Protein AF-A0A126QUS2-F1 (afdb_monomer)

Sequence (479 aa):
MNGDLIKRTFTTRTPDKPGAFMRACKVIKEQGGNITRVSYKRGGLNLFIEVEGTKGVLDAIEMGLSEMSYVDFQPKVPTVLVMEVKIPNTPGMLFPVLEIIDRHEVNITYLNSREENRGFQNFNIGMEVKDPTVSKKILDEVSDIYLLNVVSYNGNYDVLDTTVGYIRLANKIQRLFSLDDDKVREFVAECRGVTELLTQRGQDPVVVFDRVRQLADFIAYHRDLNFRPRITQHQLTEETSLYVIEPPCGSNTYVLRNDDSLLFVDSGMGIFSDEMITELRETFPAFFSMQKTMLVTHADADHCGLLSVIDNAEIVVDARTAADLFDMARPTSDKDAYNYCYGRLCRIITDYVAPRRENIRIIGDAPKSHSEFVLLDKLRFGDIELEIFEGPGTHTKGQTVIICRNPKLLFTGDLYSNDKDVIPERAEYNKIAPFLSENSEEDLDRLTDTRTKLGAIMDSIGRTGMIVCGGHGNIKKLR

Solvent-accessible surface area (backbone atoms only — not comparable to full-atom values): 25761 Å² total; per-residue (Å²): 132,87,65,70,70,44,79,47,75,47,39,23,48,47,62,99,49,93,64,41,67,59,53,56,52,46,46,32,52,74,51,66,40,42,78,78,45,77,49,76,44,98,88,68,46,41,34,40,41,29,31,38,26,33,66,70,37,48,54,53,32,51,51,55,38,36,77,71,61,24,54,82,42,83,73,74,74,76,32,43,39,27,36,36,36,54,34,59,62,53,93,68,55,65,50,65,58,53,52,53,38,51,76,70,74,54,64,76,76,40,78,51,76,44,80,82,53,86,65,32,30,40,33,42,41,24,31,66,55,86,47,51,71,60,51,37,51,47,54,54,61,44,37,74,79,31,54,54,41,71,79,43,70,72,72,90,45,74,75,33,49,53,53,53,47,49,37,48,48,35,55,48,51,29,68,67,67,68,53,53,72,64,59,40,37,51,50,44,53,48,49,51,54,37,40,54,57,28,48,77,68,78,42,71,44,63,62,48,52,52,40,52,49,53,46,52,56,52,50,58,62,41,42,76,95,51,50,60,54,53,73,50,78,43,79,64,54,96,67,36,33,39,35,40,36,38,42,45,62,66,25,35,26,32,38,38,36,37,90,64,34,38,38,29,44,28,40,15,36,21,66,47,43,72,61,50,53,50,54,45,40,73,75,32,83,59,50,90,79,33,47,35,36,34,39,46,31,39,52,51,53,29,30,45,11,33,61,57,67,54,76,77,37,47,32,39,30,34,62,48,20,54,44,34,50,78,50,69,75,80,58,90,48,75,68,42,40,54,52,48,46,41,50,58,55,43,29,64,76,33,51,48,47,66,51,62,71,90,40,52,45,74,41,52,82,73,66,99,74,55,85,56,77,38,81,39,49,76,48,77,56,88,94,33,50,35,40,34,22,36,41,55,37,70,90,44,63,39,26,27,33,40,36,20,82,61,74,26,40,36,38,37,32,80,80,36,62,30,84,90,50,48,58,73,55,36,60,52,43,57,73,53,47,67,90,76,74,74,74,53,73,68,51,49,50,47,43,48,53,51,49,49,54,50,49,51,53,40,56,76,72,47,47,61,66,21,39,37,40,30,22,37,47,48,71,45,75,37,114

Nearest PDB structures (foldseek):
  2zho-assembly2_D  TM=3.622E-01  e=1.612E-03  Thermus thermophilus
  6dzs-assembly1_A  TM=5.737E-01  e=2.313E-02  Mycolicibacterium hassiacum DSM 44199
  2zho-assembly2_C  TM=3.548E-01  e=4.053E-03  Thermus thermophilus
  3lgh-assembly1_A  TM=5.063E-01  e=6.784E-02  Helicobacter pylori 26695
  6mrj-assembly1_B  TM=5.068E-01  e=1.022E-01  Helicobacter pylori 26695

Radius of gyration: 31.04 Å; Cα contacts (8 Å, |Δi|>4): 875; chains: 1; bounding box: 86×50×77 Å

Structure (mmCIF, N/CA/C/O backbone):
data_AF-A0A126QUS2-F1
#
_entry.id   AF-A0A126QUS2-F1
#
loop_
_atom_site.group_PDB
_atom_site.id
_atom_site.type_symbol
_atom_site.label_atom_id
_atom_site.label_alt_id
_atom_site.label_comp_id
_atom_site.label_asym_id
_atom_site.label_entity_id
_atom_site.label_seq_id
_atom_site.pdbx_PDB_ins_code
_atom_site.Cartn_x
_atom_site.Cartn_y
_atom_site.Cartn_z
_atom_site.occupancy
_atom_site.B_iso_or_equiv
_atom_site.auth_seq_id
_atom_site.auth_comp_id
_atom_site.auth_asym_id
_atom_site.auth_atom_id
_atom_site.pdbx_PDB_model_num
ATOM 1 N N . MET A 1 1 ? 60.218 20.935 -7.279 1.00 40.72 1 MET A N 1
ATOM 2 C CA . MET A 1 1 ? 58.766 20.707 -7.149 1.00 40.72 1 MET A CA 1
ATOM 3 C C . MET A 1 1 ? 58.408 19.614 -8.138 1.00 40.72 1 MET A C 1
ATOM 5 O O . MET A 1 1 ? 58.378 19.896 -9.328 1.00 40.72 1 MET A O 1
ATOM 9 N N . ASN A 1 2 ? 58.252 18.368 -7.688 1.00 46.09 2 ASN A N 1
ATOM 10 C CA . ASN A 1 2 ? 57.676 17.334 -8.547 1.00 46.09 2 ASN A CA 1
ATOM 11 C C . ASN A 1 2 ? 56.182 17.639 -8.623 1.00 46.09 2 ASN A C 1
ATOM 13 O O . ASN A 1 2 ? 55.486 17.479 -7.627 1.00 46.09 2 ASN A O 1
ATOM 17 N N . GLY A 1 3 ? 55.728 18.197 -9.745 1.00 58.38 3 GLY A N 1
ATOM 18 C CA . GLY A 1 3 ? 54.296 18.334 -9.990 1.00 58.38 3 GLY A CA 1
ATOM 19 C C . GLY A 1 3 ? 53.677 16.945 -10.092 1.00 58.38 3 GLY A C 1
ATOM 20 O O . GLY A 1 3 ? 54.296 16.058 -10.682 1.00 58.38 3 GLY A O 1
ATOM 21 N N . ASP A 1 4 ? 52.491 16.762 -9.518 1.00 78.75 4 ASP A N 1
ATOM 22 C CA . ASP A 1 4 ? 51.771 15.496 -9.611 1.00 78.75 4 ASP A CA 1
ATOM 23 C C . ASP A 1 4 ? 51.600 15.098 -11.079 1.00 78.75 4 ASP A C 1
ATOM 25 O O . ASP A 1 4 ? 51.144 15.883 -11.921 1.00 78.75 4 ASP A O 1
ATOM 29 N N . LEU A 1 5 ? 52.022 13.872 -11.383 1.00 83.44 5 LEU A N 1
ATOM 30 C CA . LEU A 1 5 ? 51.798 13.257 -12.678 1.00 83.44 5 LEU A CA 1
ATOM 31 C C . LEU A 1 5 ? 50.332 12.842 -12.744 1.00 83.44 5 LEU A C 1
ATOM 33 O O . LEU A 1 5 ? 49.849 12.079 -11.910 1.00 83.44 5 LEU A O 1
ATOM 37 N N . ILE A 1 6 ? 49.626 13.359 -13.740 1.00 84.38 6 ILE A N 1
ATOM 38 C CA . ILE A 1 6 ? 48.226 13.036 -13.997 1.00 84.38 6 ILE A CA 1
ATOM 39 C C . ILE A 1 6 ? 48.101 12.460 -15.402 1.00 84.38 6 ILE A C 1
ATOM 41 O O . ILE A 1 6 ? 48.962 12.675 -16.257 1.00 84.38 6 ILE A O 1
ATOM 45 N N . LYS A 1 7 ? 47.022 11.719 -15.646 1.00 85.38 7 LYS A N 1
ATOM 46 C CA . LYS A 1 7 ? 46.723 11.140 -16.957 1.00 85.38 7 LYS A CA 1
ATOM 47 C C . LYS A 1 7 ? 45.656 11.969 -17.657 1.00 85.38 7 LYS A C 1
ATOM 49 O O . LYS A 1 7 ? 44.636 12.297 -17.054 1.00 85.38 7 LYS A O 1
ATOM 54 N N . ARG A 1 8 ? 45.869 12.283 -18.934 1.00 82.38 8 ARG A N 1
ATOM 55 C CA . ARG A 1 8 ? 44.876 12.932 -19.803 1.00 82.38 8 ARG A CA 1
ATOM 56 C C . ARG A 1 8 ? 44.750 12.136 -21.094 1.00 82.38 8 ARG A C 1
ATOM 58 O O . ARG A 1 8 ? 45.752 11.748 -21.688 1.00 82.38 8 ARG A O 1
ATOM 65 N N . THR A 1 9 ? 43.514 11.871 -21.512 1.00 81.00 9 THR A N 1
ATOM 66 C CA . THR A 1 9 ? 43.241 11.232 -22.804 1.00 81.00 9 THR A CA 1
ATOM 67 C C . THR A 1 9 ? 43.006 12.304 -23.858 1.00 81.00 9 THR A C 1
ATOM 69 O O . THR A 1 9 ? 42.042 13.059 -23.773 1.00 81.00 9 THR A O 1
ATOM 72 N N . PHE A 1 10 ? 43.867 12.335 -24.868 1.00 78.44 10 PHE A N 1
ATOM 73 C CA . PHE A 1 10 ? 43.698 13.130 -26.075 1.00 78.44 10 PHE A CA 1
ATOM 74 C C . PHE A 1 10 ? 42.977 12.292 -27.118 1.00 78.44 10 PHE A C 1
ATOM 76 O O . PHE A 1 10 ? 43.404 11.179 -27.437 1.00 78.44 10 PHE A O 1
ATOM 83 N N . THR A 1 11 ? 41.890 12.826 -27.663 1.00 69.06 11 THR A N 1
ATOM 84 C CA . THR A 1 11 ? 41.209 12.195 -28.790 1.00 69.06 11 THR A CA 1
ATOM 85 C C . THR A 1 11 ? 41.461 13.006 -30.041 1.00 69.06 11 THR A C 1
ATOM 87 O O . THR A 1 11 ? 41.293 14.224 -30.040 1.00 69.06 11 THR A O 1
ATOM 90 N N . THR A 1 12 ? 41.905 12.323 -31.094 1.00 67.19 12 THR A N 1
ATOM 91 C CA . THR A 1 12 ? 42.358 12.979 -32.309 1.00 67.19 12 THR A CA 1
ATOM 92 C C . THR A 1 12 ? 41.802 12.372 -33.579 1.00 67.19 12 THR A C 1
ATOM 94 O O . THR A 1 12 ? 41.605 11.161 -33.645 1.00 67.19 12 THR A O 1
ATOM 97 N N . ARG A 1 13 ? 41.592 13.193 -34.612 1.00 67.31 13 ARG A N 1
ATOM 98 C CA . ARG A 1 13 ? 41.239 12.712 -35.952 1.00 67.31 13 ARG A CA 1
ATOM 99 C C . ARG A 1 13 ? 42.498 12.631 -36.812 1.00 67.31 13 ARG A C 1
ATOM 101 O O . ARG A 1 13 ? 42.921 13.605 -37.426 1.00 67.31 13 ARG A O 1
ATOM 108 N N . THR A 1 14 ? 43.141 11.469 -36.841 1.00 64.81 14 THR A N 1
ATOM 109 C CA . THR A 1 14 ? 44.347 11.271 -37.653 1.00 64.81 14 THR A CA 1
ATOM 110 C C . THR A 1 14 ? 44.002 11.185 -39.141 1.00 64.81 14 THR A C 1
ATOM 112 O O . THR A 1 14 ? 43.144 10.378 -39.503 1.00 64.81 14 THR A O 1
ATOM 115 N N . PRO A 1 15 ? 44.686 11.936 -40.025 1.00 62.25 15 PRO A N 1
ATOM 116 C CA . PRO A 1 15 ? 44.553 11.767 -41.468 1.00 62.25 15 PRO A CA 1
ATOM 117 C C . PRO A 1 15 ? 44.891 10.331 -41.880 1.00 62.25 15 PRO A C 1
ATOM 119 O O . PRO A 1 15 ? 45.889 9.787 -41.401 1.00 62.25 15 PRO A O 1
ATOM 122 N N . ASP A 1 16 ? 44.129 9.749 -42.809 1.00 67.56 16 ASP A N 1
ATOM 123 C CA . ASP A 1 16 ? 44.437 8.438 -43.404 1.00 67.56 16 ASP A CA 1
ATOM 124 C C . ASP A 1 16 ? 45.608 8.556 -44.395 1.00 67.56 16 ASP A C 1
ATOM 126 O O . ASP A 1 16 ? 45.455 8.554 -45.616 1.00 67.56 16 ASP A O 1
ATOM 130 N N . LYS A 1 17 ? 46.799 8.812 -43.845 1.00 68.69 17 LYS A N 1
ATOM 131 C CA . LYS A 1 17 ? 48.063 8.963 -44.569 1.00 68.69 17 LYS A CA 1
ATOM 132 C C . LYS A 1 17 ? 49.201 8.336 -43.757 1.00 68.69 17 LYS A C 1
ATOM 134 O O . LYS A 1 17 ? 49.209 8.461 -42.526 1.00 68.69 17 LYS A O 1
ATOM 139 N N . PRO A 1 18 ? 50.213 7.738 -44.413 1.00 71.19 18 PRO A N 1
ATOM 140 C CA . PRO A 1 18 ? 51.394 7.217 -43.732 1.00 71.19 18 PRO A CA 1
ATOM 141 C C . PRO A 1 18 ? 52.031 8.243 -42.781 1.00 71.19 18 PRO A C 1
ATOM 143 O O . PRO A 1 18 ? 52.167 9.425 -43.105 1.00 71.19 18 PRO A O 1
ATOM 146 N N . GLY A 1 19 ? 52.410 7.789 -41.584 1.00 74.50 19 GLY A N 1
ATOM 147 C CA . GLY A 1 19 ? 53.106 8.611 -40.589 1.00 74.50 19 GLY A CA 1
ATOM 148 C C . GLY A 1 19 ? 52.229 9.560 -39.761 1.00 74.50 19 GLY A C 1
ATOM 149 O O . GLY A 1 19 ? 52.776 10.343 -38.989 1.00 74.50 19 GLY A O 1
ATOM 150 N N . ALA A 1 20 ? 50.895 9.508 -39.864 1.00 74.19 20 ALA A N 1
ATOM 151 C CA . ALA A 1 20 ? 50.008 10.363 -39.064 1.00 74.19 20 ALA A CA 1
ATOM 152 C C . ALA A 1 20 ? 50.176 10.164 -37.548 1.00 74.19 20 ALA A C 1
ATOM 154 O O . ALA A 1 20 ? 50.407 11.132 -36.827 1.00 74.19 20 ALA A O 1
ATOM 155 N N . PHE A 1 21 ? 50.167 8.917 -37.072 1.00 80.06 21 PHE A N 1
ATOM 156 C CA . PHE 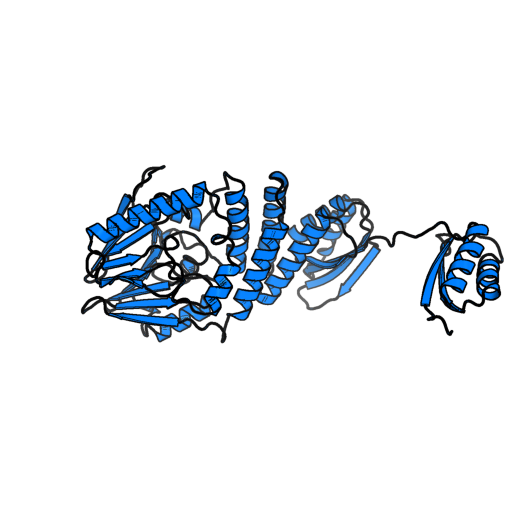A 1 21 ? 50.382 8.624 -35.652 1.00 80.06 21 PHE A CA 1
ATOM 157 C C . PHE A 1 21 ? 51.794 9.002 -35.173 1.00 80.06 21 PHE A C 1
ATOM 159 O O . PHE A 1 21 ? 51.961 9.549 -34.087 1.00 80.06 21 PHE A O 1
ATOM 166 N N . MET A 1 22 ? 52.808 8.804 -36.022 1.00 84.31 22 MET A N 1
ATOM 167 C CA . MET A 1 22 ? 54.194 9.180 -35.724 1.00 84.31 22 MET A CA 1
ATOM 168 C C . MET A 1 22 ? 54.332 10.676 -35.411 1.00 84.31 22 MET A C 1
ATOM 170 O O . MET A 1 22 ? 55.096 11.043 -34.521 1.00 84.31 22 MET A O 1
ATOM 174 N N . ARG A 1 23 ? 53.577 11.543 -36.102 1.00 83.19 23 ARG A N 1
ATOM 175 C CA . ARG A 1 23 ? 53.578 12.984 -35.815 1.00 83.19 23 ARG A CA 1
ATOM 176 C C . ARG A 1 23 ? 52.968 13.304 -34.446 1.00 83.19 23 ARG A C 1
ATOM 178 O O . ARG A 1 23 ? 53.544 14.108 -33.725 1.00 83.19 23 ARG A O 1
ATOM 185 N N . ALA A 1 24 ? 51.881 12.634 -34.056 1.00 82.31 24 ALA A N 1
ATOM 186 C CA . ALA A 1 24 ? 51.285 12.805 -32.726 1.00 82.31 24 ALA A CA 1
ATOM 187 C C . ALA A 1 24 ? 52.246 12.353 -31.608 1.00 82.31 24 ALA A C 1
ATOM 189 O O . ALA A 1 24 ? 52.451 13.068 -30.629 1.00 82.31 24 ALA A O 1
ATOM 190 N N . CYS A 1 25 ? 52.924 11.214 -31.794 1.00 87.62 25 CYS A N 1
ATOM 191 C CA . CYS A 1 25 ? 53.952 10.747 -30.860 1.00 87.62 25 CYS A CA 1
ATOM 192 C C . CYS A 1 25 ? 55.148 11.704 -30.767 1.00 87.62 25 CYS A C 1
ATOM 194 O O . CYS A 1 25 ? 55.746 11.825 -29.700 1.00 87.62 25 CYS A O 1
ATOM 196 N N . LYS A 1 26 ? 55.507 12.385 -31.864 1.00 89.25 26 LYS A N 1
ATOM 197 C CA . LYS A 1 26 ? 56.592 13.373 -31.872 1.00 89.25 26 LYS A CA 1
ATOM 198 C C . LYS A 1 26 ? 56.271 14.560 -30.958 1.00 89.25 26 LYS A C 1
ATOM 200 O O . LYS A 1 26 ? 57.111 14.891 -30.130 1.00 89.25 26 LYS A O 1
ATOM 205 N N . VAL A 1 27 ? 55.058 15.112 -31.042 1.00 89.38 27 VAL A N 1
ATOM 206 C CA . VAL A 1 27 ? 54.600 16.204 -30.160 1.00 89.38 27 VAL A CA 1
ATOM 207 C C . VAL A 1 27 ? 54.654 15.782 -28.691 1.00 89.38 27 VAL A C 1
ATOM 209 O O . VAL A 1 27 ? 55.227 16.484 -27.864 1.00 89.38 27 VAL A O 1
ATOM 212 N N . ILE A 1 28 ? 54.125 14.597 -28.368 1.00 90.25 28 ILE A N 1
ATOM 213 C CA . ILE A 1 28 ? 54.113 14.079 -26.990 1.00 90.25 28 ILE A CA 1
ATOM 214 C C . ILE A 1 28 ? 55.537 13.887 -26.454 1.00 90.25 28 ILE A C 1
ATOM 216 O O . ILE A 1 28 ? 55.835 14.275 -25.324 1.00 90.25 28 ILE A O 1
ATOM 220 N N . LYS A 1 29 ? 56.434 13.343 -27.286 1.00 92.38 29 LYS A N 1
ATOM 221 C CA . LYS A 1 29 ? 57.846 13.146 -26.946 1.00 92.38 29 LYS A CA 1
ATOM 222 C C . LYS A 1 29 ? 58.571 14.470 -26.703 1.00 92.38 29 LYS A C 1
ATOM 224 O O . LYS A 1 29 ? 59.339 14.559 -25.751 1.00 92.38 29 LYS A O 1
ATOM 229 N N . GLU A 1 30 ? 58.364 15.473 -27.556 1.00 92.00 30 GLU A N 1
ATOM 230 C CA . GLU A 1 30 ? 59.038 16.778 -27.457 1.00 92.00 30 GLU A CA 1
ATOM 231 C C . GLU A 1 30 ? 58.664 17.533 -26.177 1.00 92.00 30 GLU A C 1
ATOM 233 O O . GLU A 1 30 ? 59.507 18.231 -25.621 1.00 92.00 30 GLU A O 1
ATOM 238 N N . GLN A 1 31 ? 57.447 17.327 -25.668 1.00 92.69 31 GLN A N 1
ATOM 239 C CA . GLN A 1 31 ? 56.984 17.907 -24.404 1.00 92.69 31 GLN A CA 1
ATOM 240 C C . GLN A 1 31 ? 57.300 17.040 -23.172 1.00 92.69 31 GLN A C 1
ATOM 242 O O . GLN A 1 31 ? 57.011 17.439 -22.047 1.00 92.69 31 GLN A O 1
ATOM 247 N N . GLY A 1 32 ? 57.894 15.855 -23.352 1.00 90.81 32 GLY A N 1
ATOM 248 C CA . GLY A 1 32 ? 58.251 14.957 -22.249 1.00 90.81 32 GLY A CA 1
ATOM 249 C C . GLY A 1 32 ? 57.075 14.192 -21.629 1.00 90.81 32 GLY A C 1
ATOM 250 O O . GLY A 1 32 ? 57.175 13.761 -20.483 1.00 90.81 32 GLY A O 1
ATOM 251 N N . GLY A 1 33 ? 55.965 14.020 -22.355 1.00 90.06 33 GLY A N 1
ATOM 252 C CA . GLY A 1 33 ? 54.841 13.187 -21.916 1.00 90.06 33 GLY A CA 1
ATOM 253 C C . GLY A 1 33 ? 55.093 11.693 -22.143 1.00 90.06 33 GLY A C 1
ATOM 254 O O . GLY A 1 33 ? 55.750 11.300 -23.110 1.00 90.06 33 GLY A O 1
ATOM 255 N N . ASN A 1 34 ? 54.536 10.847 -21.276 1.00 92.50 34 ASN A N 1
ATOM 256 C CA . ASN A 1 34 ? 54.620 9.392 -21.393 1.00 92.50 34 ASN A CA 1
ATOM 257 C C . ASN A 1 34 ? 53.281 8.802 -21.852 1.00 92.50 34 ASN A C 1
ATOM 259 O O . ASN A 1 34 ? 52.273 8.957 -21.173 1.00 92.50 34 ASN A O 1
ATOM 263 N N . ILE A 1 35 ? 53.250 8.106 -22.987 1.00 90.69 35 ILE A N 1
ATOM 264 C CA . ILE A 1 35 ? 52.018 7.476 -23.481 1.00 90.69 35 ILE A CA 1
ATOM 265 C C . ILE A 1 35 ? 51.737 6.210 -22.662 1.00 90.69 35 ILE A C 1
ATOM 267 O O . ILE A 1 35 ? 52.508 5.254 -22.719 1.00 90.69 35 ILE A O 1
ATOM 271 N N . THR A 1 36 ? 50.617 6.175 -21.940 1.00 86.44 36 THR A N 1
ATOM 272 C CA . THR A 1 36 ? 50.207 5.027 -21.112 1.00 86.44 36 THR A CA 1
ATOM 273 C C . THR A 1 36 ? 49.215 4.110 -21.817 1.00 86.44 36 THR A C 1
ATOM 275 O O . THR A 1 36 ? 49.141 2.925 -21.490 1.00 86.44 36 THR A O 1
ATOM 278 N N . ARG A 1 37 ? 48.457 4.623 -22.796 1.00 79.75 37 ARG A N 1
ATOM 279 C CA . ARG A 1 37 ? 47.489 3.833 -23.573 1.00 79.75 37 ARG A CA 1
ATOM 280 C C . ARG A 1 37 ? 47.241 4.441 -24.950 1.00 79.75 37 ARG A C 1
ATOM 282 O O . ARG A 1 37 ? 47.162 5.658 -25.083 1.00 79.75 37 ARG A O 1
ATOM 289 N N . VAL A 1 38 ? 47.052 3.595 -25.965 1.00 83.38 38 VAL A N 1
ATOM 290 C CA . VAL A 1 38 ? 46.671 4.013 -27.326 1.00 83.38 38 VAL A CA 1
ATOM 291 C C . VAL A 1 38 ? 45.564 3.113 -27.865 1.00 83.38 38 VAL A C 1
ATOM 293 O O . VAL A 1 38 ? 45.621 1.899 -27.686 1.00 83.38 38 VAL A O 1
ATOM 296 N N . SER A 1 39 ? 44.579 3.693 -28.553 1.00 73.50 39 SER A N 1
ATOM 297 C CA . SER A 1 39 ? 43.556 2.954 -29.305 1.00 73.50 39 SER A CA 1
ATOM 298 C C . SER A 1 39 ? 43.272 3.631 -30.647 1.00 73.50 39 SER A C 1
ATOM 300 O O . SER A 1 39 ? 43.123 4.850 -30.709 1.00 73.50 39 SER A O 1
ATOM 302 N N . TYR A 1 40 ? 43.198 2.851 -31.728 1.00 73.44 40 TYR A N 1
ATOM 303 C CA . TYR A 1 40 ? 42.969 3.341 -33.091 1.00 73.44 40 TYR A CA 1
ATOM 304 C C . TYR A 1 40 ? 41.919 2.486 -33.810 1.00 73.44 40 TYR A C 1
ATOM 306 O O . TYR A 1 40 ? 42.024 1.259 -33.828 1.00 73.44 40 TYR A O 1
ATOM 314 N N . LYS A 1 41 ? 40.929 3.129 -34.450 1.00 63.53 41 LYS A N 1
ATOM 315 C CA . LYS A 1 41 ? 39.885 2.449 -35.239 1.00 63.53 41 LYS A CA 1
ATOM 316 C C . LYS A 1 41 ? 39.936 2.885 -36.706 1.00 63.53 41 LYS A C 1
ATOM 318 O O . LYS A 1 41 ? 39.550 4.001 -37.052 1.00 63.53 41 LYS A O 1
ATOM 323 N N . ARG A 1 42 ? 40.321 1.951 -37.583 1.00 51.62 42 ARG A N 1
ATOM 324 C CA . ARG A 1 42 ? 40.563 2.151 -39.031 1.00 51.62 42 ARG A CA 1
ATOM 325 C C . ARG A 1 42 ? 39.344 2.632 -39.848 1.00 51.62 42 ARG A C 1
ATOM 327 O O . ARG A 1 42 ? 39.516 3.065 -40.974 1.00 51.62 42 ARG A O 1
ATOM 334 N N . GLY A 1 43 ? 38.131 2.609 -39.290 1.00 54.00 43 GLY A N 1
ATOM 335 C CA . GLY A 1 43 ? 36.902 3.084 -39.950 1.00 54.00 43 GLY A CA 1
ATOM 336 C C . GLY A 1 43 ? 36.346 4.422 -39.444 1.00 54.00 43 GLY A C 1
ATOM 337 O O . GLY A 1 43 ? 35.296 4.840 -39.914 1.00 54.00 43 GLY A O 1
ATOM 338 N N . GLY A 1 44 ? 36.995 5.073 -38.468 1.00 56.41 44 GLY A N 1
ATOM 339 C CA . GLY A 1 44 ? 36.476 6.297 -37.833 1.00 56.41 44 GLY A CA 1
ATOM 340 C C . GLY A 1 44 ? 37.417 7.502 -37.856 1.00 56.41 44 GLY A C 1
ATOM 341 O O . GLY A 1 44 ? 37.053 8.539 -37.318 1.00 56.41 44 GLY A O 1
ATOM 342 N N . LEU A 1 45 ? 38.624 7.376 -38.426 1.00 59.28 45 LEU A N 1
ATOM 343 C CA . LEU A 1 45 ? 39.726 8.358 -38.351 1.00 59.28 45 LEU A CA 1
ATOM 344 C C . LEU A 1 45 ? 40.156 8.748 -36.918 1.00 59.28 45 LEU A C 1
ATOM 346 O O . LEU A 1 45 ? 41.055 9.568 -36.771 1.00 59.28 45 LEU A O 1
ATOM 350 N N . ASN A 1 46 ? 39.575 8.149 -35.873 1.00 65.31 46 ASN A N 1
ATOM 351 C CA . ASN A 1 46 ? 39.789 8.540 -34.482 1.00 65.31 46 ASN A CA 1
ATOM 352 C C . ASN A 1 46 ? 40.912 7.721 -33.821 1.00 65.31 46 ASN A C 1
ATOM 354 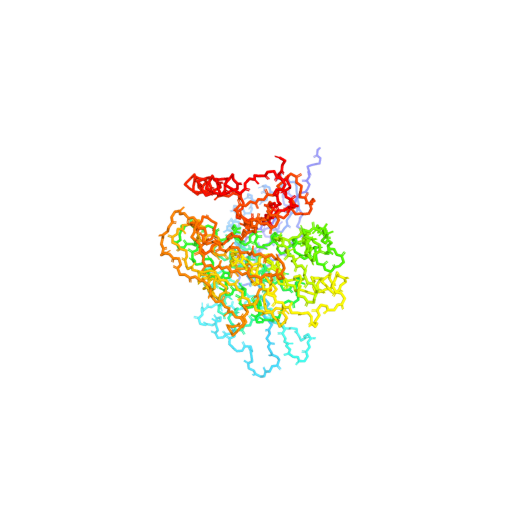O O . ASN A 1 46 ? 40.895 6.485 -33.828 1.00 65.31 46 ASN A O 1
ATOM 358 N N . LEU A 1 47 ? 41.865 8.433 -33.228 1.00 73.31 47 LEU A N 1
ATOM 359 C CA . LEU A 1 47 ? 42.991 7.944 -32.445 1.00 73.31 47 LEU A CA 1
ATOM 360 C C . LEU A 1 47 ? 42.880 8.499 -31.020 1.00 73.31 47 LEU A C 1
ATOM 362 O O . LEU A 1 47 ? 42.837 9.712 -30.825 1.00 73.31 47 LEU A O 1
ATOM 366 N N . PHE A 1 48 ? 42.897 7.607 -30.036 1.00 78.19 48 PHE A N 1
ATOM 367 C CA . PHE A 1 48 ? 42.902 7.931 -28.613 1.00 78.19 48 PHE A CA 1
ATOM 368 C C . PHE A 1 48 ? 44.296 7.704 -28.044 1.00 78.19 48 PHE A C 1
ATOM 370 O O . PHE A 1 48 ? 44.851 6.616 -28.216 1.00 78.19 48 PHE A O 1
ATOM 377 N N . ILE A 1 49 ? 44.844 8.702 -27.356 1.00 82.81 49 ILE A N 1
ATOM 378 C CA . ILE A 1 49 ? 46.161 8.633 -26.721 1.00 82.81 49 ILE A CA 1
ATOM 379 C C . ILE A 1 49 ? 46.027 9.108 -25.277 1.00 82.81 49 ILE A C 1
ATOM 381 O O . ILE A 1 49 ? 45.752 10.277 -25.027 1.00 82.81 49 ILE A O 1
ATOM 385 N N . GLU A 1 50 ? 46.225 8.211 -24.321 1.00 86.25 50 GLU A N 1
ATOM 386 C CA . GLU A 1 50 ? 46.357 8.573 -22.913 1.00 86.25 50 GLU A CA 1
ATOM 387 C C . GLU A 1 50 ? 47.822 8.861 -22.612 1.00 86.25 50 GLU A C 1
ATOM 389 O O . GLU A 1 50 ? 48.695 8.039 -22.904 1.00 86.25 50 GLU A O 1
ATOM 394 N N . VAL A 1 51 ? 48.081 10.040 -22.056 1.00 88.31 51 VAL A N 1
ATOM 395 C CA . VAL A 1 51 ? 49.424 10.504 -21.722 1.00 88.31 51 VAL A CA 1
ATOM 396 C C . VAL A 1 51 ? 49.469 10.869 -20.250 1.00 88.31 51 VAL A C 1
ATOM 398 O O . VAL A 1 51 ? 48.590 11.563 -19.740 1.00 88.31 51 VAL A O 1
ATOM 401 N N . GLU A 1 52 ? 50.513 10.405 -19.585 1.00 92.12 52 GLU A N 1
ATOM 402 C CA . GLU A 1 52 ? 50.889 10.783 -18.236 1.00 92.12 52 GLU A CA 1
ATOM 403 C C . GLU A 1 52 ? 51.948 11.888 -18.284 1.00 92.12 52 GLU A C 1
ATOM 405 O O . GLU A 1 52 ? 52.932 11.806 -19.025 1.00 92.12 52 GLU A O 1
ATOM 410 N N . GLY A 1 53 ? 51.735 12.939 -17.501 1.00 91.44 53 GLY A N 1
ATOM 411 C CA . GLY A 1 53 ? 52.632 14.084 -17.428 1.00 91.44 53 GLY A CA 1
ATOM 412 C C . GLY A 1 53 ? 52.189 15.070 -16.358 1.00 91.44 53 GLY A C 1
ATOM 413 O O . GLY A 1 53 ? 51.115 14.939 -15.769 1.00 91.44 53 GLY A O 1
ATOM 414 N N . THR A 1 54 ? 53.012 16.082 -16.096 1.00 91.62 54 THR A N 1
ATOM 415 C CA . THR A 1 54 ? 52.578 17.208 -15.261 1.00 91.62 54 THR A CA 1
ATOM 416 C C . THR A 1 54 ? 51.538 18.034 -16.016 1.00 91.62 54 THR A C 1
ATOM 418 O O . THR A 1 54 ? 51.507 18.033 -17.247 1.00 91.62 54 THR A O 1
ATOM 421 N N . LYS A 1 55 ? 50.702 18.791 -15.298 1.00 82.88 55 LYS A N 1
ATOM 422 C CA . LYS A 1 55 ? 49.671 19.638 -15.924 1.00 82.88 55 LYS A CA 1
ATOM 423 C C . LYS A 1 55 ? 50.231 20.533 -17.044 1.00 82.88 55 LYS A C 1
ATOM 425 O O . LYS A 1 55 ? 49.671 20.546 -18.130 1.00 82.88 55 LYS A O 1
ATOM 430 N N . GLY A 1 56 ? 51.375 21.187 -16.814 1.00 85.88 56 GLY A N 1
ATOM 431 C CA . GLY A 1 56 ? 52.020 22.038 -17.823 1.00 85.88 56 GLY A CA 1
ATOM 432 C C . GLY A 1 56 ? 52.505 21.276 -19.064 1.00 85.88 56 GLY A C 1
ATOM 433 O O . GLY A 1 56 ? 52.375 21.784 -20.172 1.00 85.88 56 GLY A O 1
ATOM 434 N N . VAL A 1 57 ? 52.999 20.043 -18.897 1.00 89.62 57 VAL A N 1
ATOM 435 C CA . VAL A 1 57 ? 53.363 19.160 -20.022 1.00 89.62 57 VAL A CA 1
ATOM 436 C C . VAL A 1 57 ? 52.122 18.773 -20.823 1.00 89.62 57 VAL A C 1
ATOM 438 O O . VAL A 1 57 ? 52.133 18.836 -22.048 1.00 89.62 57 VAL A O 1
ATOM 441 N N . LEU A 1 58 ? 51.033 18.405 -20.147 1.00 86.50 58 LEU A N 1
ATOM 442 C CA . LEU A 1 58 ? 49.797 17.988 -20.808 1.00 86.50 58 LEU A CA 1
ATOM 443 C C . LEU A 1 58 ? 49.111 19.142 -21.547 1.00 86.50 58 LEU A C 1
ATOM 445 O O . LEU A 1 58 ? 48.621 18.929 -22.651 1.00 86.50 58 LEU A O 1
ATOM 449 N N . ASP A 1 59 ? 49.128 20.352 -20.986 1.00 84.69 59 ASP A N 1
ATOM 450 C CA . ASP A 1 59 ? 48.588 21.550 -21.640 1.00 84.69 59 ASP A CA 1
ATOM 451 C C . ASP A 1 59 ? 49.416 21.917 -22.894 1.00 84.69 59 ASP A C 1
ATOM 453 O O . ASP A 1 59 ? 48.856 22.254 -23.938 1.00 84.69 59 ASP A O 1
ATOM 457 N N . ALA A 1 60 ? 50.747 21.766 -22.847 1.00 86.06 60 ALA A N 1
ATOM 458 C CA . ALA A 1 60 ? 51.616 21.973 -24.011 1.00 86.06 60 ALA A CA 1
ATOM 459 C C . ALA A 1 60 ? 51.413 20.907 -25.107 1.00 86.06 60 ALA A C 1
ATOM 461 O O . ALA A 1 60 ? 51.452 21.220 -26.299 1.00 86.06 60 ALA A O 1
ATOM 462 N N . ILE A 1 61 ? 51.160 19.653 -24.715 1.00 87.50 61 ILE A N 1
ATOM 463 C CA . ILE A 1 61 ? 50.805 18.566 -25.640 1.00 87.50 61 ILE A CA 1
ATOM 464 C C . ILE A 1 61 ? 49.460 18.847 -26.311 1.00 87.50 61 ILE A C 1
ATOM 466 O O . ILE A 1 61 ? 49.335 18.660 -27.519 1.00 87.50 61 ILE A O 1
ATOM 470 N N . GLU A 1 62 ? 48.470 19.318 -25.552 1.00 83.81 62 GLU A N 1
ATOM 471 C CA . GLU A 1 62 ? 47.153 19.681 -26.079 1.00 83.81 62 GLU A CA 1
ATOM 472 C C . GLU A 1 62 ? 47.260 20.756 -27.159 1.00 83.81 62 GLU A C 1
ATOM 474 O O . GLU A 1 62 ? 46.711 20.597 -28.251 1.00 83.81 62 GLU A O 1
ATOM 479 N N . MET A 1 63 ? 48.036 21.806 -26.887 1.00 81.12 63 MET A N 1
ATOM 480 C CA . MET A 1 63 ? 48.282 22.893 -27.830 1.00 81.12 63 MET A CA 1
ATOM 481 C C . MET A 1 63 ? 48.974 22.387 -29.105 1.00 81.12 63 MET A C 1
ATOM 483 O O . MET A 1 63 ? 48.475 22.624 -30.204 1.00 81.12 63 MET A O 1
ATOM 487 N N . GLY A 1 64 ? 50.048 21.598 -28.976 1.00 84.31 64 GLY A N 1
ATOM 488 C CA . GLY A 1 64 ? 50.778 21.060 -30.132 1.00 84.31 64 GLY A CA 1
ATOM 489 C C . GLY A 1 64 ? 49.966 20.070 -30.980 1.00 84.31 64 GLY A C 1
ATOM 490 O O . GLY A 1 64 ? 50.103 20.033 -32.202 1.00 84.31 64 GLY A O 1
ATOM 491 N N . LEU A 1 65 ? 49.081 19.280 -30.362 1.00 81.50 65 LEU A N 1
ATOM 492 C CA . LEU A 1 65 ? 48.154 18.413 -31.097 1.00 81.50 65 LEU A CA 1
ATOM 493 C C . LEU A 1 65 ? 47.005 19.221 -31.738 1.00 81.50 65 LEU A C 1
ATOM 495 O O . LEU A 1 65 ? 46.532 18.864 -32.819 1.00 81.50 65 LEU A O 1
ATOM 499 N N . SER A 1 66 ? 46.567 20.322 -31.124 1.00 75.81 66 SER A N 1
ATOM 500 C CA . SER A 1 66 ? 45.520 21.200 -31.674 1.00 75.81 66 SER A CA 1
ATOM 501 C C . SER A 1 66 ? 45.998 21.957 -32.917 1.00 75.81 66 SER A C 1
ATOM 503 O O . SER A 1 66 ? 45.284 22.010 -33.916 1.00 75.81 66 SER A O 1
ATOM 505 N N . GLU A 1 67 ? 47.243 22.445 -32.918 1.00 77.44 67 GLU A N 1
ATOM 506 C CA . GLU A 1 67 ? 47.871 23.118 -34.072 1.00 77.44 67 GLU A CA 1
ATOM 507 C C . GLU A 1 67 ? 47.963 22.228 -35.319 1.00 77.44 67 GLU A C 1
ATOM 509 O O . GLU A 1 67 ? 47.948 22.712 -36.450 1.00 77.44 67 GLU A O 1
ATOM 514 N N . MET A 1 68 ? 48.010 20.908 -35.131 1.00 70.62 68 MET A N 1
ATOM 515 C CA . MET A 1 68 ? 48.004 19.944 -36.229 1.00 70.62 68 MET A CA 1
ATOM 516 C C . MET A 1 68 ? 46.594 19.652 -36.777 1.00 70.62 68 MET A C 1
ATOM 518 O O . MET A 1 68 ? 46.465 18.809 -37.668 1.00 70.62 68 MET A O 1
ATOM 522 N N . SER A 1 69 ? 45.551 20.302 -36.241 1.00 60.06 69 SER A N 1
ATOM 523 C CA . SER A 1 69 ? 44.129 19.947 -36.405 1.00 60.06 69 SER A CA 1
ATOM 524 C C . SER A 1 69 ? 43.815 18.522 -35.934 1.00 60.06 69 SER A C 1
ATOM 526 O O . SER A 1 69 ? 42.893 17.879 -36.436 1.00 60.06 69 SER A O 1
ATOM 528 N N . TYR A 1 70 ? 44.624 17.984 -35.010 1.00 63.16 70 TYR A N 1
ATOM 529 C CA . TYR A 1 70 ? 44.434 16.628 -34.499 1.00 63.16 70 TYR A CA 1
ATOM 530 C C . TYR A 1 70 ? 43.405 16.646 -33.377 1.00 63.16 70 TYR A C 1
ATOM 532 O O . TYR A 1 70 ? 42.628 15.708 -33.312 1.00 63.16 70 TYR A O 1
ATOM 540 N N . VAL A 1 71 ? 43.318 17.693 -32.557 1.00 55.00 71 VAL A N 1
ATOM 541 C CA . VAL A 1 71 ? 42.315 17.802 -31.485 1.00 55.00 71 VAL A CA 1
ATOM 542 C C . VAL A 1 71 ? 41.091 18.548 -32.003 1.00 55.00 71 VAL A C 1
ATOM 544 O O . VAL A 1 71 ? 41.066 19.770 -32.000 1.00 55.00 71 VAL A O 1
ATOM 547 N N . ASP A 1 72 ? 40.089 17.809 -32.475 1.00 51.34 72 ASP A N 1
ATOM 548 C CA . ASP A 1 72 ? 38.766 18.389 -32.762 1.00 51.34 72 ASP A CA 1
ATOM 549 C C . ASP A 1 72 ? 37.621 17.375 -32.611 1.00 51.34 72 ASP A C 1
ATOM 551 O O . ASP A 1 72 ? 36.571 17.439 -33.248 1.00 51.34 72 ASP A O 1
ATOM 555 N N . PHE A 1 73 ? 37.823 16.369 -31.762 1.00 45.12 73 PHE A N 1
ATOM 556 C CA . PHE A 1 73 ? 36.772 15.413 -31.462 1.00 45.12 73 PHE A CA 1
ATOM 557 C C . PHE A 1 73 ? 36.895 14.994 -30.008 1.00 45.12 73 PHE A C 1
ATOM 559 O O . PHE A 1 73 ? 37.706 14.137 -29.685 1.00 45.12 73 PHE A O 1
ATOM 566 N N . GLN A 1 74 ? 36.076 15.558 -29.123 1.00 43.91 74 GLN A N 1
ATOM 567 C CA . GLN A 1 74 ? 35.580 14.735 -28.031 1.00 43.91 74 GLN A CA 1
ATOM 568 C C . GLN A 1 74 ? 34.514 13.828 -28.651 1.00 43.91 74 GLN A C 1
ATOM 570 O O . GLN A 1 74 ? 33.437 14.329 -28.985 1.00 43.91 74 GLN A O 1
ATOM 575 N N . PRO A 1 75 ? 34.756 12.520 -28.863 1.00 44.62 75 PRO A N 1
ATOM 576 C CA . PRO A 1 75 ? 33.643 11.614 -29.042 1.00 44.62 75 PRO A CA 1
ATOM 577 C C . PRO A 1 75 ? 32.796 11.791 -27.799 1.00 44.62 75 PRO A C 1
ATOM 579 O O . PRO A 1 75 ? 33.248 11.476 -26.696 1.00 44.62 75 PRO A O 1
ATOM 582 N N . LYS A 1 76 ? 31.565 12.275 -27.973 1.00 50.16 76 LYS A N 1
ATOM 583 C CA . LYS A 1 76 ? 30.520 11.908 -27.031 1.00 50.16 76 LYS A CA 1
ATOM 584 C C . LYS A 1 76 ? 30.604 10.392 -26.945 1.00 50.16 76 LYS A C 1
ATOM 586 O O . LYS A 1 76 ? 30.426 9.712 -27.956 1.00 50.16 76 LYS A O 1
ATOM 591 N N . VAL A 1 77 ? 31.007 9.880 -25.784 1.00 57.75 77 VAL A N 1
ATOM 592 C CA . VAL A 1 77 ? 30.885 8.454 -25.509 1.00 57.75 77 VAL A CA 1
ATOM 593 C C . VAL A 1 77 ? 29.414 8.155 -25.780 1.00 57.75 77 VAL A C 1
ATOM 595 O O . VAL A 1 77 ? 28.575 8.822 -25.169 1.00 57.75 77 VAL A O 1
ATOM 598 N N . PRO A 1 78 ? 29.086 7.285 -26.752 1.00 67.88 78 PRO A N 1
ATOM 599 C CA . PRO A 1 78 ? 27.695 7.015 -27.060 1.00 67.88 78 PRO A CA 1
ATOM 600 C C . PRO A 1 78 ? 27.031 6.546 -25.772 1.00 67.88 78 PRO A C 1
ATOM 602 O O . PRO A 1 78 ? 27.591 5.722 -25.040 1.00 67.88 78 PRO A O 1
ATOM 605 N N . THR A 1 79 ? 25.873 7.119 -25.461 1.00 79.50 79 THR A N 1
ATOM 606 C CA . THR A 1 79 ? 25.081 6.617 -24.350 1.00 79.50 79 THR A CA 1
ATOM 607 C C . THR A 1 79 ? 24.602 5.230 -24.743 1.00 79.50 79 THR A C 1
ATOM 609 O O . THR A 1 79 ? 23.992 5.053 -25.796 1.00 79.50 79 THR A O 1
ATOM 612 N N . VAL A 1 80 ? 24.925 4.235 -23.926 1.00 82.38 80 VAL A N 1
ATOM 613 C CA . VAL A 1 80 ? 24.527 2.847 -24.152 1.00 82.38 80 VAL A CA 1
ATOM 614 C C . VAL A 1 80 ? 23.614 2.434 -23.015 1.00 82.38 80 VAL A C 1
ATOM 616 O O . VAL A 1 80 ? 23.911 2.660 -21.841 1.00 82.38 80 VAL A O 1
ATOM 619 N N . LEU A 1 81 ? 22.504 1.820 -23.392 1.00 88.38 81 LEU A N 1
ATOM 620 C CA . LEU A 1 81 ? 21.557 1.189 -22.494 1.00 88.38 81 LEU A CA 1
ATOM 621 C C . LEU A 1 81 ? 21.649 -0.318 -22.722 1.00 88.38 81 LEU A C 1
ATOM 623 O O . LEU A 1 81 ? 21.457 -0.784 -23.844 1.00 88.38 81 LEU A O 1
ATOM 627 N N . VAL A 1 82 ? 21.977 -1.065 -21.672 1.00 90.31 82 VAL A N 1
ATOM 628 C CA . VAL A 1 82 ? 21.975 -2.528 -21.678 1.00 90.31 82 VAL A CA 1
ATOM 629 C C . VAL A 1 82 ? 20.830 -3.002 -20.806 1.00 90.31 82 VAL A C 1
ATOM 631 O O . VAL A 1 82 ? 20.844 -2.807 -19.586 1.00 90.31 82 VAL A O 1
ATOM 634 N N . MET A 1 83 ? 19.857 -3.633 -21.449 1.00 94.69 83 MET A N 1
ATOM 635 C CA . MET A 1 83 ? 18.746 -4.290 -20.783 1.00 94.69 83 MET A CA 1
ATOM 636 C C . MET A 1 83 ? 18.974 -5.796 -20.716 1.00 94.69 83 MET A C 1
ATOM 638 O O . MET A 1 83 ? 19.517 -6.388 -21.645 1.00 94.69 83 MET A O 1
ATOM 642 N N . GLU A 1 84 ? 18.559 -6.405 -19.617 1.00 94.56 84 GLU A N 1
ATOM 643 C CA . GLU A 1 84 ? 18.493 -7.850 -19.439 1.00 94.56 84 GLU A CA 1
ATOM 644 C C . GLU A 1 84 ? 17.026 -8.269 -19.481 1.00 94.56 84 GLU A C 1
ATOM 646 O O . GLU A 1 84 ? 16.205 -7.735 -18.735 1.00 94.56 84 GLU A O 1
ATOM 651 N N . VAL A 1 85 ? 16.698 -9.197 -20.377 1.00 95.25 85 VAL A N 1
ATOM 652 C CA . VAL A 1 85 ? 15.331 -9.675 -20.594 1.00 95.25 85 VAL A CA 1
ATOM 653 C C . VAL A 1 85 ? 15.270 -11.161 -20.268 1.00 95.25 85 VAL A C 1
ATOM 655 O O . VAL A 1 85 ? 16.009 -11.955 -20.860 1.00 95.25 85 VAL A O 1
ATOM 658 N N . LYS A 1 86 ? 14.386 -11.542 -19.344 1.00 93.62 86 LYS A N 1
ATOM 659 C CA . LYS A 1 86 ? 14.137 -12.943 -18.978 1.00 93.62 86 LYS A CA 1
ATOM 660 C C . LYS A 1 86 ? 13.108 -13.537 -19.937 1.00 93.62 86 LYS A C 1
ATOM 662 O O . LYS A 1 86 ? 11.926 -13.209 -19.867 1.00 93.62 86 LYS A O 1
ATOM 667 N N . ILE A 1 87 ? 13.558 -14.408 -20.837 1.00 94.00 87 ILE A N 1
ATOM 668 C CA . ILE A 1 87 ? 12.747 -14.934 -21.943 1.00 94.00 87 ILE A CA 1
ATOM 669 C C . ILE A 1 87 ? 12.522 -16.444 -21.759 1.00 94.00 87 ILE A C 1
ATOM 671 O O . ILE A 1 87 ? 13.493 -17.167 -21.512 1.00 94.00 87 ILE A O 1
ATOM 675 N N . PRO A 1 88 ? 11.287 -16.965 -21.909 1.00 92.50 88 PRO A N 1
ATOM 676 C CA . PRO A 1 88 ? 11.023 -18.400 -21.848 1.00 92.50 88 PRO A CA 1
ATOM 677 C C . PRO A 1 88 ? 11.879 -19.185 -22.846 1.00 92.50 88 PRO A C 1
ATOM 679 O O . PRO A 1 88 ? 12.007 -18.809 -24.012 1.00 92.50 88 PRO A O 1
ATOM 682 N N . ASN A 1 89 ? 12.438 -20.313 -22.408 1.00 91.12 89 ASN A N 1
ATOM 683 C CA . ASN A 1 89 ? 13.322 -21.143 -23.226 1.00 91.12 89 ASN A CA 1
ATOM 684 C C . ASN A 1 89 ? 12.517 -22.053 -24.174 1.00 91.12 89 ASN A C 1
ATOM 686 O O . ASN A 1 89 ? 12.551 -23.278 -24.073 1.00 91.12 89 ASN A O 1
ATOM 690 N N . THR A 1 90 ? 11.739 -21.446 -25.075 1.00 90.88 90 THR A N 1
ATOM 691 C CA . THR A 1 90 ? 10.958 -22.146 -26.105 1.00 90.88 90 THR A CA 1
ATOM 692 C C . THR A 1 90 ? 11.168 -21.506 -27.486 1.00 90.88 90 THR A C 1
ATOM 694 O O . THR A 1 90 ? 11.578 -20.343 -27.575 1.00 90.88 90 THR A O 1
ATOM 697 N N . PRO A 1 91 ? 10.960 -22.251 -28.592 1.00 93.31 91 PRO A N 1
ATOM 698 C CA . PRO A 1 91 ? 11.254 -21.756 -29.935 1.00 93.31 91 PRO A CA 1
ATOM 699 C C . PRO A 1 91 ? 10.551 -20.431 -30.259 1.00 93.31 91 PRO A C 1
ATOM 701 O O . PRO A 1 91 ? 9.341 -20.305 -30.104 1.00 93.31 91 PRO A O 1
ATOM 704 N N . GLY A 1 92 ? 11.318 -19.453 -30.748 1.00 93.06 92 GLY A N 1
ATOM 705 C CA . GLY A 1 92 ? 10.794 -18.171 -31.234 1.00 93.06 92 GLY A CA 1
ATOM 706 C C . GLY A 1 92 ? 10.601 -17.078 -30.178 1.00 93.06 92 GLY A C 1
ATOM 707 O O . GLY A 1 92 ? 10.318 -15.948 -30.554 1.00 93.06 92 GLY A O 1
ATOM 708 N N . MET A 1 93 ? 10.816 -17.344 -28.886 1.00 94.94 93 MET A N 1
ATOM 709 C CA . MET A 1 93 ? 10.483 -16.376 -27.824 1.00 94.94 93 MET A CA 1
ATOM 710 C C . MET A 1 93 ? 11.343 -15.102 -27.796 1.00 94.94 93 MET A C 1
ATOM 712 O O . MET A 1 93 ? 10.912 -14.095 -27.240 1.00 94.94 93 MET A O 1
ATOM 716 N N . LEU A 1 94 ? 12.523 -15.096 -28.427 1.00 94.88 94 LEU A N 1
ATOM 717 C CA . LEU A 1 94 ? 13.327 -13.877 -28.605 1.00 94.88 94 LEU A CA 1
ATO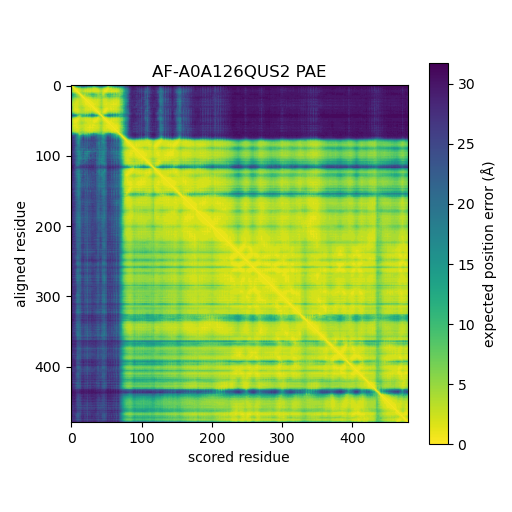M 718 C C . LEU A 1 94 ? 12.737 -12.933 -29.671 1.00 94.88 94 LEU A C 1
ATOM 720 O O . LEU A 1 94 ? 12.948 -11.724 -29.607 1.00 94.88 94 LEU A O 1
ATOM 724 N N . PHE A 1 95 ? 12.003 -13.472 -30.651 1.00 96.56 95 PHE A N 1
ATOM 725 C CA . PHE A 1 95 ? 11.538 -12.722 -31.820 1.00 96.56 95 PHE A CA 1
ATOM 726 C C . PHE A 1 95 ? 10.696 -11.480 -31.471 1.00 96.56 95 PHE A C 1
ATOM 728 O O . PHE A 1 95 ? 11.008 -10.428 -32.022 1.00 96.56 95 PHE A O 1
ATOM 735 N N . PRO A 1 96 ? 9.730 -11.522 -30.526 1.00 97.62 96 PRO A N 1
ATOM 736 C CA . PRO A 1 96 ? 8.961 -10.336 -30.140 1.00 97.62 96 PRO A CA 1
ATOM 737 C C . PRO A 1 96 ? 9.825 -9.159 -29.668 1.00 97.62 96 PRO A C 1
ATOM 739 O O . PRO A 1 96 ? 9.547 -8.015 -30.008 1.00 97.62 96 PRO A O 1
ATOM 742 N N . VAL A 1 97 ? 10.912 -9.426 -28.934 1.00 97.06 97 VAL A N 1
ATOM 743 C CA . VAL A 1 97 ? 11.830 -8.371 -28.468 1.00 97.06 97 VAL A CA 1
ATOM 744 C C . VAL A 1 97 ? 12.577 -7.746 -29.644 1.00 97.06 97 VAL A C 1
ATOM 746 O O . VAL A 1 97 ? 12.718 -6.528 -29.710 1.00 97.06 97 VAL A O 1
ATOM 749 N N . LEU A 1 98 ? 13.035 -8.569 -30.591 1.00 96.56 98 LEU A N 1
ATOM 750 C CA . LEU A 1 98 ? 13.714 -8.082 -31.794 1.00 96.56 98 LEU A CA 1
ATOM 751 C C . LEU A 1 98 ? 12.765 -7.285 -32.695 1.00 96.56 98 LEU A C 1
ATOM 753 O O . LEU A 1 98 ? 13.173 -6.263 -33.233 1.00 96.56 98 LEU A O 1
ATOM 757 N N . GLU A 1 99 ? 11.507 -7.715 -32.816 1.00 97.56 99 GLU A N 1
ATOM 758 C CA . GLU A 1 99 ? 10.476 -7.013 -33.586 1.00 97.56 99 GLU A CA 1
ATOM 759 C C . GLU A 1 99 ? 10.158 -5.633 -32.990 1.00 97.56 99 GLU A C 1
ATOM 761 O O . GLU A 1 99 ? 10.035 -4.662 -33.736 1.00 97.56 99 GLU A O 1
ATOM 766 N N . ILE A 1 100 ? 10.078 -5.518 -31.657 1.00 97.69 100 ILE A N 1
ATOM 767 C CA . ILE A 1 100 ? 9.918 -4.222 -30.976 1.00 97.69 100 ILE A CA 1
ATOM 768 C C . ILE A 1 100 ? 11.099 -3.302 -31.306 1.00 97.69 100 ILE A C 1
ATOM 770 O O . ILE A 1 100 ? 10.895 -2.165 -31.721 1.00 97.69 100 ILE A O 1
ATOM 774 N N . ILE A 1 101 ? 12.336 -3.786 -31.156 1.00 95.50 101 ILE A N 1
ATOM 775 C CA . ILE A 1 101 ? 13.541 -2.978 -31.406 1.00 95.50 101 ILE A CA 1
ATOM 776 C C . ILE A 1 101 ? 13.614 -2.519 -32.874 1.00 95.50 101 ILE A C 1
ATOM 778 O O . ILE A 1 101 ? 13.907 -1.350 -33.135 1.00 95.50 101 ILE A O 1
ATOM 782 N N . ASP A 1 102 ? 13.320 -3.418 -33.819 1.00 94.50 102 ASP A N 1
ATOM 783 C CA . ASP A 1 102 ? 13.341 -3.146 -35.262 1.00 94.50 102 ASP A CA 1
ATOM 784 C C . ASP A 1 102 ? 12.286 -2.109 -35.673 1.00 94.50 102 ASP A C 1
ATOM 786 O O . ASP A 1 102 ? 12.596 -1.168 -36.402 1.00 94.50 102 ASP A O 1
ATOM 790 N N . ARG A 1 103 ? 11.068 -2.199 -35.118 1.00 96.62 103 ARG A N 1
ATOM 791 C CA . ARG A 1 103 ? 9.976 -1.233 -35.352 1.00 96.62 103 ARG A CA 1
ATOM 792 C C . ARG A 1 103 ? 10.357 0.203 -34.986 1.00 96.62 103 ARG A C 1
ATOM 794 O O . ARG A 1 103 ? 9.834 1.145 -35.577 1.00 96.62 103 ARG A O 1
ATOM 801 N N . HIS A 1 104 ? 11.246 0.364 -34.010 1.00 95.06 104 HIS A N 1
ATOM 802 C CA . HIS A 1 104 ? 11.765 1.657 -33.558 1.00 95.06 104 HIS A CA 1
ATOM 803 C C . HIS A 1 104 ? 13.062 2.078 -34.269 1.00 95.06 104 HIS A C 1
ATOM 805 O O . HIS A 1 104 ? 13.661 3.085 -33.895 1.00 95.06 104 HIS A O 1
ATOM 811 N N . GLU A 1 105 ? 13.500 1.328 -35.287 1.00 92.06 105 GLU A N 1
ATOM 812 C CA . GLU A 1 105 ? 14.699 1.588 -36.098 1.00 92.06 105 GLU A CA 1
ATOM 813 C C . GLU A 1 105 ? 15.999 1.703 -35.267 1.00 92.06 105 GLU A C 1
ATOM 815 O O . GLU A 1 105 ? 16.932 2.445 -35.603 1.00 92.06 105 GLU A O 1
ATOM 820 N N . VAL A 1 106 ? 16.085 0.956 -34.157 1.00 89.38 106 VAL A N 1
ATOM 821 C CA . VAL A 1 106 ? 17.250 0.954 -33.260 1.00 89.38 106 VAL A CA 1
ATOM 822 C C . VAL A 1 106 ? 18.162 -0.236 -33.552 1.00 89.38 106 VAL A C 1
ATOM 824 O O . VAL A 1 106 ? 17.745 -1.388 -33.570 1.00 89.38 106 VAL A O 1
ATOM 827 N N . ASN A 1 107 ? 19.459 0.028 -33.719 1.00 83.94 107 ASN A N 1
ATOM 828 C CA . ASN A 1 107 ? 20.450 -1.034 -33.880 1.00 83.94 107 ASN A CA 1
ATOM 829 C C . ASN A 1 107 ? 20.873 -1.621 -32.528 1.00 83.94 107 ASN A C 1
ATOM 831 O O . ASN A 1 107 ? 21.243 -0.890 -31.604 1.00 83.94 107 ASN A O 1
ATOM 835 N N . ILE A 1 108 ? 20.936 -2.951 -32.464 1.00 86.06 108 ILE A N 1
ATOM 836 C CA . ILE A 1 108 ? 21.528 -3.681 -31.341 1.00 86.06 108 ILE A CA 1
ATOM 837 C C . ILE A 1 108 ? 23.056 -3.562 -31.423 1.00 86.06 108 ILE A C 1
ATOM 839 O O . ILE A 1 108 ? 23.683 -3.979 -32.397 1.00 86.06 108 ILE A O 1
ATOM 843 N N . THR A 1 109 ? 23.668 -2.983 -30.392 1.00 81.81 109 THR A N 1
ATOM 844 C CA . THR A 1 109 ? 25.126 -2.816 -30.275 1.00 81.81 109 THR A CA 1
ATOM 845 C C . THR A 1 109 ? 25.791 -3.984 -29.552 1.00 81.81 109 THR A C 1
ATOM 847 O O . THR A 1 109 ? 26.990 -4.213 -29.717 1.00 81.81 109 THR A O 1
ATOM 850 N N . TYR A 1 110 ? 25.015 -4.731 -28.766 1.00 79.69 110 TYR A N 1
ATOM 851 C CA . TYR A 1 110 ? 25.465 -5.878 -27.990 1.00 79.69 110 TYR A CA 1
ATOM 852 C C . TYR A 1 110 ? 24.324 -6.880 -27.819 1.00 79.69 110 TYR A C 1
ATOM 854 O O . TYR A 1 110 ? 23.210 -6.484 -27.498 1.00 79.69 110 TYR A O 1
ATOM 862 N N . LEU A 1 111 ? 24.597 -8.170 -27.999 1.00 87.44 111 LEU A N 1
ATOM 863 C CA . LEU A 1 111 ? 23.653 -9.239 -27.687 1.00 87.44 111 LEU A CA 1
ATOM 864 C C . LEU A 1 111 ? 24.422 -10.416 -27.100 1.00 87.44 111 LEU A C 1
ATOM 866 O O . LEU A 1 111 ? 25.329 -10.950 -27.741 1.00 87.44 111 LEU A O 1
ATOM 870 N N . ASN A 1 112 ? 24.058 -10.823 -25.893 1.00 87.50 112 ASN A N 1
ATOM 871 C CA . ASN A 1 112 ? 24.478 -12.094 -25.322 1.00 87.50 112 ASN A CA 1
ATOM 872 C C . ASN A 1 112 ? 23.252 -12.822 -24.761 1.00 87.50 112 ASN A C 1
ATOM 874 O O . ASN A 1 112 ? 22.217 -12.202 -24.511 1.00 87.50 112 ASN A O 1
ATOM 878 N N . SER A 1 113 ? 23.388 -14.120 -24.522 1.00 86.88 113 SER A N 1
ATOM 879 C CA . SER A 1 113 ? 22.450 -14.845 -23.678 1.00 86.88 113 SER A CA 1
ATOM 880 C C . SER A 1 113 ? 23.187 -15.759 -22.717 1.00 86.88 113 SER A C 1
ATOM 882 O O . SER A 1 113 ? 24.309 -16.207 -22.980 1.00 86.88 113 SER A O 1
ATOM 884 N N . ARG A 1 114 ? 22.544 -16.027 -21.586 1.00 77.44 114 ARG A N 1
ATOM 885 C CA . ARG A 1 114 ? 22.971 -17.035 -20.625 1.00 77.44 114 ARG A CA 1
ATOM 886 C C . ARG A 1 114 ? 21.784 -17.936 -20.314 1.00 77.44 114 ARG A C 1
ATOM 888 O O . ARG A 1 114 ? 20.747 -17.467 -19.847 1.00 77.44 114 ARG A O 1
ATOM 895 N N . GLU A 1 115 ? 21.948 -19.232 -20.561 1.00 75.56 115 GLU A N 1
ATOM 896 C CA . GLU A 1 115 ? 21.016 -20.238 -20.058 1.00 75.56 115 GLU A CA 1
ATOM 897 C C . GLU A 1 115 ? 21.252 -20.391 -18.552 1.00 75.56 115 GLU A C 1
ATOM 899 O O . GLU A 1 115 ? 22.328 -20.813 -18.122 1.00 75.56 115 GLU A O 1
ATOM 904 N N . GLU A 1 116 ? 20.273 -19.984 -17.744 1.00 67.62 116 GLU A N 1
ATOM 905 C CA . GLU A 1 116 ? 20.332 -20.152 -16.288 1.00 67.62 116 GLU A CA 1
ATOM 906 C C . GLU A 1 116 ? 19.653 -21.445 -15.837 1.00 67.62 116 GLU A C 1
ATOM 908 O O . GLU A 1 116 ? 20.125 -22.101 -14.908 1.00 67.62 116 GLU A O 1
ATOM 913 N N . ASN A 1 117 ? 18.568 -21.845 -16.507 1.00 70.12 117 ASN A N 1
ATOM 914 C CA . ASN A 1 117 ? 17.882 -23.112 -16.282 1.00 70.12 117 ASN A CA 1
ATOM 915 C C . ASN A 1 117 ? 17.105 -23.561 -17.536 1.00 70.12 117 ASN A C 1
ATOM 917 O O . ASN A 1 117 ? 17.057 -22.870 -18.549 1.00 70.12 117 ASN A O 1
ATOM 921 N N . ARG A 1 118 ? 16.446 -24.726 -17.459 1.00 69.25 118 ARG A N 1
ATOM 922 C CA . ARG A 1 118 ? 15.654 -25.271 -18.578 1.00 69.25 118 ARG A CA 1
ATOM 923 C C . ARG A 1 118 ? 14.391 -24.462 -18.918 1.00 69.25 118 ARG A C 1
ATOM 925 O O . ARG A 1 118 ? 13.805 -24.716 -19.963 1.00 69.25 118 ARG A O 1
ATOM 932 N N . GLY A 1 119 ? 13.947 -23.544 -18.058 1.00 85.06 119 GLY A N 1
ATOM 933 C CA . GLY A 1 119 ? 12.687 -22.807 -18.213 1.00 85.06 119 GLY A CA 1
ATOM 934 C C . GLY A 1 119 ? 12.830 -21.447 -18.898 1.00 85.06 119 GLY A C 1
ATOM 935 O O . GLY A 1 119 ? 11.929 -21.046 -19.633 1.00 85.06 119 GLY A O 1
ATOM 936 N N . PHE A 1 120 ? 13.952 -20.749 -18.706 1.00 89.38 120 PHE A N 1
ATOM 937 C CA . PHE A 1 120 ? 14.196 -19.426 -19.288 1.00 89.38 120 PHE A CA 1
ATOM 938 C C . PHE A 1 120 ? 15.677 -19.174 -19.603 1.00 89.38 120 PHE A C 1
ATOM 940 O O . PHE A 1 120 ? 16.575 -19.830 -19.074 1.00 89.38 120 PHE A O 1
ATOM 947 N N . GLN A 1 121 ? 15.924 -18.183 -20.457 1.00 91.00 121 GLN A N 1
ATOM 948 C CA . GLN A 1 121 ? 17.245 -17.623 -20.731 1.00 91.00 121 GLN A CA 1
ATOM 949 C C . GLN A 1 121 ? 17.224 -16.112 -20.494 1.00 91.00 121 GLN A C 1
ATOM 951 O O . GLN A 1 121 ? 16.266 -15.435 -20.873 1.00 91.00 121 GLN A O 1
ATOM 956 N N . ASN A 1 122 ? 18.301 -15.585 -19.914 1.00 91.12 122 ASN A N 1
ATOM 957 C CA . ASN A 1 122 ? 18.488 -14.145 -19.768 1.00 91.12 122 ASN A CA 1
ATOM 958 C C . ASN A 1 122 ? 19.271 -13.622 -20.973 1.00 91.12 122 ASN A C 1
ATOM 960 O O . ASN A 1 122 ? 20.374 -14.100 -21.256 1.00 91.12 122 ASN A O 1
ATOM 964 N N . PHE A 1 123 ? 18.699 -12.655 -21.687 1.00 94.06 123 PHE A N 1
ATOM 965 C CA . PHE A 1 123 ? 19.325 -11.994 -22.829 1.00 94.06 123 PHE A CA 1
ATOM 966 C C . PHE A 1 123 ? 19.785 -10.597 -22.432 1.00 94.06 123 PHE A C 1
ATOM 968 O O . PHE A 1 123 ? 18.949 -9.770 -22.080 1.00 94.06 123 PHE A O 1
ATOM 975 N N . ASN A 1 124 ? 21.085 -10.307 -22.537 1.00 91.62 124 ASN A N 1
ATOM 976 C CA . ASN A 1 124 ? 21.566 -8.932 -22.421 1.00 91.62 124 ASN A CA 1
ATOM 977 C C . ASN A 1 124 ? 21.606 -8.291 -23.801 1.00 91.62 124 ASN A C 1
ATOM 979 O O . ASN A 1 124 ? 22.342 -8.744 -24.680 1.00 91.62 124 ASN A O 1
ATOM 983 N N . ILE A 1 125 ? 20.848 -7.216 -23.962 1.00 93.38 125 ILE A N 1
ATOM 984 C CA . ILE A 1 125 ? 20.677 -6.491 -25.214 1.00 93.38 125 ILE A CA 1
ATOM 985 C C . ILE A 1 125 ? 21.136 -5.054 -24.988 1.00 93.38 125 ILE A C 1
ATOM 987 O O . ILE A 1 125 ? 20.550 -4.315 -24.201 1.00 93.38 125 ILE A O 1
ATOM 991 N N . GLY A 1 126 ? 22.221 -4.666 -25.651 1.00 88.50 126 GLY A N 1
ATOM 992 C CA . GLY A 1 126 ? 22.723 -3.299 -25.664 1.00 88.50 126 GLY A CA 1
ATOM 993 C C . GLY A 1 126 ? 22.212 -2.534 -26.874 1.00 88.50 126 GLY A C 1
ATOM 994 O O . GLY A 1 126 ? 22.238 -3.044 -27.995 1.00 88.50 126 GLY A O 1
ATOM 995 N N . MET A 1 127 ? 21.805 -1.291 -26.648 1.00 90.88 127 MET A N 1
ATOM 996 C CA . MET A 1 127 ? 21.394 -0.346 -27.681 1.00 90.88 127 MET A CA 1
ATOM 997 C C . MET A 1 127 ? 22.022 1.027 -27.444 1.00 90.88 127 MET A C 1
ATOM 999 O O . MET A 1 127 ? 22.255 1.441 -26.307 1.00 90.88 127 MET A O 1
ATOM 1003 N N . GLU A 1 128 ? 22.335 1.728 -28.533 1.00 86.44 128 GLU A N 1
ATOM 1004 C CA . GLU A 1 128 ? 22.759 3.129 -28.475 1.00 86.44 128 GLU A CA 1
ATOM 1005 C C . GLU A 1 128 ? 21.534 4.027 -28.256 1.00 86.44 128 GLU A C 1
ATOM 1007 O O . GLU A 1 128 ? 20.565 3.965 -29.014 1.00 86.44 128 GLU A O 1
ATOM 1012 N N . VAL A 1 129 ? 21.589 4.891 -27.245 1.00 84.81 129 VAL A N 1
ATOM 1013 C CA . VAL A 1 129 ? 20.544 5.878 -26.958 1.00 84.81 129 VAL A CA 1
ATOM 1014 C C . VAL A 1 129 ? 20.786 7.108 -27.830 1.00 84.81 129 VAL A C 1
ATOM 1016 O O . VAL A 1 129 ? 21.557 7.999 -27.477 1.00 84.81 129 VAL A O 1
ATOM 1019 N N . LYS A 1 130 ? 20.139 7.141 -28.998 1.00 85.88 130 LYS A N 1
ATOM 1020 C CA . LYS A 1 130 ? 20.123 8.318 -29.887 1.00 85.88 130 LYS A CA 1
ATOM 1021 C C . LYS A 1 130 ? 18.989 9.279 -29.547 1.00 85.88 130 LYS A C 1
ATOM 1023 O O . LYS A 1 130 ? 19.192 10.489 -29.551 1.00 85.88 130 LYS A O 1
ATOM 1028 N N . ASP A 1 131 ? 17.823 8.716 -29.244 1.00 88.94 131 ASP A N 1
ATOM 1029 C CA . ASP A 1 131 ? 16.633 9.421 -28.782 1.00 88.94 131 ASP A CA 1
ATOM 1030 C C . ASP A 1 131 ? 16.133 8.740 -27.491 1.00 88.94 131 ASP A C 1
ATOM 1032 O O . ASP A 1 131 ? 15.705 7.580 -27.540 1.00 88.94 131 ASP A O 1
ATOM 1036 N N . PRO A 1 132 ? 16.189 9.420 -26.329 1.00 89.38 132 PRO A N 1
ATOM 1037 C CA . PRO A 1 132 ? 15.755 8.843 -25.060 1.00 89.38 132 PRO A CA 1
ATOM 1038 C C . PRO A 1 132 ? 14.260 8.496 -25.035 1.00 89.38 132 PRO A C 1
ATOM 1040 O O . PRO A 1 132 ? 13.869 7.568 -24.328 1.00 89.38 132 PRO A O 1
ATOM 1043 N N . THR A 1 133 ? 13.417 9.182 -25.813 1.00 92.69 133 THR A N 1
ATOM 1044 C CA . THR A 1 133 ? 11.986 8.870 -25.915 1.00 92.69 133 THR A CA 1
ATOM 1045 C C . THR A 1 133 ? 11.756 7.555 -26.655 1.00 92.69 133 THR A C 1
ATOM 1047 O O . THR A 1 133 ? 10.892 6.776 -26.256 1.00 92.69 133 THR A O 1
ATOM 1050 N N . VAL A 1 134 ? 12.548 7.269 -27.691 1.00 94.69 134 VAL A N 1
ATOM 1051 C CA . VAL A 1 134 ? 12.499 5.979 -28.397 1.00 94.69 134 VAL A CA 1
ATOM 1052 C C . VAL A 1 134 ? 12.995 4.854 -27.489 1.00 94.69 134 VAL A C 1
ATOM 1054 O O . VAL A 1 134 ? 12.319 3.838 -27.346 1.00 94.69 134 VAL A O 1
ATOM 1057 N N . SER A 1 135 ? 14.123 5.050 -26.797 1.00 94.44 135 SER A N 1
ATOM 1058 C CA . SER A 1 135 ? 14.635 4.056 -25.843 1.00 94.44 135 SER A CA 1
ATOM 1059 C C . SER A 1 135 ? 13.652 3.775 -24.704 1.00 94.44 135 SER A C 1
ATOM 1061 O O . SER A 1 135 ? 13.488 2.617 -24.329 1.00 94.44 135 SER A O 1
ATOM 1063 N N . LYS A 1 136 ? 12.954 4.801 -24.194 1.00 94.81 136 LYS A N 1
ATOM 1064 C CA . LYS A 1 136 ? 11.866 4.619 -23.225 1.00 94.81 136 LYS A CA 1
ATOM 1065 C C . LYS A 1 136 ? 10.760 3.721 -23.786 1.00 94.81 136 LYS A C 1
ATOM 1067 O O . LYS A 1 136 ? 10.395 2.760 -23.123 1.00 94.81 136 LYS A O 1
ATOM 1072 N N . LYS A 1 137 ? 10.261 3.996 -24.998 1.00 95.50 137 LYS A N 1
ATOM 1073 C CA . LYS A 1 137 ? 9.198 3.185 -25.624 1.00 95.50 137 LYS A CA 1
ATOM 1074 C C . LYS A 1 137 ? 9.601 1.721 -25.780 1.00 95.50 137 LYS A C 1
ATOM 1076 O O . LYS A 1 137 ? 8.792 0.845 -25.507 1.00 95.50 137 LYS A O 1
ATOM 1081 N N . ILE A 1 138 ? 10.855 1.457 -26.156 1.00 96.75 138 ILE A N 1
ATOM 1082 C CA . ILE A 1 138 ? 11.379 0.087 -26.234 1.00 96.75 138 ILE A CA 1
ATOM 1083 C C . ILE A 1 138 ? 11.354 -0.582 -24.855 1.00 96.75 138 ILE A C 1
ATOM 1085 O O . ILE A 1 138 ? 10.889 -1.712 -24.750 1.00 96.75 138 ILE A O 1
ATOM 1089 N N . LEU A 1 139 ? 11.827 0.093 -23.799 1.00 96.62 139 LEU A N 1
ATOM 1090 C CA . LEU A 1 139 ? 11.775 -0.460 -22.440 1.00 96.62 139 LEU A CA 1
ATOM 1091 C C . LEU A 1 139 ? 10.330 -0.738 -22.000 1.00 96.62 139 LEU A C 1
ATOM 1093 O O . LEU A 1 139 ? 10.062 -1.815 -21.473 1.00 96.62 139 LEU A O 1
ATOM 1097 N N . ASP A 1 140 ? 9.409 0.193 -22.263 1.00 95.06 140 ASP A N 1
ATOM 1098 C CA . ASP A 1 140 ? 7.989 0.040 -21.940 1.00 95.06 140 ASP A CA 1
ATOM 1099 C C . ASP A 1 140 ? 7.391 -1.189 -22.656 1.00 95.06 140 ASP A C 1
ATOM 1101 O O . ASP A 1 140 ? 6.869 -2.080 -21.990 1.00 95.06 140 ASP A O 1
ATOM 1105 N N . GLU A 1 141 ? 7.529 -1.285 -23.985 1.00 96.25 141 GLU A N 1
ATOM 1106 C CA . GLU A 1 141 ? 6.970 -2.386 -24.791 1.00 96.25 141 GLU A CA 1
ATOM 1107 C C . GLU A 1 141 ? 7.604 -3.746 -24.459 1.00 96.25 141 GLU A C 1
ATOM 1109 O O . GLU A 1 141 ? 6.921 -4.769 -24.460 1.00 96.25 141 GLU A O 1
ATOM 1114 N N . VAL A 1 142 ? 8.906 -3.790 -24.151 1.00 96.62 142 VAL A N 1
ATOM 1115 C CA . VAL A 1 142 ? 9.562 -5.038 -23.727 1.00 96.62 142 VAL A CA 1
ATOM 1116 C C . VAL A 1 142 ? 9.075 -5.462 -22.339 1.00 96.62 142 VAL A C 1
ATOM 1118 O O . VAL A 1 142 ? 8.855 -6.653 -22.115 1.00 96.62 142 VAL A O 1
ATOM 1121 N N . SER A 1 143 ? 8.862 -4.510 -21.423 1.00 95.19 143 SER A N 1
ATOM 1122 C CA . SER A 1 143 ? 8.359 -4.798 -20.072 1.00 95.19 143 SER A CA 1
ATOM 1123 C C . SER A 1 143 ? 6.916 -5.317 -20.043 1.00 95.19 143 SER A C 1
ATOM 1125 O O . SER A 1 143 ? 6.532 -5.996 -19.091 1.00 95.19 143 SER A O 1
ATOM 1127 N N . ASP A 1 144 ? 6.136 -5.055 -21.098 1.00 93.50 144 ASP A N 1
ATOM 1128 C CA . ASP A 1 144 ? 4.777 -5.589 -21.255 1.00 93.50 144 ASP A CA 1
ATOM 1129 C C . ASP A 1 144 ? 4.761 -7.098 -21.514 1.00 93.50 144 ASP A C 1
ATOM 1131 O O . ASP A 1 144 ? 3.828 -7.794 -21.109 1.00 93.50 144 ASP A O 1
ATOM 1135 N N . ILE A 1 145 ? 5.792 -7.613 -22.187 1.00 94.06 145 ILE A N 1
ATOM 1136 C CA . ILE A 1 145 ? 5.843 -9.014 -22.619 1.00 94.06 145 ILE A CA 1
ATOM 1137 C C . ILE A 1 145 ? 6.758 -9.877 -21.752 1.00 94.06 145 ILE A C 1
ATOM 1139 O O . ILE A 1 145 ? 6.487 -11.067 -21.596 1.00 94.06 145 ILE A O 1
ATOM 1143 N N . TYR A 1 146 ? 7.816 -9.305 -21.171 1.00 94.56 146 TYR A N 1
ATOM 1144 C CA . TYR A 1 146 ? 8.814 -10.045 -20.399 1.00 94.56 146 TYR A CA 1
ATOM 1145 C C . TYR A 1 146 ? 9.317 -9.261 -19.189 1.00 94.56 146 TYR A C 1
ATOM 1147 O O . TYR A 1 146 ? 9.280 -8.034 -19.145 1.00 94.56 146 TYR A O 1
ATOM 1155 N N . LEU A 1 147 ? 9.853 -9.993 -18.208 1.00 92.38 147 LEU A N 1
ATOM 1156 C CA . LEU A 1 147 ? 10.547 -9.386 -17.080 1.00 92.38 147 LEU A CA 1
ATOM 1157 C C . LEU A 1 147 ? 11.836 -8.713 -17.574 1.00 92.38 147 LEU A C 1
ATOM 1159 O O . LEU A 1 147 ? 12.659 -9.334 -18.257 1.00 92.38 147 LEU A O 1
ATOM 1163 N N . LEU A 1 148 ? 11.991 -7.443 -17.209 1.00 93.50 148 LEU A N 1
ATOM 1164 C CA . LEU A 1 148 ? 13.021 -6.546 -17.714 1.00 93.50 148 LEU A CA 1
ATOM 1165 C C . LEU A 1 148 ? 13.859 -5.982 -16.567 1.00 93.50 148 LEU A C 1
ATOM 1167 O O . LEU A 1 148 ? 13.327 -5.495 -15.569 1.00 93.50 148 LEU A O 1
ATOM 1171 N N . ASN A 1 149 ? 15.174 -5.965 -16.749 1.00 92.69 149 ASN A N 1
ATOM 1172 C CA . ASN A 1 149 ? 16.126 -5.293 -15.873 1.00 92.69 149 ASN A CA 1
ATOM 1173 C C . ASN A 1 149 ? 17.036 -4.364 -16.690 1.00 92.69 149 ASN A C 1
ATOM 1175 O O . ASN A 1 149 ? 17.299 -4.602 -17.867 1.00 92.69 149 ASN A O 1
ATOM 1179 N N . VAL A 1 150 ? 17.540 -3.296 -16.067 1.00 91.88 150 VAL A N 1
ATOM 1180 C CA . VAL A 1 150 ? 18.504 -2.378 -16.692 1.00 91.88 150 VAL A CA 1
ATOM 1181 C C . VAL A 1 150 ? 19.870 -2.556 -16.040 1.00 91.88 150 VAL A C 1
ATOM 1183 O O . VAL A 1 150 ? 20.157 -1.975 -14.986 1.00 91.88 150 VAL A O 1
ATOM 1186 N N . VAL A 1 151 ? 20.721 -3.335 -16.709 1.00 85.44 151 VAL A N 1
ATOM 1187 C CA . VAL A 1 151 ? 22.061 -3.720 -16.244 1.00 85.44 151 VAL A CA 1
ATOM 1188 C C . VAL A 1 151 ? 23.020 -2.543 -16.281 1.00 85.44 151 VAL A C 1
ATOM 1190 O O . VAL A 1 151 ? 23.741 -2.292 -15.317 1.00 85.44 151 VAL A O 1
ATOM 1193 N N . SER A 1 152 ? 23.035 -1.794 -17.383 1.00 80.12 152 SER A N 1
ATOM 1194 C CA . SER A 1 152 ? 23.873 -0.605 -17.497 1.00 80.12 152 SER A CA 1
ATOM 1195 C C . SER A 1 152 ? 23.172 0.491 -18.281 1.00 80.12 152 SER A C 1
ATOM 1197 O O . SER A 1 152 ? 22.415 0.247 -19.215 1.00 80.12 152 SER A O 1
ATOM 1199 N N . TYR A 1 153 ? 23.404 1.718 -17.838 1.00 83.75 153 TYR A N 1
ATOM 1200 C CA . TYR A 1 153 ? 22.913 2.928 -18.466 1.00 83.75 153 TYR A CA 1
ATOM 1201 C C . TYR A 1 153 ? 23.782 4.077 -17.963 1.00 83.75 153 TYR A C 1
ATOM 1203 O O . TYR A 1 153 ? 23.956 4.228 -16.752 1.00 83.75 153 TYR A O 1
ATOM 1211 N N . ASN A 1 154 ? 24.377 4.826 -18.888 1.00 71.75 154 ASN A N 1
ATOM 1212 C CA . ASN A 1 154 ? 25.324 5.911 -18.609 1.00 71.75 154 ASN A CA 1
ATOM 1213 C C . ASN A 1 154 ? 24.844 7.274 -19.141 1.00 71.75 154 ASN A C 1
ATOM 1215 O O . ASN A 1 154 ? 25.663 8.158 -19.389 1.00 71.75 154 ASN A O 1
ATOM 1219 N N . GLY A 1 155 ? 23.539 7.411 -19.384 1.00 73.50 155 GLY A N 1
ATOM 1220 C CA . GLY A 1 155 ? 22.915 8.664 -19.801 1.00 73.50 155 GLY A CA 1
ATOM 1221 C C . GLY A 1 155 ? 22.477 9.523 -18.617 1.00 73.50 155 GLY A C 1
ATOM 1222 O O . GLY A 1 155 ? 22.637 9.135 -17.462 1.00 73.50 155 GLY A O 1
ATOM 1223 N N . ASN A 1 156 ? 21.948 10.698 -18.943 1.00 73.88 156 ASN A N 1
ATOM 1224 C CA . ASN A 1 156 ? 21.338 11.639 -18.005 1.00 73.88 156 ASN A CA 1
ATOM 1225 C C . ASN A 1 156 ? 20.213 12.361 -18.758 1.00 73.88 156 ASN A C 1
ATOM 1227 O O . ASN A 1 156 ? 20.406 13.461 -19.284 1.00 73.88 156 ASN A O 1
ATOM 1231 N N . TYR A 1 157 ? 19.111 11.645 -18.960 1.00 77.75 157 TYR A N 1
ATOM 1232 C CA . TYR A 1 157 ? 17.956 12.078 -19.737 1.00 77.75 157 TYR A CA 1
ATOM 1233 C C . TYR A 1 157 ? 16.703 11.867 -18.890 1.00 77.75 157 TYR A C 1
ATOM 1235 O O . TYR A 1 157 ? 16.220 10.741 -18.823 1.00 77.75 157 TYR A O 1
ATOM 1243 N N . ASP A 1 158 ? 16.134 12.929 -18.318 1.00 78.88 158 ASP A N 1
ATOM 1244 C CA . ASP A 1 158 ? 15.042 12.880 -17.327 1.00 78.88 158 ASP A CA 1
ATOM 1245 C C . ASP A 1 158 ? 13.954 11.818 -17.613 1.00 78.88 158 ASP A C 1
ATOM 1247 O O . ASP A 1 158 ? 13.604 11.000 -16.757 1.00 78.88 158 ASP A O 1
ATOM 1251 N N . VAL A 1 159 ? 13.457 11.767 -18.856 1.00 79.88 159 VAL A N 1
ATOM 1252 C CA . VAL A 1 159 ? 12.412 10.823 -19.304 1.00 79.88 159 VAL A CA 1
ATOM 1253 C C . VAL A 1 159 ? 12.872 9.356 -19.255 1.00 79.88 159 VAL A C 1
ATOM 1255 O O . VAL A 1 159 ? 12.120 8.467 -18.842 1.00 79.88 159 VAL A O 1
ATOM 1258 N N . LEU A 1 160 ? 14.105 9.085 -19.685 1.00 87.62 160 LEU A N 1
ATOM 1259 C CA . LEU A 1 160 ? 14.680 7.740 -19.681 1.00 87.62 160 LEU A CA 1
ATOM 1260 C C . LEU A 1 160 ? 15.184 7.358 -18.284 1.00 87.62 160 LEU A C 1
ATOM 1262 O O . LEU A 1 160 ? 15.035 6.207 -17.885 1.00 87.62 160 LEU A O 1
ATOM 1266 N N . ASP A 1 161 ? 15.705 8.320 -17.524 1.00 88.00 161 ASP A N 1
ATOM 1267 C CA . ASP A 1 161 ? 16.191 8.148 -16.153 1.00 88.00 161 ASP A CA 1
ATOM 1268 C C . ASP A 1 161 ? 15.053 7.712 -15.229 1.00 88.00 161 ASP A C 1
ATOM 1270 O O . ASP A 1 161 ? 15.211 6.757 -14.470 1.00 88.00 161 ASP A O 1
ATOM 1274 N N . THR A 1 162 ? 13.879 8.337 -15.364 1.00 90.75 162 THR A N 1
ATOM 1275 C CA . THR A 1 162 ? 12.658 7.945 -14.642 1.00 90.75 162 THR A CA 1
ATOM 1276 C C . THR A 1 162 ? 12.271 6.499 -14.960 1.00 90.75 162 THR A C 1
ATOM 1278 O O . THR A 1 162 ? 11.991 5.710 -14.057 1.00 90.75 162 THR A O 1
ATOM 1281 N N . THR A 1 163 ? 12.329 6.127 -16.244 1.00 94.25 163 THR A N 1
ATOM 1282 C CA . THR A 1 163 ? 11.986 4.779 -16.726 1.00 94.25 163 THR A CA 1
ATOM 1283 C C . THR A 1 163 ? 12.940 3.717 -16.191 1.00 94.25 163 THR A C 1
ATOM 1285 O O . THR A 1 163 ? 12.534 2.721 -15.592 1.00 94.25 163 THR A O 1
ATOM 1288 N N . VAL A 1 164 ? 14.240 3.964 -16.330 1.00 93.12 164 VAL A N 1
ATOM 1289 C CA . VAL A 1 164 ? 15.298 3.115 -15.773 1.00 93.12 164 VAL A CA 1
ATOM 1290 C C . VAL A 1 164 ? 15.174 3.028 -14.249 1.00 93.12 164 VAL A C 1
ATOM 1292 O O . VAL A 1 164 ? 15.379 1.957 -13.672 1.00 93.12 164 VAL A O 1
ATOM 1295 N N . GLY A 1 165 ? 14.829 4.140 -13.597 1.00 93.38 165 GLY A N 1
ATOM 1296 C CA . GLY A 1 165 ? 14.644 4.254 -12.156 1.00 93.38 165 GLY A CA 1
ATOM 1297 C C . GLY A 1 165 ? 13.560 3.319 -11.636 1.00 93.38 165 GLY A C 1
ATOM 1298 O O . GLY A 1 165 ? 13.846 2.486 -10.770 1.00 93.38 165 GLY A O 1
ATOM 1299 N N . TYR A 1 166 ? 12.345 3.391 -12.188 1.00 95.31 166 TYR A N 1
ATOM 1300 C CA . TYR A 1 166 ? 11.260 2.536 -11.711 1.00 95.31 166 TYR A CA 1
ATOM 1301 C C . TYR A 1 166 ? 11.455 1.060 -12.105 1.00 95.31 166 TYR A C 1
ATOM 1303 O O . TYR A 1 166 ? 11.088 0.185 -11.325 1.00 95.31 166 TYR A O 1
ATOM 1311 N N . ILE A 1 167 ? 12.096 0.743 -13.244 1.00 95.81 167 ILE A N 1
ATOM 1312 C CA . ILE A 1 167 ? 12.434 -0.654 -13.592 1.00 95.81 167 ILE A CA 1
ATOM 1313 C C . ILE A 1 167 ? 13.405 -1.226 -12.555 1.00 95.81 167 ILE A C 1
ATOM 1315 O O . ILE A 1 167 ? 13.226 -2.338 -12.055 1.00 95.81 167 ILE A O 1
ATOM 1319 N N . ARG A 1 168 ? 14.435 -0.463 -12.174 1.00 94.81 168 ARG A N 1
ATOM 1320 C CA . ARG A 1 168 ? 15.371 -0.876 -11.117 1.00 94.81 168 ARG A CA 1
ATOM 1321 C C . ARG A 1 168 ? 14.678 -1.017 -9.764 1.00 94.81 168 ARG A C 1
ATOM 1323 O O . ARG A 1 168 ? 15.014 -1.940 -9.020 1.00 94.81 168 ARG A O 1
ATOM 1330 N N . LEU A 1 169 ? 13.718 -0.143 -9.459 1.00 95.75 169 LEU A N 1
ATOM 1331 C CA . LEU A 1 169 ? 12.889 -0.244 -8.259 1.00 95.75 169 LEU A CA 1
ATOM 1332 C C . LEU A 1 169 ? 12.053 -1.531 -8.263 1.00 95.75 169 LEU A C 1
ATOM 1334 O O . LEU A 1 169 ? 12.099 -2.266 -7.281 1.00 95.75 169 LEU A O 1
ATOM 1338 N N . ALA A 1 170 ? 11.384 -1.855 -9.370 1.00 95.62 170 ALA A N 1
ATOM 1339 C CA . ALA A 1 170 ? 10.603 -3.082 -9.522 1.00 95.62 170 ALA A CA 1
ATOM 1340 C C . ALA A 1 170 ? 11.460 -4.335 -9.275 1.00 95.62 170 ALA A C 1
ATOM 1342 O O . ALA A 1 170 ? 11.118 -5.187 -8.459 1.00 95.62 170 ALA A O 1
ATOM 1343 N N . ASN A 1 171 ? 12.646 -4.391 -9.890 1.00 92.94 171 ASN A N 1
ATOM 1344 C CA . ASN A 1 171 ? 13.606 -5.479 -9.685 1.00 92.94 171 ASN A CA 1
ATOM 1345 C C . ASN A 1 171 ? 14.129 -5.548 -8.239 1.00 92.94 171 ASN A C 1
ATOM 1347 O O . ASN A 1 171 ? 14.433 -6.626 -7.726 1.00 92.94 171 ASN A O 1
ATOM 1351 N N . LYS A 1 172 ? 14.277 -4.401 -7.564 1.00 94.94 172 LYS A N 1
ATOM 1352 C CA . LYS A 1 172 ? 14.642 -4.361 -6.143 1.00 94.94 172 LYS A CA 1
ATOM 1353 C C . LYS A 1 172 ? 13.525 -4.947 -5.280 1.00 94.94 172 LYS A C 1
ATOM 1355 O O . LYS A 1 172 ? 13.811 -5.821 -4.471 1.00 94.94 172 LYS A O 1
ATOM 1360 N N . ILE A 1 173 ? 12.288 -4.502 -5.480 1.00 94.12 173 ILE A N 1
ATOM 1361 C CA . ILE A 1 173 ? 11.100 -4.973 -4.755 1.00 94.12 173 ILE A CA 1
ATOM 1362 C C . ILE A 1 173 ? 10.892 -6.474 -4.981 1.00 94.12 173 ILE A C 1
ATOM 1364 O O . ILE A 1 173 ? 10.672 -7.202 -4.017 1.00 94.12 173 ILE A O 1
ATOM 1368 N N . GLN A 1 174 ? 11.074 -6.958 -6.215 1.00 93.88 174 GLN A N 1
ATOM 1369 C CA . GLN A 1 174 ? 11.043 -8.389 -6.521 1.00 93.88 174 GLN A CA 1
ATOM 1370 C C . GLN A 1 174 ? 11.993 -9.179 -5.622 1.00 93.88 174 GLN A C 1
ATOM 1372 O O . GLN A 1 174 ? 11.603 -10.196 -5.063 1.00 93.88 174 GLN A O 1
ATOM 1377 N N . ARG A 1 175 ? 13.236 -8.711 -5.456 1.00 93.75 175 ARG A N 1
ATOM 1378 C CA . ARG A 1 175 ? 14.222 -9.383 -4.598 1.00 93.75 175 ARG A CA 1
ATOM 1379 C C . ARG A 1 175 ? 13.888 -9.277 -3.114 1.00 93.75 175 ARG A C 1
ATOM 1381 O O . ARG A 1 175 ? 14.136 -10.232 -2.391 1.00 93.75 175 ARG A O 1
ATOM 1388 N N . LEU A 1 176 ? 13.367 -8.133 -2.666 1.00 94.75 176 LEU A N 1
ATOM 1389 C CA . LEU A 1 176 ? 13.008 -7.925 -1.261 1.00 94.75 176 LEU A CA 1
ATOM 1390 C C . LEU A 1 176 ? 11.852 -8.828 -0.823 1.00 94.75 176 LEU A C 1
ATOM 1392 O O . LEU A 1 176 ? 11.879 -9.339 0.291 1.00 94.75 176 LEU A O 1
ATOM 1396 N N . PHE A 1 177 ? 10.860 -9.039 -1.690 1.00 92.00 177 PHE A N 1
ATOM 1397 C CA . PHE A 1 177 ? 9.621 -9.737 -1.325 1.00 92.00 177 PHE A CA 1
ATOM 1398 C C . PHE A 1 177 ? 9.390 -11.048 -2.074 1.00 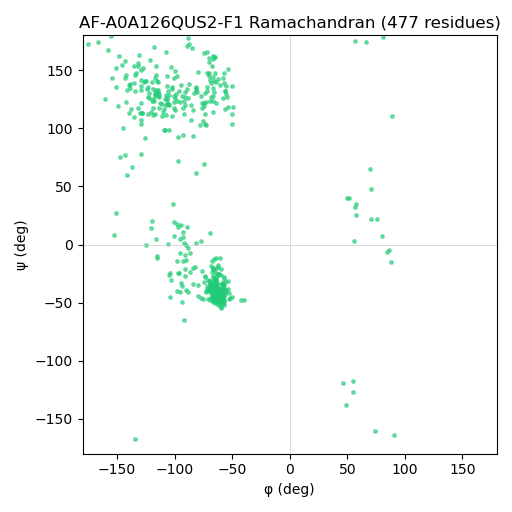92.00 177 PHE A C 1
ATOM 1400 O O . PHE A 1 177 ? 8.352 -11.672 -1.894 1.00 92.00 177 PHE A O 1
ATOM 1407 N N . SER A 1 178 ? 10.348 -11.483 -2.897 1.00 90.75 178 SER A N 1
ATOM 1408 C CA . SER A 1 178 ? 10.226 -12.671 -3.753 1.00 90.75 178 SER A CA 1
ATOM 1409 C C . SER A 1 178 ? 8.955 -12.661 -4.614 1.00 90.75 178 SER A C 1
ATOM 1411 O O . SER A 1 178 ? 8.301 -13.690 -4.769 1.00 90.75 178 SER A O 1
ATOM 1413 N N . LEU A 1 179 ? 8.596 -11.490 -5.160 1.00 89.19 179 LEU A N 1
ATOM 1414 C CA . LEU A 1 179 ? 7.406 -11.346 -6.002 1.00 89.19 179 LEU A CA 1
ATOM 1415 C C . LEU A 1 179 ? 7.519 -12.208 -7.264 1.00 89.19 179 LEU A C 1
ATOM 1417 O O . LEU A 1 179 ? 8.590 -12.307 -7.876 1.00 89.19 179 LEU A O 1
ATOM 1421 N N . ASP A 1 180 ? 6.397 -12.791 -7.675 1.00 90.38 180 ASP A N 1
ATOM 1422 C CA . ASP A 1 180 ? 6.301 -13.488 -8.951 1.00 90.38 180 ASP A CA 1
ATOM 1423 C C . ASP A 1 180 ? 6.444 -12.523 -10.144 1.00 90.38 180 ASP A C 1
ATOM 1425 O O . ASP A 1 180 ? 6.326 -11.300 -10.025 1.00 90.38 180 ASP A O 1
ATOM 1429 N N . ASP A 1 181 ? 6.735 -13.089 -11.317 1.00 89.56 181 ASP A N 1
ATOM 1430 C CA . ASP A 1 181 ? 6.979 -12.305 -12.528 1.00 89.56 181 ASP A CA 1
ATOM 1431 C C . ASP A 1 181 ? 5.745 -11.476 -12.946 1.00 89.56 181 ASP A C 1
ATOM 1433 O O . ASP A 1 181 ? 5.910 -10.460 -13.623 1.00 89.56 181 ASP A O 1
ATOM 1437 N N . ASP A 1 182 ? 4.523 -11.878 -12.575 1.00 89.94 182 ASP A N 1
ATOM 1438 C CA . ASP A 1 182 ? 3.282 -11.188 -12.947 1.00 89.94 182 ASP A CA 1
ATOM 1439 C C . ASP A 1 182 ? 3.084 -9.927 -12.099 1.00 89.94 182 ASP A C 1
ATOM 1441 O O . ASP A 1 182 ? 2.875 -8.851 -12.662 1.00 89.94 182 ASP A O 1
ATOM 1445 N N . LYS A 1 183 ? 3.283 -10.015 -10.779 1.00 91.19 183 LYS A N 1
ATOM 1446 C CA . LYS A 1 183 ? 3.260 -8.861 -9.864 1.00 91.19 183 LYS A CA 1
ATOM 1447 C C . LYS A 1 183 ? 4.341 -7.837 -10.182 1.00 91.19 183 LYS A C 1
ATOM 1449 O O . LYS A 1 183 ? 4.119 -6.636 -10.041 1.00 91.19 183 LYS A O 1
ATOM 1454 N N . VAL A 1 184 ? 5.519 -8.272 -10.632 1.00 93.75 184 VAL A N 1
ATOM 1455 C CA . VAL A 1 184 ? 6.570 -7.323 -11.040 1.00 93.75 184 VAL A CA 1
ATOM 1456 C C . VAL A 1 184 ? 6.177 -6.579 -12.313 1.00 93.75 184 VAL A C 1
ATOM 1458 O O . VAL A 1 184 ? 6.402 -5.371 -12.399 1.00 93.75 184 VAL A O 1
ATOM 1461 N N . ARG A 1 185 ? 5.556 -7.261 -13.286 1.00 92.50 185 ARG A N 1
ATOM 1462 C CA . ARG A 1 185 ? 5.025 -6.593 -14.486 1.00 92.50 185 ARG A CA 1
ATOM 1463 C C . ARG A 1 185 ? 3.871 -5.654 -14.144 1.00 92.50 185 ARG A C 1
ATOM 1465 O O . ARG A 1 185 ? 3.841 -4.544 -14.668 1.00 92.50 185 ARG A O 1
ATOM 1472 N N . GLU A 1 186 ? 2.986 -6.048 -13.229 1.00 93.81 186 GLU A N 1
ATOM 1473 C CA . GLU A 1 186 ? 1.939 -5.175 -12.686 1.00 93.81 186 GLU A CA 1
ATOM 1474 C C . GLU A 1 186 ? 2.550 -3.913 -12.061 1.00 93.81 186 GLU A C 1
ATOM 1476 O O . GLU A 1 186 ? 2.185 -2.804 -12.441 1.00 93.81 186 GLU A O 1
ATOM 1481 N N . PHE A 1 187 ? 3.560 -4.059 -11.198 1.00 95.88 187 PHE A N 1
ATOM 1482 C CA . PHE A 1 187 ? 4.255 -2.927 -10.583 1.00 95.88 187 PHE A CA 1
ATOM 1483 C C . PHE A 1 187 ? 4.889 -1.991 -11.622 1.00 95.88 187 PHE A C 1
ATOM 1485 O O . PHE A 1 187 ? 4.772 -0.771 -11.518 1.00 95.88 187 PHE A O 1
ATOM 1492 N N . VAL A 1 188 ? 5.540 -2.541 -12.653 1.00 96.62 188 VAL A N 1
ATOM 1493 C CA . VAL A 1 188 ? 6.122 -1.752 -13.751 1.00 96.62 188 VAL A CA 1
ATOM 1494 C C . VAL A 1 188 ? 5.042 -1.008 -14.543 1.00 96.62 188 VAL A C 1
ATOM 1496 O O . VAL A 1 188 ? 5.201 0.179 -14.841 1.00 96.62 188 VAL A O 1
ATOM 1499 N N . ALA A 1 189 ? 3.927 -1.669 -14.859 1.00 95.00 189 ALA A N 1
ATOM 1500 C CA . ALA A 1 189 ? 2.792 -1.040 -15.525 1.00 95.00 189 ALA A CA 1
ATOM 1501 C C . ALA A 1 189 ? 2.194 0.094 -14.679 1.00 95.00 189 ALA A C 1
ATOM 1503 O O . ALA A 1 189 ? 1.926 1.177 -15.205 1.00 95.00 189 ALA A O 1
ATOM 1504 N N . GLU A 1 190 ? 2.081 -0.109 -13.368 1.00 96.06 190 GLU A N 1
ATOM 1505 C CA . GLU A 1 190 ? 1.639 0.922 -12.437 1.00 96.06 190 GLU A CA 1
ATOM 1506 C C . GLU A 1 190 ? 2.602 2.105 -12.369 1.00 96.06 190 GLU A C 1
ATOM 1508 O O . GLU A 1 190 ? 2.167 3.251 -12.476 1.00 96.06 190 GLU A O 1
ATOM 1513 N N . CYS A 1 191 ? 3.915 1.872 -12.296 1.00 96.69 191 CYS A N 1
ATOM 1514 C CA . CYS A 1 191 ? 4.904 2.949 -12.342 1.00 96.69 191 CYS A CA 1
ATOM 1515 C C . CYS A 1 191 ? 4.817 3.778 -13.634 1.00 96.69 191 CYS A C 1
ATOM 1517 O O . CYS A 1 191 ? 4.965 5.005 -13.586 1.00 96.69 191 CYS A O 1
ATOM 1519 N N . ARG A 1 192 ? 4.535 3.153 -14.786 1.00 95.25 192 ARG A N 1
ATOM 1520 C CA . ARG A 1 192 ? 4.271 3.891 -16.036 1.00 95.25 192 ARG A CA 1
ATOM 1521 C C . ARG A 1 192 ? 3.030 4.769 -15.914 1.00 95.25 192 ARG A C 1
ATOM 1523 O O . ARG A 1 192 ? 3.120 5.962 -16.195 1.00 95.25 192 ARG A O 1
ATOM 1530 N N . GLY A 1 193 ? 1.919 4.224 -15.415 1.00 95.25 193 GLY A N 1
ATOM 1531 C CA . GLY A 1 193 ? 0.686 4.988 -15.193 1.00 95.25 193 GLY A CA 1
ATOM 1532 C C . GLY A 1 193 ? 0.873 6.162 -14.223 1.00 95.25 193 GLY A C 1
ATOM 1533 O O . GLY A 1 193 ? 0.382 7.261 -14.479 1.00 95.25 193 GLY A O 1
ATOM 1534 N N . VAL A 1 194 ? 1.646 5.963 -13.150 1.00 95.06 194 VAL A N 1
ATOM 1535 C CA . VAL A 1 194 ? 2.044 7.024 -12.208 1.00 95.06 194 VAL A CA 1
ATOM 1536 C C . VAL A 1 194 ? 2.865 8.106 -12.913 1.00 95.06 194 VAL A C 1
ATOM 1538 O O . VAL A 1 194 ? 2.578 9.293 -12.758 1.00 95.06 194 VAL A O 1
ATOM 1541 N N . THR A 1 195 ? 3.852 7.706 -13.721 1.00 94.38 195 THR A N 1
ATOM 1542 C CA . THR A 1 195 ? 4.694 8.633 -14.495 1.00 94.38 195 THR A CA 1
ATOM 1543 C C . THR A 1 195 ? 3.847 9.496 -15.424 1.00 94.38 195 THR A C 1
ATOM 1545 O O . THR A 1 195 ? 4.001 10.716 -15.442 1.00 94.38 195 THR A O 1
ATOM 1548 N N . GLU A 1 196 ? 2.930 8.881 -16.170 1.00 93.31 196 GLU A N 1
ATOM 1549 C CA . GLU A 1 196 ? 2.042 9.577 -17.103 1.00 93.31 196 GLU A CA 1
ATOM 1550 C C . GLU A 1 196 ? 1.111 10.556 -16.387 1.00 93.31 196 GLU A C 1
ATOM 1552 O O . GLU A 1 196 ? 1.035 11.724 -16.775 1.00 93.31 196 GLU A O 1
ATOM 1557 N N . LEU A 1 197 ? 0.436 10.101 -15.327 1.00 93.38 197 LEU A N 1
ATOM 1558 C CA . LEU A 1 197 ? -0.530 10.909 -14.587 1.00 93.38 197 LEU A CA 1
ATOM 1559 C C . LEU A 1 197 ? 0.122 12.137 -13.940 1.00 93.38 197 LEU A C 1
ATOM 1561 O O . LEU A 1 197 ? -0.409 13.242 -14.058 1.00 93.38 197 LEU A O 1
ATOM 1565 N N . LEU A 1 198 ? 1.265 11.956 -13.274 1.00 91.88 198 LEU A N 1
ATOM 1566 C CA . LEU A 1 198 ? 1.954 13.048 -12.582 1.00 91.88 198 LEU A CA 1
ATOM 1567 C C . LEU A 1 198 ? 2.614 14.011 -13.575 1.00 91.88 198 LEU A C 1
ATOM 1569 O O . LEU A 1 198 ? 2.470 15.224 -13.436 1.00 91.88 198 LEU A O 1
ATOM 1573 N N . THR A 1 199 ? 3.224 13.501 -14.650 1.00 91.75 199 THR A N 1
ATOM 1574 C CA . THR A 1 199 ? 3.823 14.361 -15.686 1.00 91.75 199 THR A CA 1
ATOM 1575 C C . THR A 1 199 ? 2.769 15.240 -16.369 1.00 91.75 199 THR A C 1
ATOM 1577 O O . THR A 1 199 ? 3.013 16.425 -16.592 1.00 91.75 199 THR A O 1
ATOM 1580 N N . GLN A 1 200 ? 1.569 14.710 -16.652 1.00 91.69 200 GLN A N 1
ATOM 1581 C CA . GLN A 1 200 ? 0.452 15.497 -17.207 1.00 91.69 200 GLN A CA 1
ATOM 1582 C C . GLN A 1 200 ? -0.001 16.638 -16.284 1.00 91.69 200 GLN A C 1
ATOM 1584 O O . GLN A 1 200 ? -0.544 17.633 -16.762 1.00 91.69 200 GLN A O 1
ATOM 1589 N N . ARG A 1 201 ? 0.241 16.504 -14.977 1.00 89.88 201 ARG A N 1
ATOM 1590 C CA . ARG A 1 201 ? -0.044 17.513 -13.949 1.00 89.88 201 ARG A CA 1
ATOM 1591 C C . ARG A 1 201 ? 1.166 18.394 -13.610 1.00 89.88 201 ARG A C 1
ATOM 1593 O O . ARG A 1 201 ? 1.074 19.225 -12.716 1.00 89.88 201 ARG A O 1
ATOM 1600 N N . GLY A 1 202 ? 2.296 18.245 -14.309 1.00 89.69 202 GLY A N 1
ATOM 1601 C CA . GLY A 1 202 ? 3.526 18.999 -14.030 1.00 89.69 202 GLY A CA 1
ATOM 1602 C C . GLY A 1 202 ? 4.220 18.600 -12.721 1.00 89.69 202 GLY A C 1
ATOM 1603 O O . GLY A 1 202 ? 4.967 19.397 -12.156 1.00 89.69 202 GLY A O 1
ATOM 1604 N N . GLN A 1 203 ? 3.952 17.390 -12.231 1.00 89.50 203 GLN A N 1
ATOM 1605 C CA . GLN A 1 203 ? 4.468 16.824 -10.987 1.00 89.50 203 GLN A CA 1
ATOM 1606 C C . GLN A 1 203 ? 5.584 15.806 -11.260 1.00 89.50 203 GLN A C 1
ATOM 1608 O O . GLN A 1 203 ? 5.603 15.167 -12.313 1.00 89.50 203 GLN A O 1
ATOM 1613 N N . ASP A 1 204 ? 6.500 15.637 -10.301 1.00 90.12 204 ASP A N 1
ATOM 1614 C CA . ASP A 1 204 ? 7.638 14.723 -10.433 1.00 90.12 204 ASP A CA 1
ATOM 1615 C C . ASP A 1 204 ? 7.301 13.325 -9.867 1.00 90.12 204 ASP A C 1
ATOM 1617 O O . ASP A 1 204 ? 7.140 13.171 -8.649 1.00 90.12 204 ASP A O 1
ATOM 1621 N N . PRO A 1 205 ? 7.209 12.278 -10.710 1.00 92.12 205 PRO A N 1
ATOM 1622 C CA . PRO A 1 205 ? 6.927 10.919 -10.253 1.00 92.12 205 PRO A CA 1
ATOM 1623 C C . PRO A 1 205 ? 8.045 10.302 -9.407 1.00 92.12 205 PRO A C 1
ATOM 1625 O O . PRO A 1 205 ? 7.776 9.373 -8.640 1.00 92.12 205 PRO A O 1
ATOM 1628 N N . VAL A 1 206 ? 9.279 10.817 -9.488 1.00 90.75 206 VAL A N 1
ATOM 1629 C CA . VAL A 1 206 ? 10.413 10.319 -8.694 1.00 90.75 206 VAL A CA 1
ATOM 1630 C C . VAL A 1 206 ? 10.126 10.431 -7.198 1.00 90.75 206 VAL A C 1
ATOM 1632 O O . VAL A 1 206 ? 10.484 9.526 -6.447 1.00 90.75 206 VAL A O 1
ATOM 1635 N N . VAL A 1 207 ? 9.389 11.464 -6.771 1.00 89.31 207 VAL A N 1
ATOM 1636 C CA . VAL A 1 207 ? 8.978 11.640 -5.369 1.00 89.31 207 VAL A CA 1
ATOM 1637 C C . VAL A 1 207 ? 8.174 10.434 -4.874 1.00 89.31 207 VAL A C 1
ATOM 1639 O O . VAL A 1 207 ? 8.446 9.915 -3.791 1.00 89.31 207 VAL A O 1
ATOM 1642 N N . VAL A 1 208 ? 7.227 9.931 -5.675 1.00 91.31 208 VAL A N 1
ATOM 1643 C CA . VAL A 1 208 ? 6.435 8.740 -5.319 1.00 91.31 208 VAL A CA 1
ATOM 1644 C C . VAL A 1 208 ? 7.322 7.501 -5.277 1.00 91.31 208 VAL A C 1
ATOM 1646 O O . VAL A 1 208 ? 7.259 6.734 -4.316 1.00 91.31 208 VAL A O 1
ATOM 1649 N N . PHE A 1 209 ? 8.177 7.308 -6.282 1.00 93.56 209 PHE A N 1
ATOM 1650 C CA . PHE A 1 209 ? 9.050 6.134 -6.350 1.00 93.56 209 PHE A CA 1
ATOM 1651 C C . PHE A 1 209 ? 10.054 6.080 -5.197 1.00 93.56 209 PHE A C 1
ATOM 1653 O O . PHE A 1 209 ? 10.292 5.004 -4.649 1.00 93.56 209 PHE A O 1
ATOM 1660 N N . ASP A 1 210 ? 10.596 7.220 -4.769 1.00 91.56 210 ASP A N 1
ATOM 1661 C CA . ASP A 1 210 ? 11.481 7.281 -3.607 1.00 91.56 210 ASP A CA 1
ATOM 1662 C C . ASP A 1 210 ? 10.754 6.959 -2.299 1.00 91.56 210 ASP A C 1
ATOM 1664 O O . ASP A 1 210 ? 11.318 6.267 -1.448 1.00 91.56 210 ASP A O 1
ATOM 1668 N N . ARG A 1 211 ? 9.494 7.388 -2.144 1.00 89.88 211 ARG A N 1
ATOM 1669 C CA . ARG A 1 211 ? 8.664 7.019 -0.984 1.00 89.88 211 ARG A CA 1
ATOM 1670 C C . ARG A 1 211 ? 8.339 5.531 -0.973 1.00 89.88 211 ARG A C 1
ATOM 1672 O O . ARG A 1 211 ? 8.507 4.883 0.056 1.00 89.88 211 ARG A O 1
ATOM 1679 N N . VAL A 1 212 ? 7.947 4.970 -2.117 1.00 93.44 212 VAL A N 1
ATOM 1680 C CA . VAL A 1 212 ? 7.697 3.525 -2.267 1.00 93.44 212 VAL A CA 1
ATOM 1681 C C . VAL A 1 212 ? 8.968 2.725 -1.984 1.00 93.44 212 VAL A C 1
ATOM 1683 O O . VAL A 1 212 ? 8.917 1.711 -1.295 1.00 93.44 212 VAL A O 1
ATOM 1686 N N . ARG A 1 213 ? 10.132 3.204 -2.438 1.00 93.94 213 ARG A N 1
ATOM 1687 C CA . ARG A 1 213 ? 11.431 2.588 -2.140 1.00 93.94 213 ARG A CA 1
ATOM 1688 C C . ARG A 1 213 ? 11.744 2.596 -0.644 1.00 93.94 213 ARG A C 1
ATOM 1690 O O . ARG A 1 213 ? 12.163 1.565 -0.127 1.00 93.94 213 ARG A O 1
ATOM 1697 N N . GLN A 1 214 ? 11.568 3.736 0.027 1.00 93.00 214 GLN A N 1
ATOM 1698 C CA . GLN A 1 214 ? 11.780 3.862 1.475 1.00 93.00 214 GLN A CA 1
ATOM 1699 C C . GLN A 1 214 ? 10.847 2.927 2.248 1.00 93.00 214 GLN A C 1
ATOM 1701 O O . GLN A 1 214 ? 11.303 2.219 3.141 1.00 93.00 214 GLN A O 1
ATOM 1706 N N . LEU A 1 215 ? 9.569 2.875 1.861 1.00 92.62 215 LEU A N 1
ATOM 1707 C CA . LEU A 1 215 ? 8.596 1.973 2.466 1.00 92.62 215 LEU A CA 1
ATOM 1708 C C . LEU A 1 215 ? 8.978 0.503 2.248 1.00 92.62 215 LEU A C 1
ATOM 1710 O O . LEU A 1 215 ? 8.967 -0.271 3.199 1.00 92.62 215 LEU A O 1
ATOM 1714 N N . ALA A 1 216 ? 9.364 0.120 1.030 1.00 94.75 216 ALA A N 1
ATOM 1715 C CA . ALA A 1 216 ? 9.766 -1.251 0.728 1.00 94.75 216 ALA A CA 1
ATOM 1716 C C . ALA A 1 216 ? 11.001 -1.687 1.535 1.00 94.75 216 ALA A C 1
ATOM 1718 O O . ALA A 1 216 ? 11.021 -2.791 2.074 1.00 94.75 216 ALA A O 1
ATOM 1719 N N . ASP A 1 217 ? 12.009 -0.815 1.657 1.00 94.62 217 ASP A N 1
ATOM 1720 C CA . ASP A 1 217 ? 13.188 -1.072 2.495 1.00 94.62 217 ASP A CA 1
ATOM 1721 C C . ASP A 1 217 ? 12.800 -1.260 3.970 1.00 94.62 217 ASP A C 1
ATOM 1723 O O . ASP A 1 217 ? 13.289 -2.178 4.630 1.00 94.62 217 ASP A O 1
ATOM 1727 N N . PHE A 1 218 ? 11.889 -0.421 4.471 1.00 95.00 218 PHE A N 1
ATOM 1728 C CA . PHE A 1 218 ? 11.415 -0.475 5.851 1.00 95.00 218 PHE A CA 1
ATOM 1729 C C . PHE A 1 218 ? 10.612 -1.750 6.141 1.00 95.00 218 PHE A C 1
ATOM 1731 O O . PHE A 1 218 ? 10.898 -2.453 7.109 1.00 95.00 218 PHE A O 1
ATOM 1738 N N . ILE A 1 219 ? 9.653 -2.095 5.272 1.00 94.94 219 ILE A N 1
ATOM 1739 C CA . ILE A 1 219 ? 8.872 -3.336 5.377 1.00 94.94 219 ILE A CA 1
ATOM 1740 C C . ILE A 1 219 ? 9.816 -4.536 5.380 1.00 94.94 219 ILE A C 1
ATOM 1742 O O . ILE A 1 219 ? 9.748 -5.345 6.296 1.00 94.94 219 ILE A O 1
ATOM 1746 N N . ALA A 1 220 ? 10.724 -4.631 4.403 1.00 95.56 220 ALA A N 1
ATOM 1747 C CA . ALA A 1 220 ? 11.628 -5.773 4.276 1.00 95.56 220 ALA A CA 1
ATOM 1748 C C . ALA A 1 220 ? 12.499 -5.985 5.523 1.00 95.56 220 ALA A C 1
ATOM 1750 O O . ALA A 1 220 ? 12.778 -7.123 5.890 1.00 95.56 220 ALA A O 1
ATOM 1751 N N . TYR A 1 221 ? 12.906 -4.905 6.195 1.00 95.75 221 TYR A N 1
ATOM 1752 C CA . TYR A 1 221 ? 13.661 -5.002 7.441 1.00 95.75 221 TYR A CA 1
ATOM 1753 C C . TYR A 1 221 ? 12.824 -5.548 8.608 1.00 95.75 221 TYR A C 1
ATOM 1755 O O . TYR A 1 221 ? 13.363 -6.263 9.450 1.00 95.75 221 TYR A O 1
ATOM 1763 N N . HIS A 1 222 ? 11.526 -5.237 8.653 1.00 95.69 222 HIS A N 1
ATOM 1764 C CA . HIS A 1 222 ? 10.611 -5.574 9.749 1.00 95.69 222 HIS A CA 1
ATOM 1765 C C . HIS A 1 222 ? 9.769 -6.840 9.523 1.00 95.69 222 HIS A C 1
ATOM 1767 O O . HIS A 1 222 ? 8.803 -7.055 10.250 1.00 95.69 222 HIS A O 1
ATOM 1773 N N . ARG A 1 223 ? 10.125 -7.677 8.544 1.00 93.69 223 ARG A N 1
ATOM 1774 C CA . ARG A 1 223 ? 9.508 -8.994 8.325 1.00 93.69 223 ARG A CA 1
ATOM 1775 C C . ARG A 1 223 ? 10.141 -10.092 9.176 1.00 93.69 223 ARG A C 1
ATOM 1777 O O . ARG A 1 223 ? 11.202 -9.909 9.785 1.00 93.69 223 ARG A O 1
ATOM 1784 N N . ASP A 1 224 ? 9.487 -11.247 9.192 1.00 93.50 224 ASP A N 1
ATOM 1785 C CA . ASP A 1 224 ? 9.961 -12.468 9.835 1.00 93.50 224 ASP A CA 1
ATOM 1786 C C . ASP A 1 224 ? 10.298 -12.228 11.323 1.00 93.50 224 ASP A C 1
ATOM 1788 O O . ASP A 1 224 ? 9.507 -11.678 12.084 1.00 93.50 224 ASP A O 1
ATOM 1792 N N . LEU A 1 225 ? 11.509 -12.586 11.762 1.00 93.31 225 LEU A N 1
ATOM 1793 C CA . LEU A 1 225 ? 11.967 -12.457 13.155 1.00 93.31 225 LEU A CA 1
ATOM 1794 C C . LEU A 1 225 ? 12.093 -11.002 13.654 1.00 93.31 225 LEU A C 1
ATOM 1796 O O . LEU A 1 225 ? 12.299 -10.767 14.856 1.00 93.31 225 LEU A O 1
ATOM 1800 N N . ASN A 1 226 ? 12.031 -10.030 12.740 1.00 95.38 226 ASN A N 1
ATOM 1801 C CA . ASN A 1 226 ? 12.037 -8.604 13.055 1.00 95.38 226 ASN A CA 1
ATOM 1802 C C . ASN A 1 226 ? 10.624 -8.016 13.141 1.00 95.38 226 ASN A C 1
ATOM 1804 O O . ASN A 1 226 ? 10.482 -6.869 13.579 1.00 95.38 226 ASN A O 1
ATOM 1808 N N . PHE A 1 227 ? 9.593 -8.788 12.788 1.00 96.75 227 PHE A N 1
ATOM 1809 C CA . PHE A 1 227 ? 8.217 -8.424 13.078 1.00 96.75 227 PHE A CA 1
ATOM 1810 C C . PHE A 1 227 ? 7.972 -8.609 14.575 1.00 96.75 227 PHE A C 1
ATOM 1812 O O . PHE A 1 227 ? 7.886 -9.723 15.084 1.00 96.75 227 PHE A O 1
ATOM 1819 N N . ARG A 1 228 ? 7.958 -7.497 15.311 1.00 94.88 228 ARG A N 1
ATOM 1820 C CA . ARG A 1 228 ? 7.849 -7.493 16.775 1.00 94.88 228 ARG A CA 1
ATOM 1821 C C . ARG A 1 228 ? 6.745 -6.540 17.204 1.00 94.88 228 ARG A C 1
ATOM 1823 O O . ARG A 1 228 ? 7.045 -5.403 17.579 1.00 94.88 228 ARG A O 1
ATOM 1830 N N . PRO A 1 229 ? 5.476 -6.955 17.098 1.00 96.06 229 PRO A N 1
ATOM 1831 C CA . PRO A 1 229 ? 4.380 -6.097 17.488 1.00 96.06 229 PRO A CA 1
ATOM 1832 C C . PRO A 1 229 ? 4.357 -5.920 19.008 1.00 96.06 229 PRO A C 1
ATOM 1834 O O . PRO A 1 229 ? 4.673 -6.831 19.776 1.00 96.06 229 PRO A O 1
ATOM 1837 N N . ARG A 1 230 ? 3.926 -4.744 19.467 1.00 96.19 230 ARG A N 1
ATOM 1838 C CA . ARG A 1 230 ? 3.522 -4.565 20.864 1.00 96.19 230 ARG A CA 1
ATOM 1839 C C . ARG A 1 230 ? 2.071 -5.016 20.990 1.00 96.19 230 ARG A C 1
ATOM 1841 O O . ARG A 1 230 ? 1.186 -4.398 20.407 1.00 96.19 230 ARG A O 1
ATOM 1848 N N . ILE A 1 231 ? 1.836 -6.075 21.763 1.00 96.69 231 ILE A N 1
ATOM 1849 C CA . ILE A 1 231 ? 0.492 -6.593 22.037 1.00 96.69 231 ILE A CA 1
ATOM 1850 C C . ILE A 1 231 ? 0.097 -6.242 23.468 1.00 96.69 231 ILE A C 1
ATOM 1852 O O . ILE A 1 231 ? 0.816 -6.551 24.420 1.00 96.69 231 ILE A O 1
ATOM 1856 N N . THR A 1 232 ? -1.051 -5.589 23.634 1.00 96.62 232 THR A N 1
ATOM 1857 C CA . THR A 1 232 ? -1.610 -5.266 24.953 1.00 96.62 232 THR A CA 1
ATOM 1858 C C . THR A 1 232 ? -3.062 -5.713 25.063 1.00 96.62 232 THR A C 1
ATOM 1860 O O . THR A 1 232 ? -3.782 -5.772 24.069 1.00 96.62 232 THR A O 1
ATOM 1863 N N . GLN A 1 233 ? -3.493 -6.046 26.283 1.00 97.38 233 GLN A N 1
ATOM 1864 C CA . GLN A 1 233 ? -4.865 -6.447 26.587 1.00 97.38 233 GLN A CA 1
ATOM 1865 C C . GLN A 1 233 ? -5.493 -5.485 27.600 1.00 97.38 233 GLN A C 1
ATOM 1867 O O . GLN A 1 233 ? -4.873 -5.079 28.590 1.00 97.38 233 GLN A O 1
ATOM 1872 N N . HIS A 1 234 ? -6.764 -5.166 27.384 1.00 97.12 234 HIS A N 1
ATOM 1873 C CA . HIS A 1 234 ? -7.589 -4.373 28.278 1.00 97.12 234 HIS A CA 1
ATOM 1874 C C . HIS A 1 234 ? -8.927 -5.067 28.504 1.00 97.12 234 HIS A C 1
ATOM 1876 O O . HIS A 1 234 ? -9.711 -5.233 27.575 1.00 97.12 234 HIS A O 1
ATOM 1882 N N . GLN A 1 235 ? -9.208 -5.436 29.751 1.00 97.31 235 GLN A N 1
ATOM 1883 C CA . GLN A 1 235 ? -10.540 -5.893 30.129 1.00 97.31 235 GLN A CA 1
ATOM 1884 C C . GLN A 1 235 ? -11.518 -4.711 30.050 1.00 97.31 235 GLN A C 1
ATOM 1886 O O . GLN A 1 235 ? -11.242 -3.648 30.615 1.00 97.31 235 GLN A O 1
ATOM 1891 N N . LEU A 1 236 ? -12.624 -4.889 29.327 1.00 97.12 236 LEU A N 1
ATOM 1892 C CA . LEU A 1 236 ? -13.621 -3.846 29.077 1.00 97.12 236 LEU A CA 1
ATOM 1893 C C . LEU A 1 236 ? -14.871 -4.043 29.938 1.00 97.12 236 LEU A C 1
ATOM 1895 O O . LEU A 1 236 ? -15.352 -3.095 30.556 1.00 97.12 236 LEU A O 1
ATOM 1899 N N . THR A 1 237 ? -15.358 -5.280 29.996 1.00 96.94 237 THR A N 1
ATOM 1900 C CA . THR A 1 237 ? -16.477 -5.736 30.836 1.00 96.94 237 THR A CA 1
ATOM 1901 C C . THR A 1 237 ? -16.094 -7.051 31.518 1.00 96.94 237 THR A C 1
ATOM 1903 O O . THR A 1 237 ? -14.921 -7.404 31.509 1.00 96.94 237 THR A O 1
ATOM 1906 N N . GLU A 1 238 ? -17.018 -7.793 32.128 1.00 96.50 238 GLU A N 1
ATOM 1907 C CA . GLU A 1 238 ? -16.696 -9.139 32.635 1.00 96.50 238 GLU A CA 1
ATOM 1908 C C . GLU A 1 238 ? -16.464 -10.149 31.495 1.00 96.50 238 GLU A C 1
ATOM 1910 O O . GLU A 1 238 ? -15.615 -11.029 31.625 1.00 96.50 238 GLU A O 1
ATOM 1915 N N . GLU A 1 239 ? -17.149 -9.979 30.360 1.00 97.56 239 GLU A N 1
ATOM 1916 C CA . GLU A 1 239 ? -17.155 -10.938 29.243 1.00 97.56 239 GLU A CA 1
ATOM 1917 C C . GLU A 1 239 ? -16.286 -10.494 28.054 1.00 97.56 239 GLU A C 1
ATOM 1919 O O . GLU A 1 239 ? -15.805 -11.331 27.290 1.00 97.56 239 GLU A O 1
ATOM 1924 N N . THR A 1 240 ? -16.041 -9.186 27.904 1.00 98.44 240 THR A N 1
ATOM 1925 C CA . THR A 1 240 ? -15.361 -8.625 26.730 1.00 98.44 240 THR A CA 1
ATOM 1926 C C . THR A 1 240 ? -13.992 -8.028 27.060 1.00 98.44 240 THR A C 1
ATOM 1928 O O . THR A 1 240 ? -13.837 -7.186 27.951 1.00 98.44 240 THR A O 1
ATOM 1931 N N . SER A 1 241 ? -12.984 -8.430 26.281 1.00 98.44 241 SER A N 1
ATOM 1932 C CA . SER A 1 241 ? -11.615 -7.896 26.304 1.00 98.44 241 SER A CA 1
ATOM 1933 C C . SER A 1 241 ? -11.249 -7.243 24.973 1.00 98.44 241 SER A C 1
ATOM 1935 O O . SER A 1 241 ? -11.604 -7.749 23.914 1.00 98.44 241 SER A O 1
ATOM 1937 N N . LEU A 1 242 ? -10.481 -6.156 25.028 1.00 98.62 242 LEU A N 1
ATOM 1938 C CA . LEU A 1 242 ? -9.823 -5.532 23.882 1.00 98.62 242 LEU A CA 1
ATOM 1939 C C . LEU A 1 242 ? -8.355 -5.945 23.839 1.00 98.62 242 LEU A C 1
ATOM 1941 O O . LEU A 1 242 ? -7.629 -5.745 24.811 1.00 98.62 242 LEU A O 1
ATOM 1945 N N . TYR A 1 243 ? -7.916 -6.439 22.693 1.00 98.56 243 TYR A N 1
ATOM 1946 C CA . TYR A 1 243 ? -6.520 -6.655 22.348 1.00 98.56 243 TYR A CA 1
ATOM 1947 C C . TYR A 1 243 ? -6.092 -5.589 21.342 1.00 98.56 243 TYR A C 1
ATOM 1949 O O . TYR A 1 243 ? -6.827 -5.271 20.407 1.00 98.56 243 TYR A O 1
ATOM 1957 N N . VAL A 1 244 ? -4.911 -5.023 21.554 1.00 97.69 244 VAL A N 1
ATOM 1958 C CA . VAL A 1 244 ? -4.310 -4.006 20.691 1.00 97.69 244 VAL A CA 1
ATOM 1959 C C . VAL A 1 244 ? -3.008 -4.580 20.171 1.00 97.69 244 VAL A C 1
ATOM 1961 O O . VAL A 1 244 ? -2.118 -4.869 20.970 1.00 97.69 244 VAL A O 1
ATOM 1964 N N . ILE A 1 245 ? -2.914 -4.755 18.859 1.00 97.56 245 ILE A N 1
ATOM 1965 C CA . ILE A 1 245 ? -1.708 -5.219 18.180 1.00 97.56 245 ILE A CA 1
ATOM 1966 C C . ILE A 1 245 ? -1.122 -4.021 17.441 1.00 97.56 245 ILE A C 1
ATOM 1968 O O . ILE A 1 245 ? -1.713 -3.508 16.488 1.00 97.56 245 ILE A O 1
ATOM 1972 N N . GLU A 1 246 ? 0.035 -3.562 17.905 1.00 96.06 246 GLU A N 1
ATOM 1973 C CA . GLU A 1 246 ? 0.768 -2.449 17.315 1.00 96.06 246 GLU A CA 1
ATOM 1974 C C . GLU A 1 246 ? 1.971 -2.993 16.534 1.00 96.06 246 GLU A C 1
ATOM 1976 O O . GLU A 1 246 ? 2.998 -3.291 17.151 1.00 96.06 246 GLU A O 1
ATOM 1981 N N . PRO A 1 247 ? 1.881 -3.145 15.202 1.00 94.94 247 PRO A N 1
ATOM 1982 C CA . PRO A 1 247 ? 2.997 -3.643 14.409 1.00 94.94 247 PRO A CA 1
ATOM 1983 C C . PRO A 1 247 ? 4.137 -2.612 14.331 1.00 94.94 247 PRO A C 1
ATOM 1985 O O . PRO A 1 247 ? 3.907 -1.413 14.538 1.00 94.94 247 PRO A O 1
ATOM 1988 N N . PRO A 1 248 ? 5.366 -3.050 13.988 1.00 93.19 248 PRO A N 1
ATOM 1989 C CA . PRO A 1 248 ? 6.490 -2.141 13.743 1.00 93.19 248 PRO A CA 1
ATOM 1990 C C . PRO A 1 248 ? 6.254 -1.194 12.553 1.00 93.19 248 PRO A C 1
ATOM 1992 O O . PRO A 1 248 ? 6.828 -0.109 12.508 1.00 93.19 248 PRO A O 1
ATOM 1995 N N . CYS A 1 249 ? 5.403 -1.591 11.602 1.00 89.88 249 CYS A N 1
ATOM 1996 C CA . CYS A 1 249 ? 5.071 -0.866 10.378 1.00 89.88 249 CYS A CA 1
ATOM 1997 C C . CYS A 1 249 ? 3.559 -0.967 10.107 1.00 89.88 249 CYS A C 1
ATOM 1999 O O . CYS A 1 249 ? 2.992 -2.049 10.262 1.00 89.88 249 CYS A O 1
ATOM 2001 N N . GLY A 1 250 ? 2.923 0.131 9.688 1.00 90.38 250 GLY A N 1
ATOM 2002 C CA . GLY A 1 250 ? 1.481 0.198 9.418 1.00 90.38 250 GLY A CA 1
ATOM 2003 C C . GLY A 1 250 ? 0.617 0.619 10.612 1.00 90.38 250 GLY A C 1
ATOM 2004 O O . GLY A 1 250 ? 1.104 1.191 11.599 1.00 90.38 250 GLY A O 1
ATOM 2005 N N . SER A 1 251 ? -0.685 0.361 10.495 1.00 92.12 251 SER A N 1
ATOM 2006 C CA . SER A 1 251 ? -1.696 0.753 11.479 1.00 92.12 251 SER A CA 1
ATOM 2007 C C . SER A 1 251 ? -1.928 -0.305 12.567 1.00 92.12 251 SER A C 1
ATOM 2009 O O . SER A 1 251 ? -1.411 -1.422 12.516 1.00 92.12 251 SER A O 1
ATOM 2011 N N . ASN A 1 252 ? -2.699 0.059 13.596 1.00 95.75 252 ASN A N 1
ATOM 2012 C CA . ASN A 1 252 ? -3.115 -0.884 14.633 1.00 95.75 252 ASN A CA 1
ATOM 2013 C C . ASN A 1 252 ? -4.126 -1.898 14.108 1.00 95.75 252 ASN A C 1
ATOM 2015 O O . ASN A 1 252 ? -5.039 -1.560 13.365 1.00 95.75 252 ASN A O 1
ATOM 2019 N N . THR A 1 253 ? -4.030 -3.122 14.622 1.00 98.12 253 THR A N 1
ATOM 2020 C CA . THR A 1 253 ? -5.135 -4.083 14.580 1.00 98.12 253 THR A CA 1
ATOM 2021 C C . THR A 1 253 ? -5.743 -4.179 15.970 1.00 98.12 253 THR A C 1
ATOM 2023 O O . THR A 1 253 ? -5.057 -4.520 16.938 1.00 98.12 253 THR A O 1
ATOM 2026 N N . TYR A 1 254 ? -7.032 -3.877 16.083 1.00 98.69 254 TYR A N 1
ATOM 2027 C CA . TYR A 1 254 ? -7.771 -4.044 17.329 1.00 98.69 254 TYR A CA 1
ATOM 2028 C C . TYR A 1 254 ? -8.623 -5.300 17.261 1.00 98.69 254 TYR A C 1
ATOM 2030 O O . TYR A 1 254 ? -9.316 -5.514 16.273 1.00 98.69 254 TYR A O 1
ATOM 2038 N N . VAL A 1 255 ? -8.618 -6.102 18.323 1.00 98.69 255 VAL A N 1
ATOM 2039 C CA . VAL A 1 255 ? -9.434 -7.317 18.401 1.00 98.69 255 VAL A CA 1
ATOM 2040 C C . VAL A 1 255 ? -10.229 -7.315 19.696 1.00 98.69 255 VAL A C 1
ATOM 2042 O O . VAL A 1 255 ? -9.672 -7.415 20.787 1.00 98.69 255 VAL A O 1
ATOM 2045 N N . LEU A 1 256 ? -11.545 -7.201 19.589 1.00 98.75 256 LEU A N 1
ATOM 2046 C CA . LEU A 1 256 ? -12.466 -7.457 20.686 1.00 98.75 256 LEU A CA 1
ATOM 2047 C C . LEU A 1 256 ? -12.733 -8.958 20.754 1.00 98.75 256 LEU A C 1
ATOM 2049 O O . LEU A 1 256 ? -13.059 -9.581 19.747 1.00 98.75 256 LEU A O 1
ATOM 2053 N N . ARG A 1 257 ? -12.612 -9.536 21.945 1.00 98.38 257 ARG A N 1
ATOM 2054 C CA . ARG A 1 257 ? -12.927 -10.940 22.212 1.00 98.38 257 ARG A CA 1
ATOM 2055 C C . ARG A 1 257 ? -14.070 -11.025 23.209 1.00 98.38 257 ARG A C 1
ATOM 2057 O O . ARG A 1 257 ? -13.973 -10.425 24.279 1.00 98.38 257 ARG A O 1
ATOM 2064 N N . ASN A 1 258 ? -15.072 -11.827 22.872 1.00 97.81 258 ASN A N 1
ATOM 2065 C CA . ASN A 1 258 ? -16.141 -12.274 23.760 1.00 97.81 258 ASN A CA 1
ATOM 2066 C C . ASN A 1 258 ? -16.373 -13.767 23.463 1.00 97.81 258 ASN A C 1
ATOM 2068 O O . ASN A 1 258 ? -16.660 -14.129 22.320 1.00 97.81 258 ASN A O 1
ATOM 2072 N N . ASP A 1 259 ? -16.132 -14.629 24.454 1.00 94.31 259 ASP A N 1
ATOM 2073 C CA . ASP A 1 259 ? -16.123 -16.093 24.311 1.00 94.31 259 ASP A CA 1
ATOM 2074 C C . ASP A 1 259 ? -15.327 -16.590 23.078 1.00 94.31 259 ASP A C 1
ATOM 2076 O O . ASP A 1 259 ? -14.115 -16.345 22.974 1.00 94.31 259 ASP A O 1
ATOM 2080 N N . ASP A 1 260 ? -16.014 -17.281 22.159 1.00 94.56 260 ASP A N 1
ATOM 2081 C CA . ASP A 1 260 ? -15.504 -17.864 20.910 1.00 94.56 260 ASP A CA 1
ATOM 2082 C C . ASP A 1 260 ? -15.691 -16.933 19.694 1.00 94.56 260 ASP A C 1
ATOM 2084 O O . ASP A 1 260 ? -15.610 -17.372 18.542 1.00 94.56 260 ASP A O 1
ATOM 2088 N N . SER A 1 261 ? -15.949 -15.644 19.932 1.00 97.62 261 SER A N 1
ATOM 2089 C CA . SER A 1 261 ? -16.120 -14.625 18.892 1.00 97.62 261 SER A CA 1
ATOM 2090 C C . SER A 1 261 ? -15.020 -13.568 18.954 1.00 97.62 261 SER A C 1
ATOM 2092 O O . SER A 1 261 ? -14.618 -13.118 20.031 1.00 97.62 261 SER A O 1
ATOM 2094 N N . LEU A 1 262 ? -14.556 -13.149 17.778 1.00 98.62 262 LEU A N 1
ATOM 2095 C CA . LEU A 1 262 ? -13.595 -12.072 17.582 1.00 98.62 262 LEU A CA 1
ATOM 2096 C C . LEU A 1 262 ? -14.205 -10.994 16.684 1.00 98.62 262 LEU A C 1
ATOM 2098 O O . LEU A 1 262 ? -14.705 -11.292 15.600 1.00 98.62 262 LEU A O 1
ATOM 2102 N N . LEU A 1 263 ? -14.117 -9.739 17.108 1.00 98.69 263 LEU A N 1
ATOM 2103 C CA . LEU A 1 263 ? -14.404 -8.589 16.263 1.00 98.69 263 LEU A CA 1
ATOM 2104 C C . LEU A 1 263 ? -13.119 -7.804 16.042 1.00 98.69 263 LEU A C 1
ATOM 2106 O O . LEU A 1 263 ? -12.526 -7.291 16.988 1.00 98.69 263 LEU A O 1
ATOM 2110 N N . PHE A 1 264 ? -12.701 -7.715 14.790 1.00 98.75 264 PHE A N 1
ATOM 2111 C CA . PHE A 1 264 ? -11.572 -6.911 14.359 1.00 98.75 264 PHE A CA 1
ATOM 2112 C C . PHE A 1 264 ? -12.050 -5.497 14.046 1.00 98.75 264 PHE A C 1
ATOM 2114 O O . PHE A 1 264 ? -13.097 -5.323 13.422 1.00 98.75 264 PHE A O 1
ATOM 2121 N N . VAL A 1 265 ? -11.271 -4.501 14.453 1.00 98.56 265 VAL A N 1
ATOM 2122 C CA . VAL A 1 265 ? -11.339 -3.151 13.893 1.00 98.56 265 VAL A CA 1
ATOM 2123 C C . VAL A 1 265 ? -9.996 -2.875 13.240 1.00 98.56 265 VAL A C 1
ATOM 2125 O O . VAL A 1 265 ? -8.980 -2.793 13.937 1.00 98.56 265 VAL A O 1
ATOM 2128 N N . ASP A 1 266 ? -10.025 -2.770 11.912 1.00 98.25 266 ASP A N 1
ATOM 2129 C CA . ASP A 1 266 ? -8.855 -2.774 11.031 1.00 98.25 266 ASP A CA 1
ATOM 2130 C C . ASP A 1 266 ? -7.980 -4.034 11.183 1.00 98.25 266 ASP A C 1
ATOM 2132 O O . ASP A 1 266 ? -8.272 -4.943 11.965 1.00 98.25 266 ASP A O 1
ATOM 2136 N N . SER A 1 267 ? -6.955 -4.161 10.339 1.00 96.38 267 SER A N 1
ATOM 2137 C CA . SER A 1 267 ? -6.255 -5.433 10.141 1.00 96.38 267 SER A CA 1
ATOM 2138 C C . SER A 1 267 ? -4.791 -5.343 9.703 1.00 96.38 267 SER A C 1
ATOM 2140 O O . SER A 1 267 ? -4.203 -6.373 9.398 1.00 96.38 267 SER A O 1
ATOM 2142 N N . GLY A 1 268 ? -4.161 -4.166 9.684 1.00 93.81 268 GLY A N 1
ATOM 2143 C CA . GLY A 1 268 ? -2.747 -4.066 9.298 1.00 93.81 268 GLY A CA 1
ATOM 2144 C C . GLY A 1 268 ? -2.510 -4.232 7.788 1.00 93.81 268 GLY A C 1
ATOM 2145 O O . GLY A 1 268 ? -3.426 -4.070 6.983 1.00 93.81 268 GLY A O 1
ATOM 2146 N N . MET A 1 269 ? -1.267 -4.550 7.399 1.00 94.62 269 MET A N 1
ATOM 2147 C CA . MET A 1 269 ? -0.839 -4.760 6.002 1.00 94.62 269 MET A CA 1
ATOM 2148 C C . MET A 1 269 ? -0.792 -6.250 5.619 1.00 94.62 269 MET A C 1
ATOM 2150 O O . MET A 1 269 ? -0.371 -7.082 6.421 1.00 94.62 269 MET A O 1
ATOM 2154 N N . GLY A 1 270 ? -1.129 -6.577 4.364 1.00 95.44 270 GLY A N 1
ATOM 2155 C CA . GLY A 1 270 ? -1.172 -7.958 3.852 1.00 95.44 270 GLY A CA 1
ATOM 2156 C C . GLY A 1 270 ? 0.190 -8.661 3.804 1.00 95.44 270 GLY A C 1
ATOM 2157 O O . GLY A 1 270 ? 0.284 -9.861 4.056 1.00 95.44 270 GLY A O 1
ATOM 2158 N N . ILE A 1 271 ? 1.265 -7.903 3.583 1.00 95.44 271 ILE A N 1
ATOM 2159 C CA . ILE A 1 271 ? 2.648 -8.402 3.524 1.00 95.44 271 ILE A CA 1
ATOM 2160 C C . ILE A 1 271 ? 3.129 -9.022 4.844 1.00 95.44 271 ILE A C 1
ATOM 2162 O O . ILE A 1 271 ? 4.083 -9.795 4.826 1.00 95.44 271 ILE A O 1
ATOM 2166 N N . PHE A 1 272 ? 2.468 -8.700 5.963 1.00 96.81 272 PHE A N 1
ATOM 2167 C CA . PHE A 1 272 ? 2.724 -9.280 7.285 1.00 96.81 272 PHE A CA 1
ATOM 2168 C C . PHE A 1 272 ? 1.715 -10.376 7.655 1.00 96.81 272 PHE A C 1
ATOM 2170 O O . PHE A 1 272 ? 1.494 -10.646 8.834 1.00 96.81 272 PHE A O 1
ATOM 2177 N N . SER A 1 273 ? 1.020 -10.957 6.676 1.00 96.44 273 SER A N 1
ATOM 2178 C CA . SER A 1 273 ? -0.040 -11.939 6.923 1.00 96.44 273 SER A CA 1
ATOM 2179 C C . SER A 1 273 ? 0.442 -13.155 7.703 1.00 96.44 273 SER A C 1
ATOM 2181 O O . SER A 1 273 ? -0.197 -13.522 8.688 1.00 96.44 273 SER A O 1
ATOM 2183 N N . ASP A 1 274 ? 1.574 -13.746 7.330 1.00 96.44 274 ASP A N 1
ATOM 2184 C CA . ASP A 1 274 ? 2.126 -14.910 8.029 1.00 96.44 274 ASP A CA 1
ATOM 2185 C C . ASP A 1 274 ? 2.497 -14.580 9.484 1.00 96.44 274 ASP A C 1
ATOM 2187 O O . ASP A 1 274 ? 2.165 -15.330 10.413 1.00 96.44 274 ASP A O 1
ATOM 2191 N N . GLU A 1 275 ? 3.141 -13.431 9.702 1.00 97.62 275 GLU A N 1
ATOM 2192 C CA . GLU A 1 275 ? 3.526 -12.964 11.029 1.00 97.62 275 GLU A CA 1
ATOM 2193 C C . GLU A 1 275 ? 2.289 -12.651 11.886 1.00 97.62 275 GLU A C 1
ATOM 2195 O O . GLU A 1 275 ? 2.157 -13.158 13.000 1.00 97.62 275 GLU A O 1
ATOM 2200 N N . MET A 1 276 ? 1.315 -11.916 11.345 1.00 97.56 276 MET A N 1
ATOM 2201 C CA . MET A 1 276 ? 0.068 -11.584 12.040 1.00 97.56 276 MET A CA 1
ATOM 2202 C C . MET A 1 276 ? -0.769 -12.823 12.369 1.00 97.56 276 MET A C 1
ATOM 2204 O O . MET A 1 276 ? -1.311 -12.921 13.469 1.00 97.56 276 MET A O 1
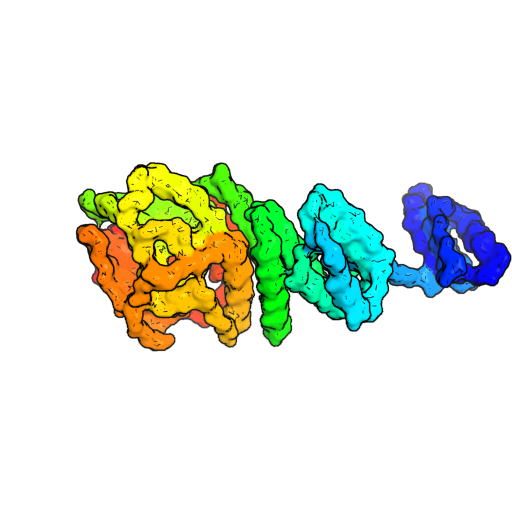ATOM 2208 N N . ILE A 1 277 ? -0.870 -13.799 11.462 1.00 97.31 277 ILE A N 1
ATOM 2209 C CA . ILE A 1 277 ? -1.582 -15.057 11.733 1.00 97.31 277 ILE A CA 1
ATOM 2210 C C . ILE A 1 277 ? -0.881 -15.852 12.839 1.00 97.31 277 ILE A C 1
ATOM 2212 O O . ILE A 1 277 ? -1.557 -16.491 13.650 1.00 97.31 277 ILE A O 1
ATOM 2216 N N . THR A 1 278 ? 0.449 -15.801 12.914 1.00 97.00 278 THR A N 1
ATOM 2217 C CA . THR A 1 278 ? 1.206 -16.418 14.012 1.00 97.00 278 THR A CA 1
ATOM 2218 C C . THR A 1 278 ? 0.840 -15.773 15.350 1.00 97.00 278 THR A C 1
ATOM 2220 O O . THR A 1 278 ? 0.373 -16.474 16.250 1.00 97.00 278 THR A O 1
ATOM 2223 N N . GLU A 1 279 ? 0.909 -14.444 15.441 1.00 97.62 279 GLU A N 1
ATOM 2224 C CA . GLU A 1 279 ? 0.553 -13.681 16.649 1.00 97.62 279 GLU A CA 1
ATOM 2225 C C . GLU A 1 279 ? -0.907 -13.905 17.080 1.00 97.62 279 GLU A C 1
ATOM 2227 O O . GLU A 1 279 ? -1.212 -14.087 18.264 1.00 97.62 279 GLU A O 1
ATOM 2232 N N . LEU A 1 280 ? -1.836 -13.959 16.118 1.00 97.50 280 LEU A N 1
ATOM 2233 C CA . LEU A 1 280 ? -3.254 -14.208 16.383 1.00 97.50 280 LEU A CA 1
ATOM 2234 C C . LEU A 1 280 ? -3.505 -15.618 16.926 1.00 97.50 280 LEU A C 1
ATOM 2236 O O . LEU A 1 280 ? -4.339 -15.784 17.815 1.00 97.50 280 LEU A O 1
ATOM 2240 N N . ARG A 1 281 ? -2.791 -16.638 16.441 1.00 96.69 281 ARG A N 1
ATOM 2241 C CA . ARG A 1 281 ? -2.923 -18.019 16.944 1.00 96.69 281 ARG A CA 1
ATOM 2242 C C . ARG A 1 281 ? -2.329 -18.194 18.334 1.00 96.69 281 ARG A C 1
ATOM 2244 O O . ARG A 1 281 ? -2.860 -18.977 19.120 1.00 96.69 281 ARG A O 1
ATOM 2251 N N . GLU A 1 282 ? -1.238 -17.493 18.627 1.00 96.44 282 GLU A N 1
ATOM 2252 C CA . GLU A 1 282 ? -0.635 -17.493 19.961 1.00 96.44 282 GLU A CA 1
ATOM 2253 C C . GLU A 1 282 ? -1.526 -16.760 20.970 1.00 96.44 282 GLU A C 1
ATOM 2255 O O . GLU A 1 282 ? -1.737 -17.247 22.082 1.00 96.44 282 GLU A O 1
ATOM 2260 N N . THR A 1 283 ? -2.128 -15.642 20.555 1.00 97.00 283 THR A N 1
ATOM 2261 C CA . THR A 1 283 ? -3.051 -14.856 21.388 1.00 97.00 283 THR A CA 1
ATOM 2262 C C . THR A 1 283 ? -4.401 -15.560 21.578 1.00 97.00 283 THR A C 1
ATOM 2264 O O . THR A 1 283 ? -4.979 -15.530 22.669 1.00 97.00 283 THR A O 1
ATOM 2267 N N . PHE A 1 284 ? -4.907 -16.227 20.536 1.00 96.69 284 PHE A N 1
ATOM 2268 C CA . PHE A 1 284 ? -6.202 -16.908 20.515 1.00 96.69 284 PHE A CA 1
ATOM 2269 C C . PHE A 1 284 ? -6.024 -18.383 20.101 1.00 96.69 284 PHE A C 1
ATOM 2271 O O . PHE A 1 284 ? -6.109 -18.708 18.918 1.00 96.69 284 PHE A O 1
ATOM 2278 N N . PRO A 1 285 ? -5.839 -19.329 21.045 1.00 93.00 285 PRO A N 1
ATOM 2279 C CA . PRO A 1 285 ? -5.523 -20.726 20.712 1.00 93.00 285 PRO A CA 1
ATOM 2280 C C . PRO A 1 285 ? -6.533 -21.436 19.791 1.00 93.00 285 PRO A C 1
ATOM 2282 O O . PRO A 1 285 ? -6.161 -22.339 19.044 1.00 93.00 285 PRO A O 1
ATOM 2285 N N . ALA A 1 286 ? -7.807 -21.023 19.818 1.00 94.81 286 ALA A N 1
ATOM 2286 C CA . ALA A 1 286 ? -8.880 -21.539 18.962 1.00 94.81 286 ALA A CA 1
ATOM 2287 C C . ALA A 1 286 ? -9.157 -20.656 17.725 1.00 94.81 286 ALA A C 1
ATOM 2289 O O . ALA A 1 286 ? -10.213 -20.780 17.107 1.00 94.81 286 ALA A O 1
ATOM 2290 N N . PHE A 1 287 ? -8.226 -19.768 17.352 1.00 96.88 287 PHE A N 1
ATOM 2291 C CA . PHE A 1 287 ? -8.403 -18.719 16.340 1.00 96.88 287 PHE A CA 1
ATOM 2292 C C . PHE A 1 287 ? -9.152 -19.181 15.081 1.00 96.88 287 PHE A C 1
ATOM 2294 O O . PHE A 1 287 ? -10.110 -18.540 14.652 1.00 96.88 287 PHE A O 1
ATOM 2301 N N . PHE A 1 288 ? -8.768 -20.320 14.500 1.00 95.44 288 PHE A N 1
ATOM 2302 C CA . PHE A 1 288 ? -9.364 -20.804 13.252 1.00 95.44 288 PHE A CA 1
ATOM 2303 C C . PHE A 1 288 ? -10.837 -21.219 13.372 1.00 95.44 288 PHE A C 1
ATOM 2305 O O . PHE A 1 288 ? -11.568 -21.087 12.393 1.00 95.44 288 PHE A O 1
ATOM 2312 N N . SER A 1 289 ? -11.294 -21.671 14.544 1.00 95.56 289 SER A N 1
ATOM 2313 C CA . SER A 1 289 ? -12.695 -22.058 14.774 1.00 95.56 289 SER A CA 1
ATOM 2314 C C . SER A 1 289 ? -13.569 -20.930 15.320 1.00 95.56 289 SER A C 1
ATOM 2316 O O . SER A 1 289 ? -14.791 -21.063 15.315 1.00 95.56 289 SER A O 1
ATOM 2318 N N . MET A 1 290 ? -12.967 -19.836 15.797 1.00 96.75 290 MET A N 1
ATOM 2319 C CA . MET A 1 290 ? -13.708 -18.689 16.326 1.00 96.75 290 MET A CA 1
ATOM 2320 C C . MET A 1 290 ? -14.500 -17.977 15.226 1.00 96.75 290 MET A C 1
ATOM 2322 O O . MET A 1 290 ? -14.021 -17.850 14.091 1.00 96.75 290 MET A O 1
ATOM 2326 N N . GLN A 1 291 ? -15.686 -17.480 15.586 1.00 96.81 291 GLN A N 1
ATOM 2327 C CA . GLN A 1 291 ? -16.489 -16.605 14.729 1.00 96.81 291 GLN A CA 1
ATOM 2328 C C . GLN A 1 291 ? -15.793 -15.254 14.587 1.00 96.81 291 GLN A C 1
ATOM 2330 O O . GLN A 1 291 ? -15.243 -14.746 15.566 1.00 96.81 291 GLN A O 1
ATOM 2335 N N . LYS A 1 292 ? -15.789 -14.682 13.380 1.00 97.94 292 LYS A N 1
ATOM 2336 C CA . LYS A 1 292 ? -15.064 -13.440 13.102 1.00 97.94 292 LYS A CA 1
ATOM 2337 C C . LYS A 1 292 ? -15.957 -12.418 12.413 1.00 97.94 292 LYS A C 1
ATOM 2339 O O . LYS A 1 292 ? -16.665 -12.733 11.460 1.00 97.94 292 LYS A O 1
ATOM 2344 N N . THR A 1 293 ? -15.853 -11.180 12.867 1.00 98.31 293 THR A N 1
ATOM 2345 C CA . THR A 1 293 ? -16.380 -10.001 12.177 1.00 98.31 293 THR A CA 1
ATOM 2346 C C . THR A 1 293 ? -15.242 -9.003 12.023 1.00 98.31 293 THR A C 1
ATOM 2348 O O . THR A 1 293 ? -14.441 -8.850 12.940 1.00 98.31 293 THR A O 1
ATOM 2351 N N . MET A 1 294 ? -15.144 -8.325 10.885 1.00 98.56 294 MET A N 1
ATOM 2352 C CA . MET A 1 294 ? -14.132 -7.300 10.637 1.00 98.56 294 MET A CA 1
ATOM 2353 C C . MET A 1 294 ? -14.819 -5.991 10.275 1.00 98.56 294 MET A C 1
ATOM 2355 O O . MET A 1 294 ? -15.436 -5.891 9.220 1.00 98.56 294 MET A O 1
ATOM 2359 N N . LEU A 1 295 ? -14.714 -4.996 11.151 1.00 98.38 295 LEU A N 1
ATOM 2360 C CA . LEU A 1 295 ? -15.085 -3.617 10.861 1.00 98.38 295 LEU A CA 1
ATOM 2361 C C . LEU A 1 295 ? -13.863 -2.900 10.282 1.00 98.38 295 LEU A C 1
ATOM 2363 O O . LEU A 1 295 ? -12.769 -2.999 10.839 1.00 98.38 295 LEU A O 1
ATOM 2367 N N . VAL A 1 296 ? -14.046 -2.161 9.193 1.00 97.19 296 VAL A N 1
ATOM 2368 C CA . VAL A 1 296 ? -12.956 -1.410 8.553 1.00 97.19 296 VAL A CA 1
ATOM 2369 C C . VAL A 1 296 ? -13.235 0.076 8.671 1.00 97.19 296 VAL A C 1
ATOM 2371 O O . VAL A 1 296 ? -14.316 0.541 8.305 1.00 97.19 296 VAL A O 1
ATOM 2374 N N . THR A 1 297 ? -12.259 0.827 9.174 1.00 96.50 297 THR A N 1
ATOM 2375 C CA . THR A 1 297 ? -12.383 2.279 9.287 1.00 96.50 297 THR A CA 1
ATOM 2376 C C . THR A 1 297 ? -12.278 2.949 7.923 1.00 96.50 297 THR A C 1
ATOM 2378 O O . THR A 1 297 ? -13.043 3.869 7.655 1.00 96.50 297 THR A O 1
ATOM 2381 N N . HIS A 1 298 ? -11.362 2.489 7.063 1.00 93.75 298 HIS A N 1
ATOM 2382 C CA . HIS A 1 298 ? -11.185 2.961 5.687 1.00 93.75 298 HIS A CA 1
ATOM 2383 C C . HIS A 1 298 ? -10.290 2.022 4.848 1.00 93.75 298 HIS A C 1
ATOM 2385 O O . HIS A 1 298 ? -9.720 1.059 5.355 1.00 93.75 298 HIS A O 1
ATOM 2391 N N . ALA A 1 299 ? -10.169 2.297 3.545 1.00 92.88 299 ALA A N 1
ATOM 2392 C CA . ALA A 1 299 ? -9.565 1.396 2.556 1.00 92.88 299 ALA A CA 1
ATOM 2393 C C . ALA A 1 299 ? -8.039 1.536 2.356 1.00 92.88 299 ALA A C 1
ATOM 2395 O O . ALA A 1 299 ? -7.508 1.025 1.358 1.00 92.88 299 ALA A O 1
ATOM 2396 N N . ASP A 1 300 ? -7.329 2.215 3.261 1.00 91.25 300 ASP A N 1
ATOM 2397 C CA . ASP A 1 300 ? -5.868 2.304 3.174 1.00 91.25 300 ASP A CA 1
ATOM 2398 C C . ASP A 1 300 ? -5.244 0.938 3.476 1.00 91.25 300 ASP A C 1
ATOM 2400 O O . ASP A 1 300 ? -5.733 0.157 4.299 1.00 91.25 300 ASP A O 1
ATOM 2404 N N . ALA A 1 301 ? -4.182 0.606 2.739 1.00 91.00 301 ALA A N 1
ATOM 2405 C CA . ALA A 1 301 ? -3.665 -0.760 2.661 1.00 91.00 301 ALA A CA 1
ATOM 2406 C C . ALA A 1 301 ? -3.137 -1.298 4.002 1.00 91.00 301 ALA A C 1
ATOM 2408 O O . ALA A 1 301 ? -3.033 -2.512 4.168 1.00 91.00 301 ALA A O 1
ATOM 2409 N N . ASP A 1 302 ? -2.806 -0.419 4.946 1.00 92.75 302 ASP A N 1
ATOM 2410 C CA . ASP A 1 302 ? -2.384 -0.769 6.296 1.00 92.75 302 ASP A CA 1
ATOM 2411 C C . ASP A 1 302 ? -3.528 -0.871 7.306 1.00 92.75 302 ASP A C 1
ATOM 2413 O O . ASP A 1 302 ? -3.266 -1.237 8.446 1.00 92.75 302 ASP A O 1
ATOM 2417 N N . HIS A 1 303 ? -4.777 -0.629 6.905 1.00 95.12 303 HIS A N 1
ATOM 2418 C CA . HIS A 1 303 ? -5.981 -0.882 7.707 1.00 95.12 303 HIS A CA 1
ATOM 2419 C C . HIS A 1 303 ? -6.752 -2.120 7.229 1.00 95.12 303 HIS A C 1
ATOM 2421 O O . HIS A 1 303 ? -7.441 -2.777 8.010 1.00 95.12 303 HIS A O 1
ATOM 2427 N N . CYS A 1 304 ? -6.622 -2.488 5.955 1.00 95.44 304 CYS A N 1
ATOM 2428 C CA . CYS A 1 304 ? -7.446 -3.523 5.321 1.00 95.44 304 CYS A CA 1
ATOM 2429 C C . CYS A 1 304 ? -6.654 -4.714 4.747 1.00 95.44 304 CYS A C 1
ATOM 2431 O O . CYS A 1 304 ? -7.197 -5.506 3.974 1.00 95.44 304 CYS A O 1
ATOM 2433 N N . GLY A 1 305 ? -5.381 -4.861 5.112 1.00 95.81 305 GLY A N 1
ATOM 2434 C CA . GLY A 1 305 ? -4.466 -5.824 4.508 1.00 95.81 305 GLY A CA 1
ATOM 2435 C C . GLY A 1 305 ? -4.821 -7.297 4.708 1.00 95.81 305 GLY A C 1
ATOM 2436 O O . GLY A 1 305 ? -4.534 -8.098 3.824 1.00 95.81 305 GLY A O 1
ATOM 2437 N N . LEU A 1 306 ? -5.471 -7.673 5.817 1.00 97.31 306 LEU A N 1
ATOM 2438 C CA . LEU A 1 306 ? -5.780 -9.085 6.108 1.00 97.31 306 LEU A CA 1
ATOM 2439 C C . LEU A 1 306 ? -7.227 -9.483 5.795 1.00 97.31 306 LEU A C 1
ATOM 2441 O O . LEU A 1 306 ? -7.625 -10.608 6.096 1.00 97.31 306 LEU A O 1
ATOM 2445 N N . LEU A 1 307 ? -8.015 -8.606 5.167 1.00 97.38 307 LEU A N 1
ATOM 2446 C CA . LEU A 1 307 ? -9.425 -8.878 4.851 1.00 97.38 307 LEU A CA 1
ATOM 2447 C C . LEU A 1 307 ? -9.632 -10.119 3.968 1.00 97.38 307 LEU A C 1
ATOM 2449 O O . LEU A 1 307 ? -10.643 -10.804 4.089 1.00 97.38 307 LEU A O 1
ATOM 2453 N N . SER A 1 308 ? -8.700 -10.405 3.061 1.00 95.88 308 SER A N 1
ATOM 2454 C CA . SER A 1 308 ? -8.728 -11.590 2.190 1.00 95.88 308 SER A CA 1
ATOM 2455 C C . SER A 1 308 ? -8.010 -12.807 2.780 1.00 95.88 308 SER A C 1
ATOM 2457 O O . SER A 1 308 ? -8.116 -13.896 2.220 1.00 95.88 308 SER A O 1
ATOM 2459 N N . VAL A 1 309 ? -7.293 -12.620 3.892 1.00 96.19 309 VAL A N 1
ATOM 2460 C CA . VAL A 1 309 ? -6.463 -13.636 4.557 1.00 96.19 309 VAL A CA 1
ATOM 2461 C C . VAL A 1 309 ? -7.214 -14.283 5.719 1.00 96.19 309 VAL A C 1
ATOM 2463 O O . VAL A 1 309 ? -7.102 -15.486 5.946 1.00 96.19 309 VAL A O 1
ATOM 2466 N N . ILE A 1 310 ? -7.972 -13.492 6.482 1.00 96.06 310 ILE A N 1
ATOM 2467 C CA . ILE A 1 310 ? -8.725 -13.992 7.631 1.00 96.06 310 ILE A CA 1
ATOM 2468 C C . ILE A 1 310 ? -9.996 -14.691 7.140 1.00 96.06 310 ILE A C 1
ATOM 2470 O O . ILE A 1 310 ? -10.999 -14.066 6.798 1.00 96.06 310 ILE A O 1
ATOM 2474 N N . ASP A 1 311 ? -9.947 -16.020 7.145 1.00 89.75 311 ASP A N 1
ATOM 2475 C CA . ASP A 1 311 ? -11.070 -16.870 6.760 1.00 89.75 311 ASP A CA 1
ATOM 2476 C C . ASP A 1 311 ? -12.249 -16.800 7.744 1.00 89.75 311 ASP A C 1
ATOM 2478 O O . ASP A 1 311 ? -12.090 -16.605 8.957 1.00 89.75 311 ASP A O 1
ATOM 2482 N N . ASN A 1 312 ? -13.445 -17.079 7.214 1.00 86.81 312 ASN A N 1
ATOM 2483 C CA . ASN A 1 312 ? -14.711 -17.149 7.954 1.00 86.81 312 ASN A CA 1
ATOM 2484 C C . ASN A 1 312 ? -15.054 -15.855 8.709 1.00 86.81 312 ASN A C 1
ATOM 2486 O O . ASN A 1 312 ? -15.614 -15.906 9.806 1.00 86.81 312 ASN A O 1
ATOM 2490 N N . ALA A 1 313 ? -14.704 -14.707 8.128 1.00 95.00 313 ALA A N 1
ATOM 2491 C CA . ALA A 1 313 ? -15.055 -13.399 8.652 1.00 95.00 313 ALA A CA 1
ATOM 2492 C C . ALA A 1 313 ? -16.170 -12.727 7.838 1.00 95.00 313 ALA A C 1
ATOM 2494 O O . ALA A 1 313 ? -16.089 -12.646 6.612 1.00 95.00 313 ALA A O 1
ATOM 2495 N N . GLU A 1 314 ? -17.184 -12.196 8.526 1.00 96.69 314 GLU A N 1
ATOM 2496 C CA . GLU A 1 314 ? -18.077 -11.185 7.948 1.00 96.69 314 GLU A CA 1
ATOM 2497 C C . GLU A 1 314 ? -17.340 -9.839 7.933 1.00 96.69 314 GLU A C 1
ATOM 2499 O O . GLU A 1 314 ? -16.909 -9.354 8.979 1.00 96.69 314 GLU A O 1
ATOM 2504 N N . ILE A 1 315 ? -17.186 -9.229 6.759 1.00 98.25 315 ILE A N 1
ATOM 2505 C CA . ILE A 1 315 ? -16.497 -7.946 6.587 1.00 98.25 315 ILE A CA 1
ATOM 2506 C C . ILE A 1 315 ? -17.550 -6.850 6.474 1.00 98.25 315 ILE A C 1
ATOM 2508 O O . ILE A 1 315 ? -18.341 -6.839 5.536 1.00 98.25 315 ILE A O 1
ATOM 2512 N N . VAL A 1 316 ? -17.556 -5.912 7.411 1.00 98.00 316 VAL A N 1
ATOM 2513 C CA . VAL A 1 316 ? -18.551 -4.845 7.509 1.00 98.00 316 VAL A CA 1
ATOM 2514 C C . VAL A 1 316 ? -17.889 -3.506 7.215 1.00 98.00 316 VAL A C 1
ATOM 2516 O O . VAL A 1 316 ? -16.948 -3.098 7.897 1.00 98.00 316 VAL A O 1
ATOM 2519 N N . VAL A 1 317 ? -18.400 -2.816 6.200 1.00 96.31 317 VAL A N 1
ATOM 2520 C CA . VAL A 1 317 ? -17.825 -1.568 5.679 1.00 96.31 317 VAL A CA 1
ATOM 2521 C C . VAL A 1 317 ? -18.920 -0.623 5.205 1.00 96.31 317 VAL A C 1
ATOM 2523 O O . VAL A 1 317 ? -20.001 -1.064 4.812 1.00 96.31 317 VAL A O 1
ATOM 2526 N N . ASP A 1 318 ? -18.655 0.678 5.193 1.00 94.81 318 ASP A N 1
ATOM 2527 C CA . ASP A 1 318 ? -19.522 1.617 4.485 1.00 94.81 318 ASP A CA 1
ATOM 2528 C C . ASP A 1 318 ? -19.373 1.465 2.957 1.00 94.81 318 ASP A C 1
ATOM 2530 O O . ASP A 1 318 ? -18.433 0.849 2.443 1.00 94.81 318 ASP A O 1
ATOM 2534 N N . ALA A 1 319 ? -20.311 2.045 2.208 1.00 92.38 319 ALA A N 1
ATOM 2535 C CA . ALA A 1 319 ? -20.358 1.911 0.754 1.00 92.38 319 ALA A CA 1
ATOM 2536 C C . ALA A 1 319 ? -19.157 2.539 0.021 1.00 92.38 319 ALA A C 1
ATOM 2538 O O . ALA A 1 319 ? -18.781 2.057 -1.051 1.00 92.38 319 ALA A O 1
ATOM 2539 N N . ARG A 1 320 ? -18.561 3.611 0.559 1.00 90.94 320 ARG A N 1
ATOM 2540 C CA . ARG A 1 320 ? -17.423 4.311 -0.057 1.00 90.94 320 ARG A CA 1
ATOM 2541 C C . ARG A 1 320 ? -16.121 3.568 0.218 1.00 90.94 320 ARG A C 1
ATOM 2543 O O . ARG A 1 320 ? -15.399 3.300 -0.740 1.00 90.94 320 ARG A O 1
ATOM 2550 N N . THR A 1 321 ? -15.897 3.109 1.450 1.00 92.75 321 THR A N 1
ATOM 2551 C CA . THR A 1 321 ? -14.779 2.198 1.753 1.00 92.75 321 THR A CA 1
ATOM 2552 C C . THR A 1 321 ? -14.886 0.920 0.926 1.00 92.75 321 THR A C 1
ATOM 2554 O O . THR A 1 321 ? -13.899 0.502 0.329 1.00 92.75 321 THR A O 1
ATOM 2557 N N . ALA A 1 322 ? -16.084 0.330 0.799 1.00 93.62 322 ALA A N 1
ATOM 2558 C CA . ALA A 1 322 ? -16.292 -0.858 -0.033 1.00 93.62 322 ALA A CA 1
ATOM 2559 C C . ALA A 1 322 ? -15.859 -0.647 -1.488 1.00 93.62 322 ALA A C 1
ATOM 2561 O O . ALA A 1 322 ? -15.270 -1.548 -2.081 1.00 93.62 322 ALA A O 1
ATOM 2562 N N . ALA A 1 323 ? -16.155 0.521 -2.067 1.00 91.00 323 ALA A N 1
ATOM 2563 C CA . ALA A 1 323 ? -15.728 0.852 -3.422 1.00 91.00 323 ALA A CA 1
ATOM 2564 C C . ALA A 1 323 ? -14.197 0.930 -3.510 1.00 91.00 323 ALA A C 1
ATOM 2566 O O . ALA A 1 323 ? -13.605 0.256 -4.357 1.00 91.00 323 ALA A O 1
ATOM 2567 N N . ASP A 1 324 ? -13.569 1.657 -2.582 1.00 91.31 324 ASP A N 1
ATOM 2568 C CA . ASP A 1 324 ? -12.123 1.872 -2.585 1.00 91.31 324 ASP A CA 1
ATOM 2569 C C . ASP A 1 324 ? -11.327 0.583 -2.314 1.00 91.31 324 ASP A C 1
ATOM 2571 O O . ASP A 1 324 ? -10.218 0.447 -2.834 1.00 91.31 324 ASP A O 1
ATOM 2575 N N . LEU A 1 325 ? -11.875 -0.409 -1.595 1.00 92.50 325 LEU A N 1
ATOM 2576 C CA . LEU A 1 325 ? -11.241 -1.733 -1.443 1.00 92.50 325 LEU A CA 1
ATOM 2577 C C . LEU A 1 325 ? -10.973 -2.412 -2.800 1.00 92.50 325 LEU A C 1
ATOM 2579 O O . LEU A 1 325 ? -9.956 -3.080 -2.969 1.00 92.50 325 LEU A O 1
ATOM 2583 N N . PHE A 1 326 ? -11.846 -2.225 -3.793 1.00 90.50 326 PHE A N 1
ATOM 2584 C CA . PHE A 1 326 ? -11.669 -2.828 -5.121 1.00 90.50 326 PHE A CA 1
ATOM 2585 C C . PHE A 1 326 ? -10.995 -1.892 -6.117 1.00 90.50 326 PHE A C 1
ATOM 2587 O O . PHE A 1 326 ? -10.171 -2.345 -6.908 1.00 90.50 326 PHE A O 1
ATOM 2594 N N . ASP A 1 327 ? -11.359 -0.613 -6.103 1.00 84.69 327 ASP A N 1
ATOM 2595 C CA . ASP A 1 327 ? -10.853 0.370 -7.054 1.00 84.69 327 ASP A CA 1
ATOM 2596 C C . ASP A 1 327 ? -10.802 1.746 -6.396 1.00 84.69 327 ASP A C 1
ATOM 2598 O O . ASP A 1 327 ? -11.829 2.274 -5.974 1.00 84.69 327 ASP A O 1
ATOM 2602 N N . MET A 1 328 ? -9.605 2.327 -6.302 1.00 80.31 328 MET A N 1
ATOM 2603 C CA . MET A 1 328 ? -9.448 3.646 -5.695 1.00 80.31 328 MET A CA 1
ATOM 2604 C C . MET A 1 328 ? -10.011 4.718 -6.621 1.00 80.31 328 MET A C 1
ATOM 2606 O O . MET A 1 328 ? -9.676 4.781 -7.808 1.00 80.31 328 MET A O 1
ATOM 2610 N N . ALA A 1 329 ? -10.823 5.617 -6.068 1.00 78.00 329 ALA A N 1
ATOM 2611 C CA . ALA A 1 329 ? -11.361 6.729 -6.839 1.00 78.00 329 ALA A CA 1
ATOM 2612 C C . ALA A 1 329 ? -10.245 7.573 -7.486 1.00 78.00 329 ALA A C 1
ATOM 2614 O O . ALA A 1 329 ? -9.290 7.997 -6.831 1.00 78.00 329 ALA A O 1
ATOM 2615 N N . ARG A 1 330 ? -10.393 7.869 -8.786 1.00 79.25 330 ARG A N 1
ATOM 2616 C CA . ARG A 1 330 ? -9.440 8.726 -9.504 1.00 79.25 330 ARG A CA 1
ATOM 2617 C C . ARG A 1 330 ? -9.317 10.107 -8.842 1.00 79.25 330 ARG A C 1
ATOM 2619 O O . ARG A 1 330 ? -10.329 10.679 -8.426 1.00 79.25 330 ARG A O 1
ATOM 2626 N N . PRO A 1 331 ? -8.104 10.681 -8.823 1.00 80.69 331 PRO A N 1
ATOM 2627 C CA . PRO A 1 331 ? -7.834 11.919 -8.113 1.00 80.69 331 PRO A CA 1
ATOM 2628 C C . PRO A 1 331 ? -8.462 13.124 -8.813 1.00 80.69 331 PRO A C 1
ATOM 2630 O O . PRO A 1 331 ? -8.347 13.289 -10.033 1.00 80.69 331 PRO A O 1
ATOM 2633 N N . THR A 1 332 ? -9.088 14.003 -8.030 1.00 79.19 332 THR A N 1
ATOM 2634 C CA . THR A 1 332 ? -9.671 15.264 -8.516 1.00 79.19 332 THR A CA 1
ATOM 2635 C C . THR A 1 332 ? -8.740 16.461 -8.338 1.00 79.19 332 THR A C 1
ATOM 2637 O O . THR A 1 332 ? -8.832 17.408 -9.115 1.00 79.19 332 THR A O 1
ATOM 2640 N N . SER A 1 333 ? -7.806 16.400 -7.386 1.00 77.44 333 SER A N 1
ATOM 2641 C CA . SER A 1 333 ? -6.778 17.418 -7.148 1.00 77.44 333 SER A CA 1
ATOM 2642 C C . SER A 1 333 ? -5.359 16.869 -7.348 1.00 77.44 333 SER A C 1
ATOM 2644 O O . SER A 1 333 ? -5.155 15.667 -7.514 1.00 77.44 333 SER A O 1
ATOM 2646 N N . ASP A 1 334 ? -4.370 17.761 -7.353 1.00 73.44 334 ASP A N 1
ATOM 2647 C CA . ASP A 1 334 ? -2.948 17.421 -7.492 1.00 73.44 334 ASP A CA 1
ATOM 2648 C C . ASP A 1 334 ? -2.387 16.686 -6.269 1.00 73.44 334 ASP A C 1
ATOM 2650 O O . ASP A 1 334 ? -1.557 15.788 -6.407 1.00 73.44 334 ASP A O 1
ATOM 2654 N N . LYS A 1 335 ? -2.876 17.020 -5.072 1.00 71.62 335 LYS A N 1
ATOM 2655 C CA . LYS A 1 335 ? -2.547 16.298 -3.839 1.00 71.62 335 LYS A CA 1
ATOM 2656 C C . LYS A 1 335 ? -3.147 14.893 -3.854 1.00 71.62 335 LYS A C 1
ATOM 2658 O O . LYS A 1 335 ? -2.447 13.921 -3.570 1.00 71.62 335 LYS A O 1
ATOM 2663 N N . ASP A 1 336 ? -4.414 14.780 -4.262 1.00 77.88 336 ASP A N 1
ATOM 2664 C CA . ASP A 1 336 ? -5.060 13.476 -4.430 1.00 77.88 336 ASP A CA 1
ATOM 2665 C C . ASP A 1 336 ? -4.283 12.621 -5.432 1.00 77.88 336 ASP A C 1
ATOM 2667 O O . ASP A 1 336 ? -4.225 11.411 -5.264 1.00 77.88 336 ASP A O 1
ATOM 2671 N N . ALA A 1 337 ? -3.674 13.224 -6.462 1.00 85.62 337 ALA A N 1
ATOM 2672 C CA . ALA A 1 337 ? -2.922 12.489 -7.474 1.00 85.62 337 ALA A CA 1
ATOM 2673 C C . ALA A 1 337 ? -1.675 11.812 -6.901 1.00 85.62 337 ALA A C 1
ATOM 2675 O O . ALA A 1 337 ? -1.455 10.634 -7.181 1.00 85.62 337 ALA A O 1
ATOM 2676 N N . TYR A 1 338 ? -0.905 12.502 -6.055 1.00 85.12 338 TYR A N 1
ATOM 2677 C CA . TYR A 1 338 ? 0.222 11.884 -5.355 1.00 85.12 338 TYR A CA 1
ATOM 2678 C C . TYR A 1 338 ? -0.228 10.738 -4.445 1.00 85.12 338 TYR A C 1
ATOM 2680 O O . TYR A 1 338 ? 0.318 9.639 -4.545 1.00 85.12 338 TYR A O 1
ATOM 2688 N N . ASN A 1 339 ? -1.244 10.971 -3.611 1.00 81.75 339 ASN A N 1
ATOM 2689 C CA . ASN A 1 339 ? -1.771 9.965 -2.684 1.00 81.75 339 ASN A CA 1
ATOM 2690 C C . ASN A 1 339 ? -2.356 8.754 -3.419 1.00 81.75 339 ASN A C 1
ATOM 2692 O O . ASN A 1 339 ? -2.087 7.616 -3.046 1.00 81.75 339 ASN A O 1
ATOM 2696 N N . TYR A 1 340 ? -3.084 8.992 -4.508 1.00 88.31 340 TYR A N 1
ATOM 2697 C CA . TYR A 1 340 ? -3.611 7.959 -5.394 1.00 88.31 340 TYR A CA 1
ATOM 2698 C C . TYR A 1 340 ? -2.482 7.119 -6.004 1.00 88.31 340 TYR A C 1
ATOM 2700 O O . TYR A 1 340 ? -2.490 5.894 -5.893 1.00 88.31 340 TYR A O 1
ATOM 2708 N N . CYS A 1 341 ? -1.473 7.761 -6.603 1.00 91.81 341 CYS A N 1
ATOM 2709 C CA . CYS A 1 341 ? -0.320 7.081 -7.198 1.00 91.81 341 CYS A CA 1
ATOM 2710 C C . CYS A 1 341 ? 0.462 6.258 -6.167 1.00 91.81 341 CYS A C 1
ATOM 2712 O O . CYS A 1 341 ? 0.807 5.103 -6.422 1.00 91.81 341 CYS A O 1
ATOM 2714 N N . TYR A 1 342 ? 0.719 6.844 -4.996 1.00 90.06 342 TYR A N 1
ATOM 2715 C CA . TYR A 1 342 ? 1.388 6.167 -3.893 1.00 90.06 342 TYR A CA 1
ATOM 2716 C C . TYR A 1 342 ? 0.571 4.973 -3.397 1.00 90.06 342 TYR A C 1
ATOM 2718 O O . TYR A 1 342 ? 1.117 3.878 -3.299 1.00 90.06 342 TYR A O 1
ATOM 2726 N N . GLY A 1 343 ? -0.733 5.149 -3.164 1.00 89.69 343 GLY A N 1
ATOM 2727 C CA . GLY A 1 343 ? -1.640 4.093 -2.717 1.00 89.69 343 GLY A CA 1
ATOM 2728 C C . GLY A 1 343 ? -1.677 2.892 -3.667 1.00 89.69 343 GLY A C 1
ATOM 2729 O O . GLY A 1 343 ? -1.660 1.752 -3.205 1.00 89.69 343 GLY A O 1
ATOM 2730 N N . ARG A 1 344 ? -1.644 3.119 -4.991 1.00 92.38 344 ARG A N 1
ATOM 2731 C CA . ARG A 1 344 ? -1.645 2.030 -5.992 1.00 92.38 344 ARG A CA 1
ATOM 2732 C C . ARG A 1 344 ? -0.386 1.184 -5.902 1.00 92.38 344 ARG A C 1
ATOM 2734 O O . ARG A 1 344 ? -0.473 -0.036 -5.819 1.00 92.38 344 ARG A O 1
ATOM 2741 N N . LEU A 1 345 ? 0.774 1.835 -5.859 1.00 94.25 345 LEU A N 1
ATOM 2742 C CA . LEU A 1 345 ? 2.050 1.136 -5.712 1.00 94.25 345 LEU A CA 1
ATOM 2743 C C . LEU A 1 345 ? 2.172 0.476 -4.335 1.00 94.25 345 LEU A C 1
ATOM 2745 O O . LEU A 1 345 ? 2.697 -0.632 -4.244 1.00 94.25 345 LEU A O 1
ATOM 2749 N N . CYS A 1 346 ? 1.647 1.119 -3.285 1.00 91.81 346 CYS A N 1
ATOM 2750 C CA . CYS A 1 346 ? 1.604 0.563 -1.935 1.00 91.81 346 CYS A CA 1
ATOM 2751 C C . CYS A 1 346 ? 0.847 -0.753 -1.895 1.00 91.81 346 CYS A C 1
ATOM 2753 O O . CYS A 1 346 ? 1.405 -1.714 -1.387 1.00 91.81 346 CYS A O 1
ATOM 2755 N N . ARG A 1 347 ? -0.347 -0.837 -2.495 1.00 93.25 347 ARG A N 1
ATOM 2756 C CA . ARG A 1 347 ? -1.123 -2.088 -2.542 1.00 93.25 347 ARG A CA 1
ATOM 2757 C C . ARG A 1 347 ? -0.328 -3.261 -3.110 1.00 93.25 347 ARG A C 1
ATOM 2759 O O . ARG A 1 347 ? -0.427 -4.360 -2.580 1.00 93.25 347 ARG A O 1
ATOM 2766 N N . ILE A 1 348 ? 0.499 -3.030 -4.129 1.00 93.31 348 ILE A N 1
ATOM 2767 C CA . ILE A 1 348 ? 1.340 -4.089 -4.701 1.00 93.31 348 ILE A CA 1
ATOM 2768 C C . ILE A 1 348 ? 2.447 -4.500 -3.721 1.00 93.31 348 ILE A C 1
ATOM 2770 O O . ILE A 1 348 ? 2.655 -5.689 -3.488 1.00 93.31 348 ILE A O 1
ATOM 2774 N N . ILE A 1 349 ? 3.162 -3.537 -3.128 1.00 92.75 349 ILE A N 1
ATOM 2775 C CA . ILE A 1 349 ? 4.297 -3.849 -2.239 1.00 92.75 349 ILE A CA 1
ATOM 2776 C C . ILE A 1 349 ? 3.875 -4.336 -0.850 1.00 92.75 349 ILE A C 1
ATOM 2778 O O . ILE A 1 349 ? 4.660 -5.003 -0.181 1.00 92.75 349 ILE A O 1
ATOM 2782 N N . THR A 1 350 ? 2.657 -4.013 -0.413 1.00 92.44 350 THR A N 1
ATOM 2783 C CA . THR A 1 350 ? 2.066 -4.490 0.843 1.00 92.44 350 THR A CA 1
ATOM 2784 C C . THR A 1 350 ? 1.232 -5.754 0.653 1.00 92.44 350 THR A C 1
ATOM 2786 O O . THR A 1 350 ? 0.529 -6.145 1.582 1.00 92.44 350 THR A O 1
ATOM 2789 N N . ASP A 1 351 ? 1.316 -6.386 -0.520 1.00 93.50 351 ASP A N 1
ATOM 2790 C CA . ASP A 1 351 ? 0.594 -7.606 -0.882 1.00 93.50 351 ASP A CA 1
ATOM 2791 C C . ASP A 1 351 ? -0.916 -7.538 -0.598 1.00 93.50 351 ASP A C 1
ATOM 2793 O O . ASP A 1 351 ? -1.534 -8.474 -0.091 1.00 93.50 351 ASP A O 1
ATOM 2797 N N . TYR A 1 352 ? -1.518 -6.381 -0.876 1.00 94.81 352 TYR A N 1
ATOM 2798 C CA . TYR A 1 352 ? -2.946 -6.186 -0.694 1.00 94.81 352 TYR A CA 1
ATOM 2799 C C . TYR A 1 352 ? -3.728 -7.010 -1.716 1.00 94.81 352 TYR A C 1
ATOM 2801 O O . TYR A 1 352 ? -3.605 -6.820 -2.927 1.00 94.81 352 TYR A O 1
ATOM 2809 N N . VAL A 1 353 ? -4.612 -7.867 -1.213 1.00 94.12 353 VAL A N 1
ATOM 2810 C CA . VAL A 1 353 ? -5.564 -8.623 -2.023 1.00 94.12 353 VAL A CA 1
ATOM 2811 C C . VAL A 1 353 ? -6.971 -8.246 -1.585 1.00 94.12 353 VAL A C 1
ATOM 2813 O O . VAL A 1 353 ? -7.326 -8.396 -0.414 1.00 94.12 353 VAL A O 1
ATOM 2816 N N . ALA A 1 354 ? -7.786 -7.775 -2.531 1.00 94.19 354 ALA A N 1
ATOM 2817 C CA . ALA A 1 354 ? -9.166 -7.405 -2.248 1.00 94.19 354 ALA A CA 1
ATOM 2818 C C . ALA A 1 354 ? -9.967 -8.617 -1.720 1.00 94.19 354 ALA A C 1
ATOM 2820 O O . ALA A 1 354 ? -9.848 -9.721 -2.267 1.00 94.19 354 ALA A O 1
ATOM 2821 N N . PRO A 1 355 ? -10.803 -8.445 -0.680 1.00 95.50 355 PRO A N 1
ATOM 2822 C CA . PRO A 1 355 ? -11.624 -9.529 -0.155 1.00 95.50 355 PRO A CA 1
ATOM 2823 C C . PRO A 1 355 ? -12.691 -9.987 -1.155 1.00 95.50 355 PRO A C 1
ATOM 2825 O O . PRO A 1 355 ? -13.097 -9.262 -2.069 1.00 95.50 355 PRO A O 1
ATOM 2828 N N . ARG A 1 356 ? -13.206 -11.206 -0.961 1.00 93.38 356 ARG A N 1
ATOM 2829 C CA . ARG A 1 356 ? -14.321 -11.712 -1.771 1.00 93.38 356 ARG A CA 1
ATOM 2830 C C . ARG A 1 356 ? -15.574 -10.890 -1.494 1.00 93.38 356 ARG A C 1
ATOM 2832 O O . ARG A 1 356 ? -15.964 -10.725 -0.343 1.00 93.38 356 ARG A O 1
ATOM 2839 N N . ARG A 1 357 ? -16.251 -10.443 -2.556 1.00 93.00 357 ARG A N 1
ATOM 2840 C CA . ARG A 1 357 ? -17.478 -9.628 -2.454 1.00 93.00 357 ARG A CA 1
ATOM 2841 C C . ARG A 1 357 ? -18.581 -10.286 -1.625 1.00 93.00 357 ARG A C 1
ATOM 2843 O O . ARG A 1 357 ? -19.333 -9.579 -0.973 1.00 93.00 357 ARG A O 1
ATOM 2850 N N . GLU A 1 358 ? -18.667 -11.613 -1.643 1.00 93.12 358 GLU A N 1
ATOM 2851 C CA . GLU A 1 358 ? -19.648 -12.387 -0.868 1.00 93.12 358 GLU A CA 1
ATOM 2852 C C . GLU A 1 358 ? -19.450 -12.295 0.653 1.00 93.12 358 GLU A C 1
ATOM 2854 O O . GLU A 1 358 ? -20.411 -12.475 1.394 1.00 93.12 358 GLU A O 1
ATOM 2859 N N . ASN A 1 359 ? -18.241 -11.955 1.110 1.00 93.88 359 ASN A N 1
ATOM 2860 C CA . ASN A 1 359 ? -17.935 -11.768 2.528 1.00 93.88 359 ASN A CA 1
ATOM 2861 C C . ASN A 1 359 ? -18.233 -10.338 3.004 1.00 93.88 359 ASN A C 1
ATOM 2863 O O . ASN A 1 359 ? -18.116 -10.061 4.194 1.00 93.88 359 ASN A O 1
ATOM 2867 N N . ILE A 1 360 ? -18.576 -9.422 2.090 1.00 96.50 360 ILE A N 1
ATOM 2868 C CA . ILE A 1 360 ? -18.761 -8.004 2.396 1.00 96.50 360 ILE A CA 1
ATOM 2869 C C . ILE A 1 360 ? -20.233 -7.704 2.665 1.00 96.50 360 ILE A C 1
ATOM 2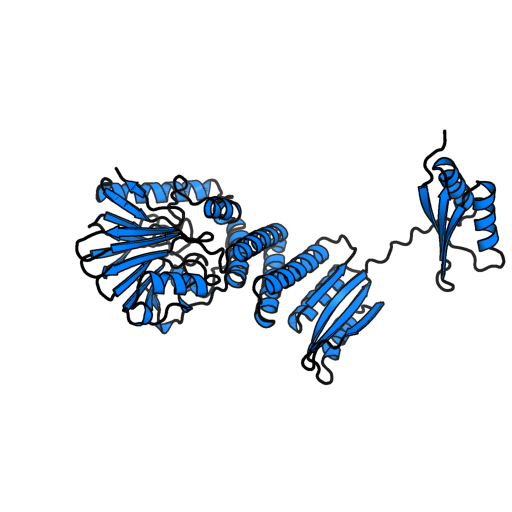871 O O . ILE A 1 360 ? -21.093 -7.845 1.795 1.00 96.50 360 ILE A O 1
ATOM 2875 N N . ARG A 1 361 ? -20.497 -7.169 3.853 1.00 96.94 361 ARG A N 1
ATOM 2876 C CA . ARG A 1 361 ? -21.739 -6.512 4.232 1.00 96.94 361 ARG A CA 1
ATOM 2877 C C . ARG A 1 361 ? -21.538 -4.998 4.206 1.00 96.94 361 ARG A C 1
ATOM 2879 O O . ARG A 1 361 ? -20.859 -4.428 5.056 1.00 96.94 361 ARG A O 1
ATOM 2886 N N . ILE A 1 362 ? -22.171 -4.347 3.236 1.00 96.69 362 ILE A N 1
ATOM 2887 C CA . ILE A 1 362 ? -22.192 -2.886 3.147 1.00 96.69 362 ILE A CA 1
ATO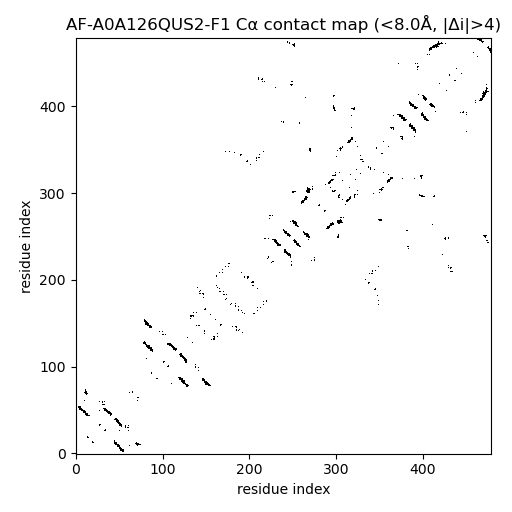M 2888 C C . ILE A 1 362 ? -23.248 -2.339 4.111 1.00 96.69 362 ILE A C 1
ATOM 2890 O O . ILE A 1 362 ? -24.384 -2.818 4.114 1.00 96.69 362 ILE A O 1
ATOM 2894 N N . ILE A 1 363 ? -22.877 -1.340 4.910 1.00 95.75 363 ILE A N 1
ATOM 2895 C CA . ILE A 1 363 ? -23.751 -0.718 5.909 1.00 95.75 363 ILE A CA 1
ATOM 2896 C C . ILE A 1 363 ? -24.046 0.753 5.619 1.00 95.75 363 ILE A C 1
ATOM 2898 O O . ILE A 1 363 ? -23.190 1.504 5.155 1.00 95.75 363 ILE A O 1
ATOM 2902 N N . GLY A 1 364 ? -25.271 1.153 5.971 1.00 88.44 364 GLY A N 1
ATOM 2903 C CA . GLY A 1 364 ? -25.767 2.522 5.876 1.00 88.44 364 GLY A CA 1
ATOM 2904 C C . GLY A 1 364 ? -25.909 3.071 4.452 1.00 88.44 364 GLY A C 1
ATOM 2905 O O . GLY A 1 364 ? -25.545 2.444 3.461 1.00 88.44 364 GLY A O 1
ATOM 2906 N N . ASP A 1 365 ? -26.475 4.273 4.369 1.00 84.00 365 ASP A N 1
ATOM 2907 C CA . ASP A 1 365 ? -26.561 5.085 3.150 1.00 84.00 365 ASP A CA 1
ATOM 2908 C C . ASP A 1 365 ? -26.388 6.552 3.551 1.00 84.00 365 ASP A C 1
ATOM 2910 O O . ASP A 1 365 ? -27.349 7.303 3.747 1.00 84.00 365 ASP A O 1
ATOM 2914 N N . ALA A 1 366 ? -25.140 6.939 3.814 1.00 88.19 366 ALA A N 1
ATOM 2915 C CA . ALA A 1 366 ? -24.837 8.318 4.151 1.00 88.19 366 ALA A CA 1
ATOM 2916 C C . ALA A 1 366 ? -24.968 9.218 2.905 1.00 88.19 366 ALA A C 1
ATOM 2918 O O . ALA A 1 366 ? -24.673 8.796 1.782 1.00 88.19 366 ALA A O 1
ATOM 2919 N N . PRO A 1 367 ? -25.381 10.491 3.071 1.00 88.06 367 PRO A N 1
ATOM 2920 C CA . PRO A 1 367 ? -25.491 11.418 1.954 1.00 88.06 367 PRO A CA 1
ATOM 2921 C C . PRO A 1 367 ? -24.191 11.512 1.143 1.00 88.06 367 PRO A C 1
ATOM 2923 O O . PRO A 1 367 ? -23.085 11.410 1.676 1.00 88.06 367 PRO A O 1
ATOM 2926 N N . LYS A 1 368 ? -24.299 11.813 -0.157 1.00 82.38 368 LYS A N 1
ATOM 2927 C CA . LYS A 1 368 ? -23.116 11.989 -1.027 1.00 82.38 368 LYS A CA 1
ATOM 2928 C C . LYS A 1 368 ? -22.106 13.004 -0.478 1.00 82.38 368 LYS A C 1
ATOM 2930 O O . LYS A 1 368 ? -20.912 12.857 -0.714 1.00 82.38 368 LYS A O 1
ATOM 2935 N N . SER A 1 369 ? -22.593 14.017 0.237 1.00 83.75 369 SER A N 1
ATOM 2936 C CA . SER A 1 369 ? -21.793 14.996 0.966 1.00 83.75 369 SER A CA 1
ATOM 2937 C C . SER A 1 369 ? -22.487 15.325 2.287 1.00 83.75 369 SER A C 1
ATOM 2939 O O . SER A 1 369 ? -23.696 15.563 2.306 1.00 83.75 369 SER A O 1
ATOM 2941 N N . HIS A 1 370 ? -21.728 15.322 3.378 1.00 88.81 370 HIS A N 1
ATOM 2942 C CA . HIS A 1 370 ? -22.161 15.750 4.705 1.00 88.81 370 HIS A CA 1
ATOM 2943 C C . HIS A 1 370 ? -20.958 16.282 5.489 1.00 88.81 370 HIS A C 1
ATOM 2945 O O . HIS A 1 370 ? -19.823 15.875 5.252 1.00 88.81 370 HIS A O 1
ATOM 2951 N N . SER A 1 371 ? -21.213 17.204 6.417 1.00 87.50 371 SER A N 1
ATOM 2952 C CA . SER A 1 371 ? -20.197 17.771 7.311 1.00 87.50 371 SER A CA 1
ATOM 2953 C C . SER A 1 371 ? -20.175 17.112 8.691 1.00 87.50 371 SER A C 1
ATOM 2955 O O . SER A 1 371 ? -19.234 17.327 9.450 1.00 87.50 371 SER A O 1
ATOM 2957 N N . GLU A 1 372 ? -21.207 16.343 9.033 1.00 91.25 372 GLU A N 1
ATOM 2958 C CA . GLU A 1 372 ? -21.404 15.757 10.362 1.00 91.25 372 GLU A CA 1
ATOM 2959 C C . GLU A 1 372 ?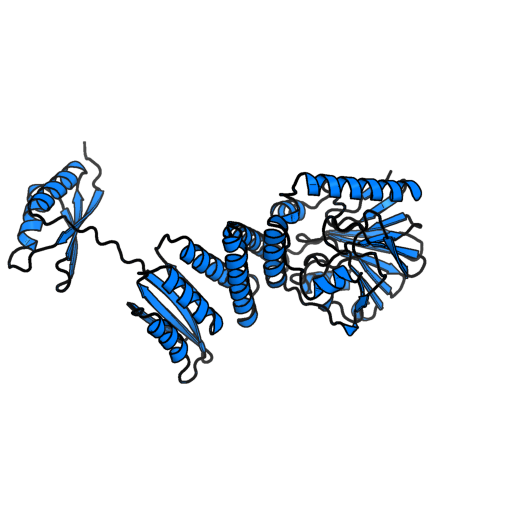 -21.152 14.251 10.363 1.00 91.25 372 GLU A C 1
ATOM 2961 O O . GLU A 1 372 ? -21.135 13.624 9.305 1.00 91.25 372 GLU A O 1
ATOM 2966 N N . PHE A 1 373 ? -21.011 13.672 11.557 1.00 94.00 373 PHE A N 1
ATOM 2967 C CA . PHE A 1 373 ? -20.988 12.222 11.721 1.00 94.00 373 PHE A CA 1
ATOM 2968 C C . PHE A 1 373 ? -22.390 11.632 11.515 1.00 94.00 373 PHE A C 1
ATOM 2970 O O . PHE A 1 373 ? -23.333 11.999 12.219 1.00 94.00 373 PHE A O 1
ATOM 2977 N N . VAL A 1 374 ? -22.530 10.710 10.563 1.00 95.38 374 VAL A N 1
ATOM 2978 C CA . VAL A 1 374 ? -23.810 10.081 10.197 1.00 95.38 374 VAL A CA 1
ATOM 2979 C C . VAL A 1 374 ? -23.827 8.639 10.683 1.00 95.38 374 VAL A C 1
ATOM 2981 O O . VAL A 1 374 ? -22.991 7.847 10.270 1.00 95.38 374 VAL A O 1
ATOM 2984 N N . LEU A 1 375 ? -24.777 8.279 11.549 1.00 96.56 375 LEU A N 1
ATOM 2985 C CA . LEU A 1 375 ? -24.934 6.893 11.999 1.00 96.56 375 LEU A CA 1
ATOM 2986 C C . LEU A 1 375 ? -25.316 6.003 10.807 1.00 96.56 375 LEU A C 1
ATOM 2988 O O . LEU A 1 375 ? -26.347 6.235 10.178 1.00 96.56 375 LEU A O 1
ATOM 2992 N N . LEU A 1 376 ? -24.500 4.989 10.526 1.00 97.00 376 LEU A N 1
ATOM 2993 C CA . LEU A 1 376 ? -24.722 4.026 9.449 1.00 97.00 376 LEU A CA 1
ATOM 2994 C C . LEU A 1 376 ? -25.461 2.784 9.938 1.00 97.00 376 LEU A C 1
ATOM 2996 O O . LEU A 1 376 ? -26.424 2.352 9.309 1.00 97.00 376 LEU A O 1
ATOM 3000 N N . ASP A 1 377 ? -24.990 2.201 11.040 1.00 97.62 377 ASP A N 1
ATOM 3001 C CA . ASP A 1 377 ? -25.523 0.956 11.591 1.00 97.62 377 ASP A CA 1
ATOM 3002 C C . ASP A 1 377 ? -25.181 0.823 13.082 1.00 97.62 377 ASP A C 1
ATOM 3004 O O . ASP A 1 377 ? -24.349 1.558 13.634 1.00 97.62 377 ASP A O 1
ATOM 3008 N N . LYS A 1 378 ? -25.839 -0.136 13.733 1.00 97.25 378 LYS A N 1
ATOM 3009 C CA . LYS A 1 378 ? -25.540 -0.585 15.088 1.00 97.25 378 LYS A CA 1
ATOM 3010 C C . LYS A 1 378 ? -25.263 -2.080 15.081 1.00 97.25 378 LYS A C 1
ATOM 3012 O O . LYS A 1 378 ? -26.086 -2.871 14.626 1.00 97.25 378 LYS A O 1
ATOM 3017 N N . LEU A 1 379 ? -24.128 -2.471 15.644 1.00 96.94 379 LEU A N 1
ATOM 3018 C CA . LEU A 1 379 ? -23.709 -3.862 15.743 1.00 96.94 379 LEU A CA 1
ATOM 3019 C C . LEU A 1 379 ? -23.601 -4.265 17.211 1.00 96.94 379 LEU A C 1
ATOM 3021 O O . LEU A 1 379 ? -22.912 -3.616 17.995 1.00 96.94 379 LEU A O 1
ATOM 3025 N N . ARG A 1 380 ? -24.252 -5.365 17.585 1.00 97.31 380 ARG A N 1
ATOM 3026 C CA . ARG A 1 380 ? -24.068 -5.974 18.903 1.00 97.31 380 ARG A CA 1
ATOM 3027 C C . ARG A 1 380 ? -22.958 -7.019 18.838 1.00 97.31 380 ARG A C 1
ATOM 3029 O O . ARG A 1 380 ? -23.003 -7.896 17.981 1.00 97.31 380 ARG A O 1
ATOM 3036 N N . PHE A 1 381 ? -22.017 -6.954 19.775 1.00 97.69 381 PHE A N 1
ATOM 3037 C CA . PHE A 1 381 ? -20.954 -7.941 19.950 1.00 97.69 381 PHE A CA 1
ATOM 3038 C C . PHE A 1 381 ? -20.925 -8.378 21.416 1.00 97.69 381 PHE A C 1
ATOM 3040 O O . PHE A 1 381 ? -20.551 -7.596 22.285 1.00 97.69 381 PHE A O 1
ATOM 3047 N N . GLY A 1 382 ? -21.390 -9.599 21.696 1.00 96.19 382 GLY A N 1
ATOM 3048 C CA . GLY A 1 382 ? -21.550 -10.092 23.066 1.00 96.19 382 GLY A CA 1
ATOM 3049 C C . GLY A 1 382 ? -22.424 -9.169 23.927 1.00 96.19 382 GLY A C 1
ATOM 3050 O O . GLY A 1 382 ? -23.612 -8.936 23.640 1.00 96.19 382 GLY A O 1
ATOM 3051 N N . ASP A 1 383 ? -21.815 -8.626 24.978 1.00 97.00 383 ASP A N 1
ATOM 3052 C CA . ASP A 1 383 ? -22.426 -7.732 25.960 1.00 97.00 383 ASP A CA 1
ATOM 3053 C C . ASP A 1 383 ? -22.294 -6.231 25.633 1.00 97.00 383 ASP A C 1
ATOM 3055 O O . ASP A 1 383 ? -22.816 -5.401 26.380 1.00 97.00 383 ASP A O 1
ATOM 3059 N N . ILE A 1 384 ? -21.674 -5.865 24.502 1.00 97.75 384 ILE A N 1
ATOM 3060 C CA . ILE A 1 384 ? -21.505 -4.467 24.076 1.00 97.75 384 ILE A CA 1
ATOM 3061 C C . ILE A 1 384 ? -22.242 -4.138 22.764 1.00 97.75 384 ILE A C 1
ATOM 3063 O O . ILE A 1 384 ? -22.478 -4.996 21.911 1.00 97.75 384 ILE A O 1
ATOM 3067 N N . GLU A 1 385 ? -22.604 -2.862 22.595 1.00 98.31 385 GLU A N 1
ATOM 3068 C CA . GLU A 1 385 ? -23.184 -2.303 21.362 1.00 98.31 385 GLU A CA 1
ATOM 3069 C C . GLU A 1 385 ? -22.217 -1.281 20.749 1.00 98.31 385 GLU A C 1
ATOM 3071 O O . GLU A 1 385 ? -21.715 -0.387 21.439 1.00 98.31 385 GLU A O 1
ATOM 3076 N N . LEU A 1 386 ? -21.967 -1.423 19.450 1.00 98.44 386 LEU A N 1
ATOM 3077 C CA . LEU A 1 386 ? -21.130 -0.553 18.635 1.00 98.44 386 LEU A CA 1
ATOM 3078 C C . LEU A 1 386 ? -22.019 0.270 17.698 1.00 98.44 386 LEU A C 1
ATOM 3080 O O . LEU A 1 386 ? -22.804 -0.280 16.930 1.00 98.44 386 LEU A O 1
ATOM 3084 N N . GLU A 1 387 ? -21.879 1.589 17.746 1.00 98.19 387 GLU A N 1
ATOM 3085 C CA . GLU A 1 387 ? -22.479 2.538 16.811 1.00 98.19 387 GLU A CA 1
ATOM 3086 C C . GLU A 1 387 ? -21.429 2.912 15.757 1.00 98.19 387 GLU A C 1
ATOM 3088 O O . GLU A 1 387 ? -20.342 3.374 16.110 1.00 98.19 387 GLU A O 1
ATOM 3093 N N . ILE A 1 388 ? -21.734 2.707 14.474 1.00 98.19 388 ILE A N 1
ATOM 3094 C CA . ILE A 1 388 ? -20.787 2.930 13.373 1.00 98.19 388 ILE A CA 1
ATOM 3095 C C . ILE A 1 388 ? -21.189 4.203 12.632 1.00 98.19 388 ILE A C 1
ATOM 3097 O O . ILE A 1 388 ? -22.312 4.298 12.135 1.00 98.19 388 ILE A O 1
ATOM 3101 N N . PHE A 1 389 ? -20.289 5.182 12.566 1.00 97.00 389 PHE A N 1
ATOM 3102 C CA . PHE A 1 389 ? -20.551 6.496 11.989 1.00 97.00 389 PHE A CA 1
ATOM 3103 C C . PHE A 1 389 ? -19.689 6.793 10.767 1.00 97.00 389 PHE A C 1
ATOM 3105 O O . PHE A 1 389 ? -18.469 6.775 10.840 1.00 97.00 389 PHE A O 1
ATOM 3112 N N . GLU A 1 390 ? -20.367 7.207 9.709 1.00 95.62 390 GLU A N 1
ATOM 3113 C CA . GLU A 1 390 ? -19.913 8.056 8.617 1.00 95.62 390 GLU A CA 1
ATOM 3114 C C . GLU A 1 390 ? -19.214 9.361 9.022 1.00 95.62 390 GLU A C 1
ATOM 3116 O O . GLU A 1 390 ? -19.941 10.289 9.366 1.00 95.62 390 GLU A O 1
ATOM 3121 N N . GLY A 1 391 ? -17.888 9.510 8.945 1.00 91.62 391 GLY A N 1
ATOM 3122 C CA . GLY A 1 391 ? -17.230 10.819 9.049 1.00 91.62 391 GLY A CA 1
ATOM 3123 C C . GLY A 1 391 ? -17.374 11.697 7.788 1.00 91.62 391 GLY A C 1
ATOM 3124 O O . GLY A 1 391 ? -17.687 11.205 6.710 1.00 91.62 391 GLY A O 1
ATOM 3125 N N . PRO A 1 392 ? -17.095 13.011 7.858 1.00 85.25 392 PRO A N 1
ATOM 3126 C CA . PRO A 1 392 ? -17.230 13.949 6.726 1.00 85.25 392 PRO A CA 1
ATOM 3127 C C . PRO A 1 392 ? -16.210 13.758 5.579 1.00 85.25 392 PRO A C 1
ATOM 3129 O O . PRO A 1 392 ? -16.104 14.606 4.687 1.00 85.25 392 PRO A O 1
ATOM 3132 N N . GLY A 1 393 ? -15.435 12.669 5.597 1.00 77.94 393 GLY A N 1
ATOM 3133 C CA . GLY A 1 393 ? -14.488 12.304 4.545 1.00 77.94 393 GLY A CA 1
ATOM 3134 C C . GLY A 1 393 ? -13.256 13.207 4.456 1.00 77.94 393 GLY A C 1
ATOM 3135 O O . GLY A 1 393 ? -12.940 13.700 3.373 1.00 77.94 393 GLY A O 1
ATOM 3136 N N . THR A 1 394 ? -12.601 13.491 5.588 1.00 76.81 394 THR A N 1
ATOM 3137 C CA . THR A 1 394 ? -11.422 14.380 5.652 1.00 76.81 394 THR A CA 1
ATOM 3138 C C . THR A 1 394 ? -10.079 13.684 5.490 1.00 76.81 394 THR A C 1
ATOM 3140 O O . THR A 1 394 ? -9.140 14.330 5.045 1.00 76.81 394 THR A O 1
ATOM 3143 N N . HIS A 1 395 ? -9.978 12.403 5.853 1.00 76.44 395 HIS A N 1
ATOM 3144 C CA . HIS A 1 395 ? -8.812 11.565 5.539 1.00 76.44 395 HIS A CA 1
ATOM 3145 C C . HIS A 1 395 ? -9.051 10.834 4.218 1.00 76.44 395 HIS A C 1
ATOM 3147 O O . HIS A 1 395 ? -8.447 11.143 3.197 1.00 76.44 395 HIS A O 1
ATOM 3153 N N . THR A 1 396 ? -10.052 9.958 4.222 1.00 79.81 396 THR A N 1
ATOM 3154 C CA . THR A 1 396 ? -10.557 9.230 3.060 1.00 79.81 396 THR A CA 1
ATOM 3155 C C . THR A 1 396 ? -12.077 9.343 3.019 1.00 79.81 396 THR A C 1
ATOM 3157 O O . THR A 1 396 ? -12.739 9.555 4.040 1.00 79.81 396 THR A O 1
ATOM 3160 N N . LYS A 1 397 ? -12.662 9.240 1.824 1.00 81.88 397 LYS A N 1
ATOM 3161 C CA . LYS A 1 397 ? -14.122 9.134 1.686 1.00 81.88 397 LYS A CA 1
ATOM 3162 C C . LYS A 1 397 ? -14.567 7.809 2.303 1.00 81.88 397 LYS A C 1
ATOM 3164 O O . LYS A 1 397 ? -13.886 6.811 2.121 1.00 81.88 397 LYS A O 1
ATOM 3169 N N . GLY A 1 398 ? -15.695 7.791 3.007 1.00 84.94 398 GLY A N 1
ATOM 3170 C CA . GLY A 1 398 ? -16.131 6.584 3.710 1.00 84.94 398 GLY A CA 1
ATOM 3171 C C . GLY A 1 398 ? -15.582 6.438 5.121 1.00 84.94 398 GLY A C 1
ATOM 3172 O O . GLY A 1 398 ? -16.141 5.656 5.873 1.00 84.94 398 GLY A O 1
ATOM 3173 N N . GLN A 1 399 ? -14.552 7.201 5.520 1.00 90.75 399 GLN A N 1
ATOM 3174 C CA . GLN A 1 399 ? -13.896 6.999 6.813 1.00 90.75 399 GLN A CA 1
ATOM 3175 C C . GLN A 1 399 ? -14.900 6.904 7.968 1.00 90.75 399 GLN A C 1
ATOM 3177 O O . GLN A 1 399 ? -15.617 7.867 8.270 1.00 90.75 399 GLN A O 1
ATOM 3182 N N . THR A 1 400 ? -14.908 5.750 8.634 1.00 95.44 400 THR A N 1
ATOM 3183 C CA . THR A 1 400 ? -15.822 5.467 9.732 1.00 95.44 400 THR A CA 1
ATOM 3184 C C . THR A 1 400 ? -15.169 5.651 11.099 1.00 95.44 400 THR A C 1
ATOM 3186 O O . THR A 1 400 ? -13.969 5.454 11.299 1.00 95.44 400 THR A O 1
ATOM 3189 N N . VAL A 1 401 ? -15.997 6.031 12.069 1.00 96.75 401 VAL A N 1
ATOM 3190 C CA . VAL A 1 401 ? -15.678 6.044 13.498 1.00 96.75 401 VAL A CA 1
ATOM 3191 C C . VAL A 1 401 ? -16.633 5.093 14.201 1.00 96.75 401 VAL A C 1
ATOM 3193 O O . VAL A 1 401 ? -17.841 5.135 13.969 1.00 96.75 401 VAL A O 1
ATOM 3196 N N . ILE A 1 402 ? -16.108 4.248 15.085 1.00 98.25 402 ILE A N 1
ATOM 3197 C CA . ILE A 1 402 ? -16.897 3.240 15.799 1.00 98.25 402 ILE A CA 1
ATOM 3198 C C . ILE A 1 402 ? -16.926 3.599 17.278 1.00 98.25 402 ILE A C 1
ATOM 3200 O O . ILE A 1 402 ? -15.886 3.797 17.909 1.00 98.25 402 ILE A O 1
ATOM 3204 N N . ILE A 1 403 ? -18.126 3.684 17.841 1.00 98.12 403 ILE A N 1
ATOM 3205 C CA . ILE A 1 403 ? -18.359 4.176 19.196 1.00 98.12 403 ILE A CA 1
ATOM 3206 C C . ILE A 1 403 ? -19.071 3.112 20.014 1.00 98.12 403 ILE A C 1
ATOM 3208 O O . ILE A 1 403 ? -20.158 2.667 19.666 1.00 98.12 403 ILE A O 1
ATOM 3212 N N . CYS A 1 404 ? -18.505 2.772 21.166 1.00 97.88 404 CYS A N 1
ATOM 3213 C CA . CYS A 1 404 ? -19.189 1.994 22.188 1.00 97.88 404 CYS A CA 1
ATOM 3214 C C . CYS A 1 404 ? -19.459 2.889 23.395 1.00 97.88 404 CYS A C 1
ATOM 3216 O O . CYS A 1 404 ? -18.529 3.273 24.104 1.00 97.88 404 CYS A O 1
ATOM 3218 N N . ARG A 1 405 ? -20.722 3.235 23.665 1.00 96.31 405 ARG A N 1
ATOM 3219 C CA . ARG A 1 405 ? -21.062 4.154 24.773 1.00 96.31 405 ARG A CA 1
ATOM 3220 C C . ARG A 1 405 ? -20.775 3.559 26.151 1.00 96.31 405 ARG A C 1
ATOM 3222 O O . ARG A 1 405 ? -20.404 4.290 27.064 1.00 96.31 405 ARG A O 1
ATOM 3229 N N . ASN A 1 406 ? -20.910 2.245 26.287 1.00 93.88 406 ASN A N 1
ATOM 3230 C CA . ASN A 1 406 ? -20.565 1.488 27.482 1.00 93.88 406 ASN A CA 1
ATOM 3231 C C . ASN A 1 406 ? -19.796 0.238 27.034 1.00 93.88 406 ASN A C 1
ATOM 3233 O O . ASN A 1 406 ? -20.422 -0.606 26.398 1.00 93.88 406 ASN A O 1
ATOM 3237 N N . PRO A 1 407 ? -18.476 0.135 27.288 1.00 95.31 407 PRO A N 1
ATOM 3238 C CA . PRO A 1 407 ? -17.716 0.795 28.359 1.00 95.31 407 PRO A CA 1
ATOM 3239 C C . PRO A 1 407 ? -16.892 2.030 27.938 1.00 95.31 407 PRO A C 1
ATOM 3241 O O . PRO A 1 407 ? -15.836 2.286 28.510 1.00 95.31 407 PRO A O 1
ATOM 3244 N N . LYS A 1 408 ? -17.379 2.839 26.984 1.00 96.94 408 LYS A N 1
ATOM 3245 C CA . LYS A 1 408 ? -16.719 4.059 26.460 1.00 96.94 408 LYS A CA 1
ATOM 3246 C C . LYS A 1 408 ? -15.473 3.762 25.620 1.00 96.94 408 LYS A C 1
ATOM 3248 O O . LYS A 1 408 ? -14.358 4.148 25.970 1.00 96.94 408 LYS A O 1
ATOM 3253 N N . LEU A 1 409 ? -15.684 3.111 24.482 1.00 97.62 409 LEU A N 1
ATOM 3254 C CA . LEU A 1 409 ? -14.656 2.872 23.466 1.00 97.62 409 LEU A CA 1
ATOM 3255 C C . LEU A 1 409 ? -14.891 3.769 22.261 1.00 97.62 409 LEU A C 1
ATOM 3257 O O . LEU A 1 409 ? -16.037 4.028 21.887 1.00 97.62 409 LEU A O 1
ATOM 3261 N N . LEU A 1 410 ? -13.801 4.206 21.646 1.00 97.88 410 LEU A N 1
ATOM 3262 C CA . LEU A 1 410 ? -13.830 5.002 20.432 1.00 97.88 410 LEU A CA 1
ATOM 3263 C C . LEU A 1 410 ? -12.721 4.545 19.487 1.00 97.88 410 LEU A C 1
ATOM 3265 O O . LEU A 1 410 ? -11.554 4.771 19.791 1.00 97.88 410 LEU A O 1
ATOM 3269 N N . PHE A 1 411 ? -13.077 3.966 18.344 1.00 98.06 411 PHE A N 1
ATOM 3270 C CA . PHE A 1 411 ? -12.144 3.668 17.256 1.00 98.06 411 PHE A CA 1
ATOM 3271 C C . PHE A 1 411 ? -12.255 4.743 16.186 1.00 98.06 411 PHE A C 1
ATOM 3273 O O . PHE A 1 411 ? -13.355 5.027 15.714 1.00 98.06 411 PHE A O 1
ATOM 3280 N N . THR A 1 412 ? -11.134 5.355 15.820 1.00 95.00 412 THR A N 1
ATOM 3281 C CA . THR A 1 412 ? -11.136 6.562 14.979 1.00 95.00 412 THR A CA 1
ATOM 3282 C C . THR A 1 412 ? -10.498 6.378 13.608 1.00 95.00 412 THR A C 1
ATOM 3284 O O . THR A 1 412 ? -10.524 7.321 12.817 1.00 95.00 412 THR A O 1
ATOM 3287 N N . GLY A 1 413 ? -9.827 5.243 13.375 1.00 92.44 413 GLY A N 1
ATOM 3288 C CA . GLY A 1 413 ? -8.819 5.137 12.320 1.00 92.44 413 GLY A CA 1
ATOM 3289 C C . GLY A 1 413 ? -7.842 6.315 12.409 1.00 92.44 413 GLY A C 1
ATOM 3290 O O . GLY A 1 413 ? -7.516 6.789 13.507 1.00 92.44 413 GLY A O 1
ATOM 3291 N N . ASP A 1 414 ? -7.486 6.872 11.258 1.00 89.44 414 ASP A N 1
ATOM 3292 C CA . ASP A 1 414 ? -6.487 7.940 11.135 1.00 89.44 414 ASP A CA 1
ATOM 3293 C C . ASP A 1 414 ? -6.951 9.347 11.530 1.00 89.44 414 ASP A C 1
ATOM 3295 O O . ASP A 1 414 ? -6.172 10.305 11.503 1.00 89.44 414 ASP A O 1
ATOM 3299 N N . LEU A 1 415 ? -8.191 9.516 12.006 1.00 88.69 415 LEU A N 1
ATOM 3300 C CA . LEU A 1 415 ? -8.596 10.797 12.601 1.00 88.69 415 LEU A CA 1
ATOM 3301 C C . LEU A 1 415 ? -7.805 11.124 13.876 1.00 88.69 415 LEU A C 1
ATOM 3303 O O . LEU A 1 415 ? -7.654 12.304 14.219 1.00 88.69 415 LEU A O 1
ATOM 3307 N N . TYR A 1 416 ? -7.277 10.111 14.568 1.00 88.75 416 TYR A N 1
ATOM 3308 C CA . TYR A 1 416 ? -6.471 10.277 15.771 1.00 88.75 416 TYR A CA 1
ATOM 3309 C C . TYR A 1 416 ? -5.278 9.313 15.806 1.00 88.75 416 TYR A C 1
ATOM 3311 O O . TYR A 1 416 ? -5.424 8.117 15.571 1.00 88.75 416 TYR A O 1
ATOM 3319 N N . SER A 1 417 ? -4.126 9.849 16.214 1.00 86.81 417 SER A N 1
ATOM 3320 C CA . SER A 1 417 ? -2.897 9.108 16.506 1.00 86.81 417 SER A CA 1
ATOM 3321 C C . SER A 1 417 ? -2.364 9.511 17.882 1.00 86.81 417 SER A C 1
ATOM 3323 O O . SER A 1 417 ? -2.438 10.676 18.292 1.00 86.81 417 SER A O 1
ATOM 3325 N N . ASN A 1 418 ? -1.841 8.549 18.638 1.00 89.56 418 ASN A N 1
ATOM 3326 C CA . ASN A 1 418 ? -1.214 8.778 19.933 1.00 89.56 418 ASN A CA 1
ATOM 3327 C C . ASN A 1 418 ? 0.310 8.875 19.804 1.00 89.56 418 ASN A C 1
ATOM 3329 O O . ASN A 1 418 ? 1.052 8.019 20.281 1.00 89.56 418 ASN A O 1
ATOM 3333 N N . ASP A 1 419 ? 0.781 9.977 19.223 1.00 83.19 419 ASP A N 1
ATOM 3334 C CA . ASP A 1 419 ? 2.210 10.203 18.943 1.00 83.19 419 ASP A CA 1
ATOM 3335 C C . ASP A 1 419 ? 3.090 10.286 20.205 1.00 83.19 419 ASP A C 1
ATOM 3337 O O . ASP A 1 419 ? 4.316 10.273 20.124 1.00 83.19 419 ASP A O 1
ATOM 3341 N N . LYS A 1 420 ? 2.477 10.387 21.394 1.00 87.44 420 LYS A N 1
ATOM 3342 C CA . LYS A 1 420 ? 3.186 10.412 22.683 1.00 87.44 420 LYS A CA 1
ATOM 3343 C C . LYS A 1 420 ? 3.550 9.023 23.204 1.00 87.44 420 LYS A C 1
ATOM 3345 O O . LYS A 1 420 ? 4.402 8.934 24.084 1.00 87.44 420 LYS A O 1
ATOM 3350 N N . ASP A 1 421 ? 2.890 7.977 22.718 1.00 90.44 421 ASP A N 1
ATOM 3351 C CA . ASP A 1 421 ? 3.131 6.586 23.111 1.00 90.44 421 ASP A CA 1
ATOM 3352 C C . ASP A 1 421 ? 3.134 5.702 21.863 1.00 90.44 421 ASP A C 1
ATOM 3354 O O . ASP A 1 421 ? 2.248 4.879 21.633 1.00 90.44 421 ASP A O 1
ATOM 3358 N N . VAL A 1 422 ? 4.145 5.918 21.030 1.00 88.50 422 VAL A N 1
ATOM 3359 C CA . VAL A 1 422 ? 4.406 5.137 19.826 1.00 88.50 422 VAL A CA 1
ATOM 3360 C C . VAL A 1 422 ? 5.724 4.387 20.003 1.00 88.50 422 VAL A C 1
ATOM 3362 O O . VAL A 1 422 ? 6.679 4.923 20.573 1.00 88.50 422 VAL A O 1
ATOM 3365 N N . ILE A 1 423 ? 5.780 3.137 19.544 1.00 89.56 423 ILE A N 1
ATOM 3366 C CA . ILE A 1 423 ? 7.034 2.375 19.533 1.00 89.56 423 ILE A CA 1
ATOM 3367 C C . ILE A 1 423 ? 8.048 3.025 18.568 1.00 89.56 423 ILE A C 1
ATOM 3369 O O . ILE A 1 423 ? 7.626 3.625 17.572 1.00 89.56 423 ILE A O 1
ATOM 3373 N N . PRO A 1 424 ? 9.367 2.955 18.845 1.00 90.31 424 PRO A N 1
ATOM 3374 C CA . PRO A 1 424 ? 10.390 3.649 18.056 1.00 90.31 424 PRO A CA 1
ATOM 3375 C C . PRO A 1 424 ? 10.328 3.368 16.552 1.00 90.31 424 PRO A C 1
ATOM 3377 O O . PRO A 1 424 ? 10.424 4.295 15.750 1.00 90.31 424 PRO A O 1
ATOM 3380 N N . GLU A 1 425 ? 10.106 2.110 16.182 1.00 91.31 425 GLU A N 1
ATOM 3381 C CA . GLU A 1 425 ? 9.993 1.637 14.803 1.00 91.31 425 GLU A CA 1
ATOM 3382 C C . GLU A 1 425 ? 8.849 2.360 14.084 1.00 91.31 425 GLU A C 1
ATOM 3384 O O . GLU A 1 425 ? 9.007 2.909 12.997 1.00 91.31 425 GLU A O 1
ATOM 3389 N N . ARG A 1 426 ? 7.701 2.492 14.746 1.00 88.56 426 ARG A N 1
ATOM 3390 C CA . ARG A 1 426 ? 6.533 3.148 14.163 1.00 88.56 426 ARG A CA 1
ATOM 3391 C C . ARG A 1 426 ? 6.671 4.668 14.089 1.00 88.56 426 ARG A C 1
ATOM 3393 O O . ARG A 1 426 ? 6.138 5.287 13.173 1.00 88.56 426 ARG A O 1
ATOM 3400 N N . ALA A 1 427 ? 7.443 5.279 14.989 1.00 87.69 427 ALA A N 1
ATOM 3401 C CA . ALA A 1 427 ? 7.836 6.681 14.843 1.00 87.69 427 ALA A CA 1
ATOM 3402 C C . ALA A 1 427 ? 8.739 6.914 13.617 1.00 87.69 427 ALA A C 1
ATOM 3404 O O . ALA A 1 427 ? 8.743 8.013 13.061 1.00 87.69 427 ALA A O 1
ATOM 3405 N N . GLU A 1 428 ? 9.526 5.915 13.209 1.00 89.06 428 GLU A N 1
ATOM 3406 C CA . GLU A 1 428 ? 10.309 5.950 11.972 1.00 89.06 428 GLU A CA 1
ATOM 3407 C C . GLU A 1 428 ? 9.419 5.732 10.745 1.00 89.06 428 GLU A C 1
ATOM 3409 O O . GLU A 1 428 ? 9.458 6.552 9.826 1.00 89.06 428 GLU A O 1
ATOM 3414 N N . TYR A 1 429 ? 8.539 4.726 10.781 1.00 87.75 429 TYR A N 1
ATOM 3415 C CA . TYR A 1 429 ? 7.532 4.479 9.742 1.00 87.75 429 TYR A CA 1
ATOM 3416 C C . TYR A 1 429 ? 6.692 5.727 9.429 1.00 87.75 429 TYR A C 1
ATOM 3418 O O . TYR A 1 429 ? 6.552 6.110 8.266 1.00 87.75 429 TYR A O 1
ATOM 3426 N N . ASN A 1 430 ? 6.208 6.428 10.458 1.00 82.94 430 ASN A N 1
ATOM 3427 C CA . ASN A 1 430 ? 5.382 7.628 10.296 1.00 82.94 430 ASN A CA 1
ATOM 3428 C C . ASN A 1 430 ? 6.105 8.785 9.571 1.00 82.94 430 ASN A C 1
ATOM 3430 O O . ASN A 1 430 ? 5.449 9.696 9.076 1.00 82.94 430 ASN A O 1
ATOM 3434 N N . LYS A 1 431 ? 7.445 8.774 9.485 1.00 81.31 431 LYS A N 1
ATOM 3435 C CA . LYS A 1 431 ? 8.221 9.755 8.694 1.00 81.31 431 LYS A CA 1
ATOM 3436 C C . LYS A 1 431 ? 8.327 9.3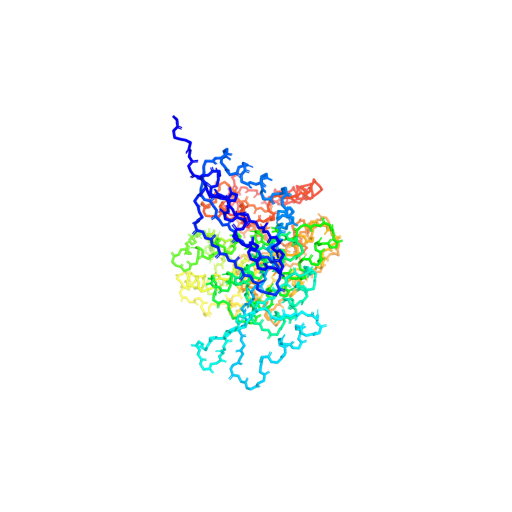72 7.216 1.00 81.31 431 LYS A C 1
ATOM 3438 O O . LYS A 1 431 ? 8.665 10.220 6.393 1.00 81.31 431 LYS A O 1
ATOM 3443 N N . ILE A 1 432 ? 8.110 8.097 6.900 1.00 77.56 432 ILE A N 1
ATOM 3444 C CA . ILE A 1 432 ? 8.187 7.533 5.549 1.00 77.56 432 ILE A CA 1
ATOM 3445 C C . ILE A 1 432 ? 6.819 7.623 4.865 1.00 77.56 432 ILE A C 1
ATOM 3447 O O . ILE A 1 432 ? 6.754 7.934 3.674 1.00 77.56 432 ILE A O 1
ATOM 3451 N N . ALA A 1 433 ? 5.740 7.377 5.614 1.00 66.56 433 ALA A N 1
ATOM 3452 C CA . ALA A 1 433 ? 4.372 7.443 5.118 1.00 66.56 433 ALA A CA 1
ATOM 3453 C C . ALA A 1 433 ? 3.992 8.898 4.737 1.00 66.56 433 ALA A C 1
ATOM 3455 O O . ALA A 1 433 ? 3.920 9.772 5.607 1.00 66.56 433 ALA A O 1
ATOM 3456 N N . PRO A 1 434 ? 3.742 9.193 3.446 1.00 58.00 434 PRO A N 1
ATOM 3457 C CA . PRO A 1 434 ? 3.550 10.557 2.949 1.00 58.00 434 PRO A CA 1
ATOM 3458 C C . PRO A 1 434 ? 2.267 11.223 3.468 1.00 58.00 434 PRO A C 1
ATOM 3460 O O . PRO A 1 434 ? 2.216 12.450 3.558 1.00 58.00 434 PRO A O 1
ATOM 3463 N N . PHE A 1 435 ? 1.266 10.434 3.874 1.00 53.94 435 PHE A N 1
ATOM 3464 C CA . PHE A 1 435 ? -0.044 10.920 4.325 1.00 53.94 435 PHE A CA 1
ATOM 3465 C C . PHE A 1 435 ? 0.018 11.857 5.540 1.00 53.94 435 PHE A C 1
ATOM 3467 O O . PHE A 1 435 ? -0.888 12.662 5.748 1.00 53.94 435 PHE A O 1
ATOM 3474 N N . LEU A 1 436 ? 1.100 11.806 6.323 1.00 46.34 436 LEU A N 1
ATOM 3475 C CA . LEU A 1 436 ? 1.234 12.604 7.541 1.00 46.34 436 LEU A CA 1
ATOM 3476 C C . LEU A 1 436 ? 1.878 13.984 7.322 1.00 46.34 436 LEU A C 1
ATOM 3478 O O . LEU A 1 436 ? 1.810 14.816 8.226 1.00 46.34 436 LEU A O 1
ATOM 3482 N N . SER A 1 437 ? 2.497 14.253 6.162 1.00 42.31 437 SER A N 1
ATOM 3483 C CA . SER A 1 437 ? 3.497 15.335 6.067 1.00 42.31 437 SER A CA 1
ATOM 3484 C C . SER A 1 437 ? 3.158 16.529 5.162 1.00 42.31 437 SER A C 1
ATOM 3486 O O . SER A 1 437 ? 3.848 17.539 5.262 1.00 42.31 437 SER A O 1
ATOM 3488 N N . GLU A 1 438 ? 2.117 16.486 4.319 1.00 52.31 438 GLU A N 1
ATOM 3489 C CA . GLU A 1 438 ? 1.842 17.574 3.351 1.00 52.31 438 GLU A CA 1
ATOM 3490 C C . GLU A 1 438 ? 0.338 17.869 3.188 1.00 52.31 438 GLU A C 1
ATOM 3492 O O . GLU A 1 438 ? -0.240 17.743 2.110 1.00 52.31 438 GLU A O 1
ATOM 3497 N N . ASN A 1 439 ? -0.334 18.254 4.276 1.00 55.88 439 ASN A N 1
ATOM 3498 C CA . ASN A 1 439 ? -1.712 18.750 4.204 1.00 55.88 439 ASN A CA 1
ATOM 3499 C C . ASN A 1 439 ? -1.740 20.229 3.791 1.00 55.88 439 ASN A C 1
ATOM 3501 O O . ASN A 1 439 ? -0.974 21.030 4.325 1.00 55.88 439 ASN A O 1
ATOM 3505 N N . SER A 1 440 ? -2.638 20.596 2.869 1.00 59.47 440 SER A N 1
ATOM 3506 C CA . SER A 1 440 ? -2.932 22.007 2.603 1.00 59.47 440 SER A CA 1
ATOM 3507 C C . SER A 1 440 ? -3.575 22.659 3.836 1.00 59.47 440 SER A C 1
ATOM 3509 O O . SER A 1 440 ? -4.094 21.957 4.707 1.00 59.47 440 SER A O 1
ATOM 3511 N N . GLU A 1 441 ? -3.570 23.993 3.923 1.00 65.81 441 GLU A N 1
ATOM 3512 C CA . GLU A 1 441 ? -4.259 24.704 5.014 1.00 65.81 441 GLU A CA 1
ATOM 3513 C C . GLU A 1 441 ? -5.747 24.317 5.095 1.00 65.81 441 GLU A C 1
ATOM 3515 O O . GLU A 1 441 ? -6.254 24.050 6.179 1.00 65.81 441 GLU A O 1
ATOM 3520 N N . GLU A 1 442 ? -6.419 24.167 3.949 1.00 66.62 442 GLU A N 1
ATOM 3521 C CA . GLU A 1 442 ? -7.823 23.747 3.885 1.00 66.62 442 GLU A CA 1
ATOM 3522 C C . GLU A 1 442 ? -8.034 22.322 4.426 1.00 66.62 442 GLU A C 1
ATOM 3524 O O . GLU A 1 442 ? -8.992 22.061 5.157 1.00 66.62 442 GLU A O 1
ATOM 3529 N N . ASP A 1 443 ? -7.123 21.393 4.126 1.00 72.31 443 ASP A N 1
ATOM 3530 C CA . ASP A 1 443 ? -7.192 20.029 4.662 1.00 72.31 443 ASP A CA 1
ATOM 3531 C C . ASP A 1 443 ? -6.972 20.006 6.178 1.00 72.31 443 ASP A C 1
ATOM 3533 O O . ASP A 1 443 ? -7.636 19.253 6.894 1.00 72.31 443 ASP A O 1
ATOM 3537 N N . LEU A 1 444 ? -6.059 20.844 6.679 1.00 76.12 444 LEU A N 1
ATOM 3538 C CA . LEU A 1 444 ? -5.815 20.997 8.113 1.00 76.12 444 LEU A CA 1
ATOM 3539 C C . LEU A 1 444 ? -7.033 21.589 8.827 1.00 76.12 444 LEU A C 1
ATOM 3541 O O . LEU A 1 444 ? -7.388 21.109 9.908 1.00 76.12 444 LEU A O 1
ATOM 3545 N N . ASP A 1 445 ? -7.702 22.569 8.223 1.00 82.75 445 ASP A N 1
ATOM 3546 C CA . ASP A 1 445 ? -8.933 23.157 8.753 1.00 82.75 445 ASP A CA 1
ATOM 3547 C C . ASP A 1 445 ? -10.063 22.125 8.800 1.00 82.75 445 ASP A C 1
ATOM 3549 O O . ASP A 1 445 ? -10.706 21.950 9.839 1.00 82.75 445 ASP A O 1
ATOM 3553 N N . ARG A 1 446 ? -10.259 21.360 7.719 1.00 81.94 446 ARG A N 1
ATOM 3554 C CA . ARG A 1 446 ? -11.260 20.281 7.668 1.00 81.94 446 ARG A CA 1
ATOM 3555 C C . ARG A 1 446 ? -10.974 19.180 8.688 1.00 81.94 446 ARG A C 1
ATOM 3557 O O . ARG A 1 446 ? -11.890 18.713 9.374 1.00 81.94 446 ARG A O 1
ATOM 3564 N N . LEU A 1 447 ? -9.712 18.774 8.826 1.00 83.06 447 LEU A N 1
ATOM 3565 C CA . LEU A 1 447 ? -9.293 17.799 9.833 1.00 83.06 447 LEU A CA 1
ATOM 3566 C C . LEU A 1 447 ? -9.524 18.337 11.254 1.00 83.06 447 LEU A C 1
ATOM 3568 O O . LEU A 1 447 ? -9.969 17.597 12.133 1.00 83.06 447 LEU A O 1
ATOM 3572 N N . THR A 1 448 ? -9.264 19.626 11.481 1.00 86.62 448 THR A N 1
ATOM 3573 C CA . THR A 1 448 ? -9.488 20.298 12.769 1.00 86.62 448 THR A CA 1
ATOM 3574 C C . THR A 1 448 ? -10.975 20.388 13.112 1.00 86.62 448 THR A C 1
ATOM 3576 O O . THR A 1 448 ? -11.357 20.073 14.243 1.00 86.62 448 THR A O 1
ATOM 3579 N N . ASP A 1 449 ? -11.830 20.740 12.149 1.00 89.75 449 ASP A N 1
ATOM 3580 C CA . ASP A 1 449 ? -13.290 20.739 12.309 1.00 89.75 449 ASP A CA 1
ATOM 3581 C C . ASP A 1 449 ? -13.805 19.334 12.657 1.00 89.75 449 ASP A C 1
ATOM 3583 O O . ASP A 1 449 ? -14.507 19.137 13.651 1.00 89.75 449 ASP A O 1
ATOM 3587 N N . THR A 1 450 ? -13.348 18.318 11.922 1.00 90.56 450 THR A N 1
ATOM 3588 C CA . THR A 1 450 ? -13.731 16.915 12.158 1.00 90.56 450 THR A CA 1
ATOM 3589 C C . THR A 1 450 ? -13.312 16.434 13.544 1.00 90.56 450 THR A C 1
ATOM 3591 O O . THR A 1 450 ? -14.111 15.838 14.271 1.00 90.56 450 THR A O 1
ATOM 3594 N N . ARG A 1 451 ? -12.083 16.750 13.969 1.00 89.81 451 ARG A N 1
ATOM 3595 C CA . ARG A 1 451 ? -11.589 16.444 15.322 1.00 89.81 451 ARG A CA 1
ATOM 3596 C C . ARG A 1 451 ? -12.358 17.197 16.407 1.00 89.81 451 ARG A C 1
ATOM 3598 O O . ARG A 1 451 ? -12.576 16.647 17.485 1.00 89.81 451 ARG A O 1
ATOM 3605 N N . THR A 1 452 ? -12.802 18.422 16.130 1.00 92.12 452 THR A N 1
ATOM 3606 C CA . THR A 1 452 ? -13.636 19.211 17.050 1.00 92.12 452 THR A CA 1
ATOM 3607 C C . THR A 1 452 ? -15.002 18.559 17.244 1.00 92.12 452 THR A C 1
ATOM 3609 O O . THR A 1 452 ? -15.435 18.365 18.382 1.00 92.12 452 THR A O 1
ATOM 3612 N N . LYS A 1 453 ? -15.647 18.130 16.153 1.00 92.94 453 LYS A N 1
ATOM 3613 C CA . LYS A 1 453 ? -16.925 17.399 16.186 1.00 92.94 453 LYS A CA 1
ATOM 3614 C C . LYS A 1 453 ? -16.806 16.061 16.904 1.00 92.94 453 LYS A C 1
ATOM 3616 O O . LYS A 1 453 ? -17.646 15.737 17.740 1.00 92.94 453 LYS A O 1
ATOM 3621 N N . LEU A 1 454 ? -15.723 15.326 16.655 1.00 92.44 454 LEU A N 1
ATOM 3622 C CA . LEU A 1 454 ? -15.420 14.099 17.387 1.00 92.44 454 LEU A CA 1
ATOM 3623 C C . LEU A 1 454 ? -15.269 14.378 18.890 1.00 92.44 454 LEU A C 1
ATOM 3625 O O . LEU A 1 454 ? -15.845 13.671 19.714 1.00 92.44 454 LEU A O 1
ATOM 3629 N N . GLY A 1 455 ? -14.577 15.464 19.250 1.00 92.81 455 GLY A N 1
ATOM 3630 C CA . GLY A 1 455 ? -14.469 15.942 20.628 1.00 92.81 455 GLY A CA 1
ATOM 3631 C C . GLY A 1 455 ? -15.827 16.215 21.280 1.00 92.81 455 GLY A C 1
ATOM 3632 O O . GLY A 1 455 ? -16.043 15.794 22.415 1.00 92.81 455 GLY A O 1
ATOM 3633 N N . ALA A 1 456 ? -16.762 16.836 20.556 1.00 92.94 456 ALA A N 1
ATOM 3634 C CA . ALA A 1 456 ? -18.120 17.078 21.045 1.00 92.94 456 ALA A CA 1
ATOM 3635 C C . ALA A 1 456 ? -18.903 15.771 21.281 1.00 92.94 456 ALA A C 1
ATOM 3637 O O . ALA A 1 456 ? -19.613 15.644 22.282 1.00 92.94 456 ALA A O 1
ATOM 3638 N N . ILE A 1 457 ? -18.731 14.763 20.416 1.00 92.00 457 ILE A N 1
ATOM 3639 C CA . ILE A 1 457 ? -19.308 13.427 20.635 1.00 92.00 457 ILE A CA 1
ATOM 3640 C C . ILE A 1 457 ? -18.729 12.804 21.911 1.00 92.00 457 ILE A C 1
ATOM 3642 O O . ILE A 1 457 ? -19.482 12.305 22.751 1.00 92.00 457 ILE A O 1
ATOM 3646 N N . MET A 1 458 ? -17.412 12.892 22.105 1.00 94.00 458 MET A N 1
ATOM 3647 C CA . MET A 1 458 ? -16.741 12.383 23.306 1.00 94.00 458 MET A CA 1
ATOM 3648 C C . MET A 1 458 ? -17.216 13.094 24.580 1.00 94.00 458 MET A C 1
ATOM 3650 O O . MET A 1 458 ? -17.406 12.445 25.609 1.00 94.00 458 MET A O 1
ATOM 3654 N N . ASP A 1 459 ? -17.452 14.407 24.515 1.00 94.31 459 ASP A N 1
ATOM 3655 C CA . ASP A 1 459 ? -18.031 15.183 25.616 1.00 94.31 459 ASP A CA 1
ATOM 3656 C C . ASP A 1 459 ? -19.450 14.721 25.953 1.00 94.31 459 ASP A C 1
ATOM 3658 O O . ASP A 1 459 ? -19.767 14.544 27.128 1.00 94.31 459 ASP A O 1
ATOM 3662 N N . SER A 1 460 ? -20.275 14.436 24.940 1.00 93.00 460 SER A N 1
ATOM 3663 C CA . SER A 1 460 ? -21.650 13.955 25.142 1.00 93.00 460 SER A CA 1
ATOM 3664 C C . SER A 1 460 ? -21.730 12.585 25.836 1.00 93.00 460 SER A C 1
ATOM 3666 O O . SER A 1 460 ? -22.691 12.307 26.550 1.00 93.00 460 SER A O 1
ATOM 3668 N N . ILE A 1 461 ? -20.715 11.731 25.654 1.00 93.25 461 ILE A N 1
ATOM 3669 C CA . ILE A 1 461 ? -20.597 10.405 26.292 1.00 93.25 461 ILE A CA 1
ATOM 3670 C C . ILE A 1 461 ? -19.924 10.511 27.676 1.00 93.25 461 ILE A C 1
ATOM 3672 O O . ILE A 1 461 ? -20.109 9.660 28.550 1.00 93.25 461 ILE A O 1
ATOM 3676 N N . GLY A 1 462 ? -19.142 11.571 27.888 1.00 94.00 462 GLY A N 1
ATOM 3677 C CA . GLY A 1 462 ? -18.318 11.800 29.068 1.00 94.00 462 GLY A CA 1
ATOM 3678 C C . GLY A 1 462 ? -16.926 11.184 28.921 1.00 94.00 462 GLY A C 1
ATOM 3679 O O . GLY A 1 462 ? -16.768 9.962 28.986 1.00 94.00 462 GLY A O 1
ATOM 3680 N N . ARG A 1 463 ? -15.909 12.049 28.806 1.00 93.75 463 ARG A N 1
ATOM 3681 C CA . ARG A 1 463 ? -14.516 11.684 28.492 1.00 93.75 463 ARG A CA 1
ATOM 3682 C C . ARG A 1 463 ? -13.833 10.802 29.533 1.00 93.75 463 ARG A C 1
ATOM 3684 O O . ARG A 1 463 ? -13.086 9.911 29.151 1.00 93.75 463 ARG A O 1
ATOM 3691 N N . THR A 1 464 ? -14.055 11.028 30.826 1.00 94.62 464 THR A N 1
ATOM 3692 C CA . THR A 1 464 ? -13.352 10.276 31.877 1.00 94.62 464 THR A CA 1
ATOM 3693 C C . THR A 1 464 ? -13.602 8.773 31.744 1.00 94.62 464 THR A C 1
ATOM 3695 O O . THR A 1 464 ? -14.752 8.316 31.699 1.00 94.62 464 THR A O 1
ATOM 3698 N N . GLY A 1 465 ? -12.503 8.019 31.683 1.00 93.06 465 GLY A N 1
ATOM 3699 C CA . GLY A 1 465 ? -12.490 6.567 31.518 1.00 93.06 465 GLY A CA 1
ATOM 3700 C C . GLY A 1 465 ? -12.594 6.085 30.069 1.00 93.06 465 GLY A C 1
ATOM 3701 O O . GLY A 1 465 ? -12.430 4.892 29.841 1.00 93.06 465 GLY A O 1
ATOM 3702 N N . MET A 1 466 ? -12.822 6.976 29.096 1.00 96.94 466 MET A N 1
ATOM 3703 C CA . MET A 1 466 ? -12.916 6.598 27.685 1.00 96.94 466 MET A CA 1
ATOM 3704 C C . MET A 1 466 ? -11.571 6.096 27.152 1.00 96.94 466 MET A C 1
ATOM 3706 O O . MET A 1 466 ? -10.527 6.716 27.384 1.00 96.94 466 MET A O 1
ATOM 3710 N N . ILE A 1 467 ? -11.618 4.991 26.413 1.00 97.31 467 ILE A N 1
ATOM 3711 C CA . ILE A 1 467 ? -10.487 4.406 25.696 1.00 97.31 467 ILE A CA 1
ATOM 3712 C C . ILE A 1 467 ? -10.592 4.823 24.228 1.00 97.31 467 ILE A C 1
ATOM 3714 O O . ILE A 1 467 ? -11.540 4.451 23.537 1.00 97.31 467 ILE A O 1
ATOM 3718 N N . VAL A 1 468 ? -9.618 5.605 23.763 1.00 97.19 468 VAL A N 1
ATOM 3719 C CA . VAL A 1 468 ? -9.511 6.041 22.367 1.00 97.19 468 VAL A CA 1
ATOM 3720 C C . VAL A 1 468 ? -8.477 5.182 21.643 1.00 97.19 468 VAL A C 1
ATOM 3722 O O . VAL A 1 468 ? -7.312 5.133 22.044 1.00 97.19 468 VAL A O 1
ATOM 3725 N N . CYS A 1 469 ? -8.926 4.537 20.575 1.00 97.38 469 CYS A N 1
ATOM 3726 C CA . CYS A 1 469 ? -8.214 3.617 19.702 1.00 97.38 469 CYS A CA 1
ATOM 3727 C C . CYS A 1 469 ? -7.955 4.308 18.350 1.00 97.38 469 CYS A C 1
ATOM 3729 O O . CYS A 1 469 ? -8.847 4.396 17.507 1.00 97.38 469 CYS A O 1
ATOM 3731 N N . GLY A 1 470 ? -6.743 4.843 18.176 1.00 93.88 470 GLY A N 1
ATOM 3732 C CA . GLY A 1 470 ? -6.306 5.537 16.958 1.00 93.88 470 GLY A CA 1
ATOM 3733 C C . GLY A 1 470 ? -5.711 4.626 15.881 1.00 93.88 470 GLY A C 1
ATOM 3734 O O . GLY A 1 470 ? -5.453 3.452 16.136 1.00 93.88 470 GLY A O 1
ATOM 3735 N N . GLY A 1 471 ? -5.437 5.169 14.697 1.00 89.38 471 GLY A N 1
ATOM 3736 C CA . GLY A 1 471 ? -4.717 4.452 13.638 1.00 89.38 471 GLY A CA 1
ATOM 3737 C C . GLY A 1 471 ? -3.251 4.206 13.996 1.00 89.38 471 GLY A C 1
ATOM 3738 O O . GLY A 1 471 ? -2.721 3.128 13.725 1.00 89.38 471 GLY A O 1
ATOM 3739 N N . HIS A 1 472 ? -2.617 5.155 14.707 1.00 88.75 472 HIS A N 1
ATOM 3740 C CA . HIS A 1 472 ? -1.217 5.073 15.138 1.00 88.75 472 HIS A CA 1
ATOM 3741 C C . HIS A 1 472 ? -0.986 5.256 16.645 1.00 88.75 472 HIS A C 1
ATOM 3743 O O . HIS A 1 472 ? -1.591 6.121 17.278 1.00 88.75 472 HIS A O 1
ATOM 3749 N N . GLY A 1 473 ? -0.059 4.467 17.206 1.00 87.06 473 GLY A N 1
ATOM 3750 C CA . GLY A 1 473 ? 0.348 4.503 18.618 1.00 87.06 473 GLY A CA 1
ATOM 3751 C C . GLY A 1 473 ? -0.592 3.756 19.573 1.00 87.06 473 GLY A C 1
ATOM 3752 O O . GLY A 1 473 ? -1.623 3.222 19.167 1.00 87.06 473 GLY A O 1
ATOM 3753 N N . ASN A 1 474 ? -0.237 3.733 20.859 1.00 90.44 474 ASN A N 1
ATOM 3754 C CA . ASN A 1 474 ? -1.001 3.029 21.889 1.00 90.44 474 ASN A CA 1
ATOM 3755 C C . ASN A 1 474 ? -2.379 3.664 22.101 1.00 90.44 474 ASN A C 1
ATOM 3757 O O . ASN A 1 474 ? -2.585 4.855 21.837 1.00 90.44 474 ASN A O 1
ATOM 3761 N N . ILE A 1 475 ? -3.297 2.921 22.716 1.00 94.94 475 ILE A N 1
ATOM 3762 C CA . ILE A 1 475 ? -4.570 3.485 23.158 1.00 94.94 475 ILE A CA 1
ATOM 3763 C C . ILE A 1 475 ? -4.363 4.668 24.110 1.00 94.94 475 ILE A C 1
ATOM 3765 O O . ILE A 1 475 ? -3.441 4.709 24.931 1.00 94.94 475 ILE A O 1
ATOM 3769 N N . LYS A 1 476 ? -5.281 5.631 24.055 1.00 95.31 476 LYS A N 1
ATOM 3770 C CA . LYS A 1 476 ? -5.311 6.749 24.996 1.00 95.31 476 LYS A CA 1
ATOM 3771 C C . LYS A 1 476 ? -6.497 6.620 25.935 1.00 95.31 476 LYS A C 1
ATOM 3773 O O . LYS A 1 476 ? -7.646 6.728 25.520 1.00 95.31 476 LYS A O 1
ATOM 3778 N N . LYS A 1 477 ? -6.205 6.466 27.228 1.00 94.56 477 LYS A N 1
ATOM 3779 C CA . LYS A 1 477 ? -7.209 6.568 28.295 1.00 94.56 477 LYS A CA 1
ATOM 3780 C C . LYS A 1 477 ? -7.380 8.020 28.712 1.00 94.56 477 LYS A C 1
ATOM 3782 O O . LYS A 1 477 ? -6.426 8.660 29.161 1.00 94.56 477 LYS A O 1
ATOM 3787 N N . LEU A 1 478 ? -8.590 8.538 28.562 1.00 93.38 478 LEU A N 1
ATOM 3788 C CA . LEU A 1 478 ? -8.922 9.897 28.961 1.00 93.38 478 LEU A CA 1
ATOM 3789 C C . LEU A 1 478 ? -9.204 9.965 30.462 1.00 93.38 478 LEU A C 1
ATOM 3791 O O . LEU A 1 478 ? -9.903 9.118 31.023 1.00 93.38 478 LEU A O 1
ATOM 3795 N N . ARG A 1 479 ? -8.602 10.967 31.104 1.00 85.75 479 ARG A N 1
ATOM 3796 C CA . ARG A 1 479 ? -8.744 11.248 32.534 1.00 85.75 479 ARG A CA 1
ATOM 3797 C C . ARG A 1 479 ? -9.855 12.257 32.751 1.00 85.75 479 ARG A C 1
ATOM 3799 O O . ARG A 1 479 ? -9.896 13.227 31.965 1.00 85.75 479 ARG A O 1
#

Mean predicted aligned error: 10.79 Å

Foldseek 3Di:
DPADKDKDKAKFQFPPDPCRVVQLVVLLVVLPWDWPDWDDDPVRSIIITITIDHPVSVVSSVVSCVVVVTHDDPDPPFWKWKKKWKFFPDPPRCVQLVVLCVVLVWDFPDWDWDCPDNTTIIIITMTGCPDLVSVLSSLLSSLLRTLMATPDTDDDDLSNCLLNLQSNLLVVLCVLQVDDSVLSSVSSVLSVVLCVLQVVVVHDSVVLSVLLSVLLVLLSCCADPNFDWDWDKDDQDPFKIWIWTHTLAFFIWIWIDGPLAIEIEFDFFQSRLVVSVVVQCVVPVCQLVGAYEYEYQAQQRGRHHCQAPRPNYQYEFAPQRLVCLVPNDDDPDSVSSSVVSNRSSCCSSSVGDRHDPVSYDHWADDDPADQAWAFTDWDDDVPWIKTKTQHRQLLHHRRIWIFTLVVAEIEREALDADPVAADPSVVVNCVSPPSNPDDDPVSVVSSVSRVVNVVVVCVVSDQAQHWYHYGYGDIDHGD

pLDDT: mean 88.49, std 11.11, range [40.72, 98.75]

Secondary structure (DSSP, 8-state):
--PPPEEEEEEEE--SSTTHHHHHHHHHHHTT-EEEEEEE-TTT-EEEEEEEE-HHHHHHHHHHHHHTT-------PPPEEEEEEEEESSTTTTHHHHHHHHHTTPPEEEEEEEE-SSSEEEEEEEEE-S-HHHHHHHHHHHHHHSEEEEEEE----HHHHHHHHHHHHHHHHHHHHT--HHHHHHHHHHHHHHHHHHHHTT--HHHHHHHHHHHHHHHHHTSGGG---EEEEEE-SSSEEEEEEE-SSS--EEEEEETTEEEEE----GGGHHHHHHHHHHH-TTGGGSEEEEE-S---TTTSTTTTTSTTEEEEEEHHHHHHHHSPPPPSSHHHHHHHHHHHHHHHHTT--PPPGGGEEEE----SS-SS-EEEEEEEETTEEEEEEE--SSSSTT-EEEEETTTTEEEEEEEEE-TTS--HHHHHHHHH-GGGT---HHHHHHHHHHHHHHHHHHHHH-STT-EEEEEESS-EE--